Protein AF-A0A9Q9UCF5-F1 (afdb_monomer)

Solvent-accessible surface area (backbone atoms only — not comparable to full-atom values): 25271 Å² total; per-residue (Å²): 132,89,80,90,88,83,86,85,82,88,82,92,79,88,81,88,78,95,73,79,86,80,78,82,78,81,90,76,84,76,95,44,60,54,44,58,31,56,79,69,25,59,73,47,69,61,86,78,76,88,69,92,72,86,71,82,90,78,80,82,75,68,93,82,61,91,72,87,54,92,82,59,54,44,38,37,38,36,9,51,32,64,74,37,35,84,73,31,39,30,42,28,36,50,80,96,60,89,82,40,49,70,72,68,26,49,95,73,68,100,57,50,49,63,48,25,69,58,43,57,89,33,55,17,16,39,33,54,81,55,94,57,61,75,80,54,81,54,68,86,78,72,74,89,77,85,79,71,91,49,66,77,48,66,65,65,94,46,35,82,51,55,42,96,91,42,60,66,48,40,77,40,46,88,57,41,43,46,46,49,75,62,67,51,56,24,17,48,66,78,61,71,76,71,46,65,80,48,42,59,73,67,62,42,56,72,93,69,78,60,89,57,79,64,62,81,66,57,77,54,55,70,68,59,49,51,53,53,56,54,68,27,24,43,49,57,42,53,54,48,36,64,72,40,58,43,42,20,43,58,56,47,64,39,62,41,45,47,52,30,52,75,67,31,46,55,44,61,50,41,26,52,65,23,61,45,20,78,80,38,26,42,48,52,52,31,51,37,27,52,41,55,43,11,74,83,81,58,49,69,14,28,21,30,36,57,90,75,55,39,29,26,26,66,70,42,51,76,65,37,73,78,48,35,48,38,39,42,70,58,50,20,64,66,59,74,40,56,54,71,57,48,40,64,65,55,67,61,56,38,33,55,64,90,72,54,41,44,98,77,71,70,93,69,92,75,66,68,38,35,38,51,38,51,62,43,50,50,45,35,43,78,70,69,62,53,54,75,69,47,54,50,52,59,72,72,48,87,69,63,67,48,51,28,30,61,44,24,25,52,25,31,26,36,43,87,87,83,66,48,74,44,59,59,68,83

Mean predicted aligned error: 16.18 Å

Radius of gyration: 26.75 Å; Cα contacts (8 Å, |Δi|>4): 650; chains: 1; bounding box: 83×78×50 Å

Sequence (426 aa):
MKCTSTAFALLAAAAAGVQAANIQLVGKVMNSAAKEGFENSRTLVYAGGKTKRDAPKVYEPDPNRDYTLEDGYIFVLQCSTAGFRPECISFGSEPGKCVSYFDFDPKKGDHPTSISDAFNHNVTSISTNTGGACQFYHYTGCDEKGDDRGLTSSYNYNLNVSLPEDPRTVQYFKNVTSWRHDFDLVLIRSRPHHNQVVRESIESPFPASPTAKLGTLGVLPNELLGNILGYLDIHSYFRFRLVNRRARVLASELHEYKSVVKNGMEGFRGMLRAGLATHYTFRDMYRALKTETCSFCKSFGGFLYLPTAARCCFGCIENAPELRVISMPALSKLTNISAKRVGLRVGYALRTVPGLYSMEERPGRRPALLLAEREATWRLSELGLLTPDVAHALQARSEQQNQRYMMSTAYPWYDPTTGQVENGVS

Organism: Fusarium fujikuroi (NCBI:txid5127)

InterPro domains:
  IPR001810 F-box domain [PF00646] (220-256)
  IPR001810 F-box domain [PS50181] (214-260)
  IPR001810 F-box domain [SM00256] (220-259)
  IPR036047 F-box-like domain superfamily [SSF81383] (209-255)

Foldseek 3Di:
DDDDDDDDDDDDDDDDDDDDDDDDDDDDDDDALVVVLVVPAAEFEQPDDDDPDPDDDDDDPDPPPDDDPVVQWKWKWWALDARSDPRIHIYIYHPSDDDAQLSRFDPDDPCRCVRLVRCQVRTAEMEIPDQFQFTWHRDPDPDPDPPDDTDRGGRDPQLCQADPVGRCSVVCNVRYFYADPVLQQQFDFDDPVVCVVCLPVQQDQD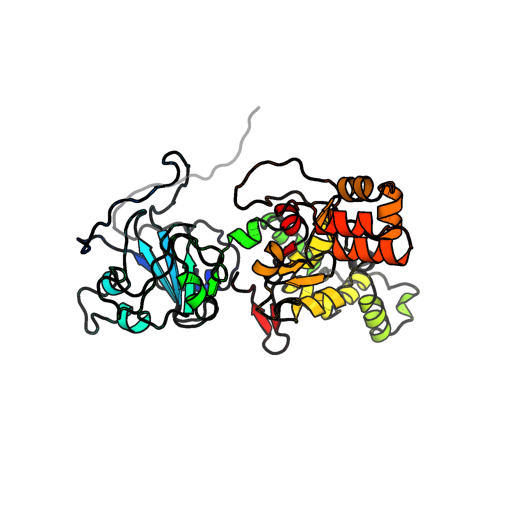PDDWPDDPPPCNVDDLVVVLVVLQPAFQVVLVVQCPPTSVSVHSSNVRPLSNCCSVFPVGLCVQCVQQVNSRPHHSVLLSVLQADQAFPQPGHGFQKAQNQRRGGHHSVCLQDPLQLAKDFLVRLCVLLVNDSVVLCVQLVHWTAFHDGNQDPVSDDDDDRGTMDRLVSSLVSCVVVVSDDPVSVVCSVPDDGPSSVSSSRMHGGWHAHPVVRDTHSGRD

pLDDT: mean 71.1, std 22.78, range [20.56, 97.81]

Structure (mmCIF, N/CA/C/O backbone):
data_AF-A0A9Q9UCF5-F1
#
_entry.id   AF-A0A9Q9UCF5-F1
#
loop_
_atom_site.group_PDB
_atom_site.id
_atom_site.type_symbol
_atom_site.label_atom_id
_atom_site.label_alt_id
_atom_site.label_comp_id
_atom_site.label_asym_id
_atom_site.label_entity_id
_atom_site.label_seq_id
_atom_site.pdbx_PDB_ins_code
_atom_site.Cartn_x
_atom_site.Cartn_y
_atom_site.Cartn_z
_atom_site.occupancy
_atom_site.B_iso_or_equiv
_atom_site.auth_seq_id
_atom_site.auth_comp_id
_atom_site.auth_asym_id
_atom_site.auth_atom_id
_atom_site.pdbx_PDB_model_num
ATOM 1 N N . MET A 1 1 ? 52.633 20.404 10.116 1.00 29.88 1 MET A N 1
ATOM 2 C CA . MET A 1 1 ? 52.577 20.320 8.640 1.00 29.88 1 MET A CA 1
ATOM 3 C C . MET A 1 1 ? 51.133 19.982 8.273 1.00 29.88 1 MET A C 1
ATOM 5 O O . MET A 1 1 ? 50.743 18.863 8.542 1.00 29.88 1 MET A O 1
ATOM 9 N N . LYS A 1 2 ? 50.196 20.845 7.856 1.00 26.34 2 LYS A N 1
ATOM 10 C CA . LYS A 1 2 ? 50.199 22.150 7.163 1.00 26.34 2 LYS A CA 1
ATOM 11 C C . LYS A 1 2 ? 51.133 22.214 5.952 1.00 26.34 2 LYS A C 1
ATOM 13 O O . LYS A 1 2 ? 52.332 22.334 6.164 1.00 26.34 2 LYS A O 1
ATOM 18 N N . CYS A 1 3 ? 50.536 22.122 4.760 1.00 20.56 3 CYS A N 1
ATOM 19 C CA . CYS A 1 3 ? 50.802 22.856 3.507 1.00 20.56 3 CYS A CA 1
ATOM 20 C C . CYS A 1 3 ? 49.684 22.442 2.516 1.00 20.56 3 CYS A C 1
ATOM 22 O O . CYS A 1 3 ? 49.523 21.249 2.284 1.00 20.56 3 CYS A O 1
ATOM 24 N N . THR A 1 4 ? 48.682 23.282 2.204 1.00 23.33 4 THR A N 1
ATOM 25 C CA . THR A 1 4 ? 48.655 24.353 1.165 1.00 23.33 4 THR A CA 1
ATOM 26 C C . THR A 1 4 ? 48.881 23.783 -0.241 1.00 23.33 4 THR A C 1
ATOM 28 O O . THR A 1 4 ? 49.836 23.057 -0.466 1.00 23.33 4 THR A O 1
ATOM 31 N N . SER A 1 5 ? 47.992 23.977 -1.214 1.00 22.84 5 SER A N 1
ATOM 32 C CA . SER A 1 5 ? 47.700 25.217 -1.956 1.00 22.84 5 SER A CA 1
ATOM 33 C C . SER A 1 5 ? 46.548 24.886 -2.940 1.00 22.84 5 SER A C 1
ATOM 35 O O . SER A 1 5 ? 46.355 23.713 -3.235 1.00 22.84 5 SER A O 1
ATOM 37 N N . THR A 1 6 ? 45.720 25.775 -3.482 1.00 24.41 6 THR A N 1
ATOM 38 C CA . THR A 1 6 ? 45.962 27.152 -3.923 1.00 24.41 6 THR A CA 1
ATOM 39 C C . THR A 1 6 ? 44.621 27.882 -4.030 1.00 24.41 6 THR A C 1
ATOM 41 O O . THR A 1 6 ? 43.629 27.336 -4.510 1.00 24.41 6 THR A O 1
ATOM 44 N N . ALA A 1 7 ? 44.625 29.140 -3.605 1.00 23.11 7 ALA A N 1
ATOM 45 C CA . ALA A 1 7 ? 43.567 30.109 -3.821 1.00 23.11 7 ALA A CA 1
ATOM 46 C C . ALA A 1 7 ? 43.569 30.639 -5.265 1.00 23.11 7 ALA A C 1
ATOM 48 O O . ALA A 1 7 ? 44.625 30.722 -5.890 1.00 23.11 7 ALA A O 1
ATOM 49 N N . PHE A 1 8 ? 42.416 31.125 -5.721 1.00 22.55 8 PHE A N 1
ATOM 50 C CA . PHE A 1 8 ? 42.368 32.320 -6.559 1.00 22.55 8 PHE A CA 1
ATOM 51 C C . PHE A 1 8 ? 41.423 33.331 -5.909 1.00 22.55 8 PHE A C 1
ATOM 53 O O . PHE A 1 8 ? 40.266 33.036 -5.619 1.00 22.55 8 PHE A O 1
ATOM 60 N N . ALA A 1 9 ? 41.994 34.492 -5.608 1.00 23.30 9 ALA A N 1
ATOM 61 C CA . ALA A 1 9 ? 41.346 35.675 -5.070 1.00 23.30 9 ALA A CA 1
ATOM 62 C C . ALA A 1 9 ? 40.981 36.649 -6.205 1.00 23.30 9 ALA A C 1
ATOM 64 O O . ALA A 1 9 ? 41.400 36.436 -7.341 1.00 23.30 9 ALA A O 1
ATOM 65 N N . LEU A 1 10 ? 40.338 37.759 -5.804 1.00 22.47 10 LEU A N 1
ATOM 66 C CA . LEU A 1 10 ? 40.025 39.005 -6.534 1.00 22.47 10 LEU A CA 1
ATOM 67 C C . LEU A 1 10 ? 38.638 38.983 -7.209 1.00 22.47 10 LEU A C 1
ATOM 69 O O . LEU A 1 10 ? 38.311 38.043 -7.913 1.00 22.47 10 LEU A O 1
ATOM 73 N N . LEU A 1 11 ? 37.743 39.961 -7.047 1.00 22.72 11 LEU A N 1
ATOM 74 C CA . LEU A 1 11 ? 37.836 41.343 -6.568 1.00 22.72 11 LEU A CA 1
ATOM 75 C C . LEU A 1 11 ? 36.446 41.771 -6.065 1.00 22.72 11 LEU A C 1
ATOM 77 O O . LEU A 1 11 ? 35.450 41.553 -6.749 1.00 22.72 11 LEU A O 1
ATOM 81 N N . ALA A 1 12 ? 36.392 42.433 -4.910 1.00 26.44 12 ALA A N 1
ATOM 82 C CA . ALA A 1 12 ? 35.265 43.276 -4.534 1.00 26.44 12 ALA A CA 1
ATOM 83 C C . ALA A 1 12 ? 35.593 44.722 -4.933 1.00 26.44 12 ALA A C 1
ATOM 85 O O . ALA A 1 12 ? 36.613 45.258 -4.503 1.00 26.44 12 ALA A O 1
ATOM 86 N N . ALA A 1 13 ? 34.729 45.347 -5.730 1.00 24.05 13 ALA A N 1
ATOM 87 C CA . ALA A 1 13 ? 34.613 46.796 -5.853 1.00 24.05 13 ALA A CA 1
ATOM 88 C C . ALA A 1 13 ? 33.159 47.142 -6.214 1.00 24.05 13 ALA A C 1
ATOM 90 O O . ALA A 1 13 ? 32.516 46.448 -6.997 1.00 24.05 13 ALA A O 1
ATOM 91 N N . ALA A 1 14 ? 32.645 48.166 -5.541 1.00 27.08 14 ALA A N 1
ATOM 92 C CA . ALA A 1 14 ? 31.240 48.516 -5.375 1.00 27.08 14 ALA A CA 1
ATOM 93 C C . ALA A 1 14 ? 30.569 49.119 -6.625 1.00 27.08 14 ALA A C 1
ATOM 95 O O . ALA A 1 14 ? 31.224 49.822 -7.386 1.00 27.08 14 ALA A O 1
ATOM 96 N N . ALA A 1 15 ? 29.244 48.974 -6.757 1.00 24.59 15 ALA A N 1
ATOM 97 C CA . ALA A 1 15 ? 28.280 50.030 -6.401 1.00 24.59 15 ALA A CA 1
ATOM 98 C C . ALA A 1 15 ? 26.845 49.722 -6.884 1.00 24.59 15 ALA A C 1
ATOM 100 O O . ALA A 1 15 ? 26.641 49.287 -8.008 1.00 24.59 15 ALA A O 1
ATOM 101 N N . ALA A 1 16 ? 25.899 50.049 -5.994 1.00 27.73 16 ALA A N 1
ATOM 102 C CA . ALA A 1 16 ? 24.559 50.608 -6.207 1.00 27.73 16 ALA A CA 1
ATOM 103 C C . ALA A 1 16 ? 23.562 49.945 -7.179 1.00 27.73 16 ALA A C 1
ATOM 105 O O . ALA A 1 16 ? 23.791 49.829 -8.375 1.00 27.73 16 ALA A O 1
ATOM 106 N N . GLY A 1 17 ? 22.349 49.726 -6.663 1.00 25.36 17 GLY A N 1
ATOM 107 C CA . GLY A 1 17 ? 21.139 49.694 -7.483 1.00 25.36 17 GLY A CA 1
ATOM 108 C C . GLY A 1 17 ? 20.197 48.566 -7.101 1.00 25.36 17 GLY A C 1
ATOM 109 O O . GLY A 1 17 ? 20.501 47.399 -7.292 1.00 25.36 17 GLY A O 1
ATOM 110 N N . VAL A 1 18 ? 19.055 48.950 -6.541 1.00 35.84 18 VAL A N 1
ATOM 111 C CA . VAL A 1 18 ? 17.873 48.132 -6.248 1.00 35.84 18 VAL A CA 1
ATOM 112 C C . VAL A 1 18 ? 17.640 47.026 -7.290 1.00 35.84 18 VAL A C 1
ATOM 114 O O . VAL A 1 18 ? 17.317 47.331 -8.431 1.00 35.84 18 VAL A O 1
ATOM 117 N N . GLN A 1 19 ? 17.686 45.752 -6.886 1.00 27.66 19 GLN A N 1
ATOM 118 C CA . GLN A 1 19 ? 16.993 44.679 -7.604 1.00 27.66 19 GLN A CA 1
ATOM 119 C C . GLN A 1 19 ? 16.735 43.470 -6.687 1.00 27.66 19 GLN A C 1
ATOM 121 O O . GLN A 1 19 ? 17.648 42.974 -6.036 1.00 27.66 19 GLN A O 1
ATOM 126 N N . ALA A 1 20 ? 15.462 43.061 -6.649 1.00 28.58 20 ALA A N 1
ATOM 127 C CA . ALA A 1 20 ? 14.875 41.805 -6.171 1.00 28.58 20 ALA A CA 1
ATOM 128 C C . ALA A 1 20 ? 15.723 40.918 -5.235 1.00 28.58 20 ALA A C 1
ATOM 130 O O . ALA A 1 20 ? 16.658 40.238 -5.657 1.00 28.58 20 ALA A O 1
ATOM 131 N N . ALA A 1 21 ? 15.300 40.826 -3.972 1.00 26.27 21 ALA A N 1
ATOM 132 C CA . ALA A 1 21 ? 15.739 39.755 -3.091 1.00 26.27 21 ALA A CA 1
ATOM 133 C C . ALA A 1 21 ? 15.284 38.404 -3.671 1.00 26.27 21 ALA A C 1
ATOM 135 O O . ALA A 1 21 ? 14.093 38.100 -3.719 1.00 26.27 21 ALA A O 1
ATOM 136 N N . ASN A 1 22 ? 16.259 37.617 -4.127 1.00 26.86 22 ASN A N 1
ATOM 137 C CA . ASN A 1 22 ? 16.123 36.192 -4.400 1.00 26.86 22 ASN A CA 1
ATOM 138 C C . ASN A 1 22 ? 15.644 35.486 -3.127 1.00 26.86 22 ASN A C 1
ATOM 140 O O . ASN A 1 22 ? 16.400 35.365 -2.163 1.00 26.86 22 ASN A O 1
ATOM 144 N N . ILE A 1 23 ? 14.408 34.996 -3.141 1.00 27.69 23 ILE A N 1
ATOM 145 C CA . ILE A 1 23 ? 13.907 34.075 -2.123 1.00 27.69 23 ILE A CA 1
ATOM 146 C C . ILE A 1 23 ? 14.470 32.688 -2.455 1.00 27.69 23 ILE A C 1
ATOM 148 O O . ILE A 1 23 ? 14.192 32.122 -3.513 1.00 27.69 23 ILE A O 1
ATOM 152 N N . GLN A 1 24 ? 15.301 32.153 -1.559 1.00 24.14 24 GLN A N 1
ATOM 153 C CA . GLN A 1 24 ? 15.734 30.758 -1.585 1.00 24.14 24 GLN A CA 1
ATOM 154 C C . GLN A 1 24 ? 14.551 29.860 -1.205 1.00 24.14 24 GLN A C 1
ATOM 156 O O . GLN A 1 24 ? 14.166 29.795 -0.043 1.00 24.14 24 GLN A O 1
ATOM 161 N N . LEU A 1 25 ? 14.000 29.138 -2.182 1.00 26.77 25 LEU A N 1
ATOM 1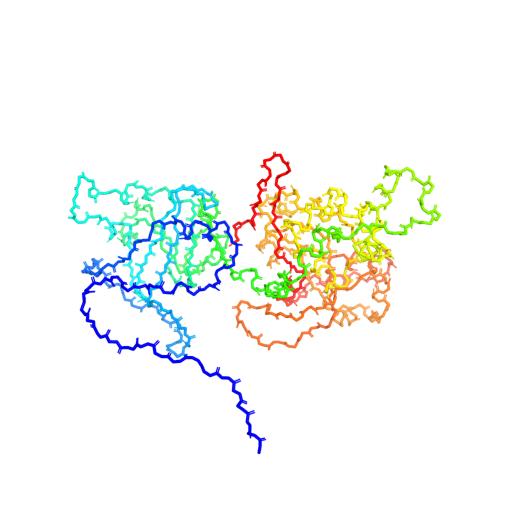62 C CA . LEU A 1 25 ? 13.066 28.037 -1.942 1.00 26.77 25 LEU A CA 1
ATOM 163 C C . LEU A 1 25 ? 13.816 26.880 -1.263 1.00 26.77 25 LEU A C 1
ATOM 165 O O . LEU A 1 25 ? 14.690 26.252 -1.870 1.00 26.77 25 LEU A O 1
ATOM 169 N N . VAL A 1 26 ? 13.481 26.584 -0.007 1.00 27.84 26 VAL A N 1
ATOM 170 C CA . VAL A 1 26 ? 14.000 25.411 0.707 1.00 27.84 26 VAL A CA 1
ATOM 171 C C . VAL A 1 26 ? 13.369 24.150 0.105 1.00 27.84 26 VAL A C 1
ATOM 173 O O . VAL A 1 26 ? 12.170 23.893 0.188 1.00 27.84 26 VAL A O 1
ATOM 176 N N . GLY A 1 27 ? 14.196 23.350 -0.567 1.00 27.80 27 GLY A N 1
ATOM 177 C CA . GLY A 1 27 ? 13.762 22.172 -1.307 1.00 27.80 27 GLY A CA 1
ATOM 178 C C . GLY A 1 27 ? 13.511 20.945 -0.430 1.00 27.80 27 GLY A C 1
ATOM 179 O O . GLY A 1 27 ? 14.440 20.179 -0.191 1.00 27.80 27 GLY A O 1
ATOM 180 N N . LYS A 1 28 ? 12.249 20.693 -0.053 1.00 30.83 28 LYS A N 1
ATOM 181 C CA . LYS A 1 28 ? 11.566 19.385 -0.218 1.00 30.83 28 LYS A CA 1
ATOM 182 C C . LYS A 1 28 ? 10.156 19.393 0.389 1.00 30.83 28 LYS A C 1
ATOM 184 O O . LYS A 1 28 ? 9.958 18.986 1.528 1.00 30.83 28 LYS A O 1
ATOM 189 N N . VAL A 1 29 ? 9.154 19.674 -0.440 1.00 32.28 29 VAL A N 1
ATOM 190 C CA . VAL A 1 29 ? 7.819 19.080 -0.272 1.00 32.28 29 VAL A CA 1
ATOM 191 C C . VAL A 1 29 ? 7.799 17.768 -1.068 1.00 32.28 29 VAL A C 1
ATOM 193 O O . VAL A 1 29 ? 8.330 17.684 -2.180 1.00 32.28 29 VAL A O 1
ATOM 196 N N . MET A 1 30 ? 7.292 16.693 -0.470 1.00 32.81 30 MET A N 1
ATOM 197 C CA . MET A 1 30 ? 7.226 15.352 -1.064 1.00 32.81 30 MET A CA 1
ATOM 198 C C . MET A 1 30 ? 6.081 15.267 -2.084 1.00 32.81 30 MET A C 1
ATOM 200 O O . MET A 1 30 ? 4.991 15.748 -1.809 1.00 32.81 30 MET A O 1
ATOM 204 N N . ASN A 1 31 ? 6.342 14.666 -3.253 1.00 36.94 31 ASN A N 1
ATOM 205 C CA . ASN A 1 31 ? 5.397 14.507 -4.370 1.00 36.94 31 ASN A CA 1
ATOM 206 C C . ASN A 1 31 ? 3.986 14.082 -3.931 1.00 36.94 31 ASN A C 1
ATOM 208 O O . ASN A 1 31 ? 3.765 12.918 -3.602 1.00 36.94 31 ASN A O 1
ATOM 212 N N . SER A 1 32 ? 3.033 15.004 -4.037 1.00 46.75 32 SER A N 1
ATOM 213 C CA . SER A 1 32 ? 1.596 14.744 -4.003 1.00 46.75 32 SER A CA 1
ATOM 214 C C . SER A 1 32 ? 0.917 15.478 -5.159 1.00 46.75 32 SER A C 1
ATOM 216 O O . SER A 1 32 ? 1.488 16.423 -5.700 1.00 46.75 32 SER A O 1
ATOM 218 N N . ALA A 1 33 ? -0.294 15.063 -5.543 1.00 46.28 33 ALA A N 1
ATOM 219 C CA . ALA A 1 33 ? -1.103 15.828 -6.502 1.00 46.28 33 ALA A CA 1
ATOM 220 C C . ALA A 1 33 ? -1.360 17.261 -5.985 1.00 46.28 33 ALA A C 1
ATOM 222 O O . ALA A 1 33 ? -1.317 18.221 -6.746 1.00 46.28 33 ALA A O 1
ATOM 223 N N . ALA A 1 34 ? -1.491 17.417 -4.660 1.00 46.75 34 ALA A N 1
ATOM 224 C CA . ALA A 1 34 ? -1.565 18.715 -3.997 1.00 46.75 34 ALA A CA 1
ATOM 225 C C . ALA A 1 34 ? -0.255 19.513 -4.069 1.00 46.75 34 ALA A C 1
ATOM 227 O O . ALA A 1 34 ? -0.319 20.730 -4.066 1.00 46.75 34 ALA A O 1
ATOM 228 N N . LYS A 1 35 ? 0.923 18.878 -4.147 1.00 52.53 35 LYS A N 1
ATOM 229 C CA . LYS A 1 35 ? 2.213 19.576 -4.238 1.00 52.53 35 LYS A CA 1
ATOM 230 C C . LYS A 1 35 ? 2.353 20.320 -5.560 1.00 52.53 35 LYS A C 1
ATOM 232 O O . LYS A 1 35 ? 2.719 21.484 -5.537 1.00 52.53 35 LYS A O 1
ATOM 237 N N . GLU A 1 36 ? 2.063 19.669 -6.685 1.00 57.38 36 GLU A N 1
ATOM 238 C CA . GLU A 1 36 ? 2.072 20.341 -7.991 1.00 57.38 36 GLU A CA 1
ATOM 239 C C . GLU A 1 36 ? 1.030 21.465 -8.014 1.00 57.38 36 GLU A C 1
ATOM 241 O O . GLU A 1 36 ? 1.325 22.573 -8.454 1.00 57.38 36 GLU A O 1
ATOM 246 N N . GLY A 1 37 ? -0.153 21.204 -7.445 1.00 59.41 37 GLY A N 1
ATOM 247 C CA . GLY A 1 37 ? -1.158 22.231 -7.194 1.00 59.41 37 GLY A CA 1
ATOM 248 C C . GLY A 1 37 ? -0.611 23.387 -6.357 1.00 59.41 37 GLY A C 1
ATOM 249 O O . GLY A 1 37 ? -0.808 24.527 -6.728 1.00 59.41 37 GLY A O 1
ATOM 250 N N . PHE A 1 38 ? 0.124 23.123 -5.279 1.00 57.72 38 PHE A N 1
ATOM 251 C CA . PHE A 1 38 ? 0.687 24.134 -4.384 1.00 57.72 38 PHE A CA 1
ATOM 252 C C . PHE A 1 38 ? 1.794 24.951 -5.060 1.00 57.72 38 PHE A C 1
ATOM 254 O O . PHE A 1 38 ? 1.751 26.176 -5.027 1.00 57.72 38 PHE A O 1
ATOM 261 N N . GLU A 1 39 ? 2.753 24.282 -5.705 1.00 59.22 39 GLU A N 1
ATOM 262 C CA . GLU A 1 39 ? 3.901 24.897 -6.385 1.00 59.22 39 GLU A CA 1
ATOM 263 C C . GLU A 1 39 ? 3.477 25.755 -7.583 1.00 59.22 39 GLU A C 1
ATOM 265 O O . GLU A 1 39 ? 4.103 26.779 -7.848 1.00 59.22 39 GLU A O 1
ATOM 270 N N . ASN A 1 40 ? 2.405 25.364 -8.279 1.00 64.06 40 ASN A N 1
ATOM 271 C CA . ASN A 1 40 ? 1.885 26.092 -9.437 1.00 64.06 40 ASN A CA 1
ATOM 272 C C . ASN A 1 40 ? 0.679 26.985 -9.109 1.00 64.06 40 ASN A C 1
ATOM 274 O O . ASN A 1 40 ? 0.250 27.765 -9.963 1.00 64.06 40 ASN A O 1
ATOM 278 N N . SER A 1 41 ? 0.098 26.868 -7.911 1.00 68.31 41 SER A N 1
ATOM 279 C CA . SER A 1 41 ? -1.041 27.697 -7.518 1.00 68.31 41 SER A CA 1
ATOM 280 C C . SER A 1 41 ? -0.624 29.144 -7.351 1.00 68.31 41 SER A C 1
ATOM 282 O O . SER A 1 41 ? 0.477 29.479 -6.912 1.00 68.31 41 SER A O 1
ATOM 284 N N . ARG A 1 42 ? -1.571 30.029 -7.639 1.00 77.12 42 ARG A N 1
ATOM 285 C CA . ARG A 1 42 ? -1.469 31.413 -7.207 1.00 77.12 42 ARG A CA 1
ATOM 286 C C . ARG A 1 42 ? -1.586 31.452 -5.681 1.00 77.12 42 ARG A C 1
ATOM 288 O O . ARG A 1 42 ? -2.586 30.989 -5.137 1.00 77.12 42 ARG A O 1
ATOM 295 N N . THR A 1 43 ? -0.602 32.045 -5.011 1.00 72.88 43 THR A N 1
ATOM 296 C CA . THR A 1 43 ? -0.630 32.257 -3.557 1.00 72.88 43 THR A CA 1
ATOM 297 C C . THR A 1 43 ? -1.164 33.643 -3.225 1.00 72.88 43 THR A C 1
ATOM 299 O O . THR A 1 43 ? -0.707 34.646 -3.777 1.00 72.88 43 THR A O 1
ATOM 302 N N . LEU A 1 44 ? -2.119 33.705 -2.303 1.00 71.69 44 LEU A N 1
ATOM 303 C CA . LEU A 1 44 ? -2.682 34.930 -1.755 1.00 71.69 44 LEU A CA 1
ATOM 304 C C . LEU A 1 44 ? -2.412 34.959 -0.253 1.00 71.69 44 LEU A C 1
ATOM 306 O O . LEU A 1 44 ? -2.845 34.071 0.474 1.00 71.69 44 LEU A O 1
ATOM 310 N N . VAL A 1 45 ? -1.701 35.983 0.216 1.00 70.38 45 VAL A N 1
ATOM 311 C CA . VAL A 1 45 ? -1.434 36.194 1.645 1.00 70.38 45 VAL A CA 1
ATOM 312 C C . VAL A 1 45 ? -2.309 37.332 2.142 1.00 70.38 45 VAL A C 1
ATOM 314 O O . VAL A 1 45 ? -2.377 38.394 1.517 1.00 70.38 45 VAL A O 1
ATOM 317 N N . TYR A 1 46 ? -2.977 37.119 3.271 1.00 66.81 46 TYR A N 1
ATOM 318 C CA . TYR A 1 46 ? -3.788 38.148 3.895 1.00 66.81 46 TYR A CA 1
ATOM 319 C C . TYR A 1 46 ? -2.898 39.297 4.393 1.00 66.81 46 TYR A C 1
ATOM 321 O O . TYR A 1 46 ? -2.099 39.129 5.310 1.00 66.81 46 TYR A O 1
ATOM 329 N N . ALA A 1 47 ? -3.051 40.483 3.799 1.00 60.59 47 ALA A N 1
ATOM 330 C CA . ALA A 1 47 ? -2.186 41.645 4.043 1.00 60.59 47 ALA A CA 1
ATOM 331 C C . ALA A 1 47 ? -2.560 42.484 5.288 1.00 60.59 47 ALA A C 1
ATOM 333 O O . ALA A 1 47 ? -2.097 43.616 5.431 1.00 60.59 47 ALA A O 1
ATOM 334 N N . GLY A 1 48 ? -3.413 41.965 6.177 1.00 56.81 48 GLY A N 1
ATOM 335 C CA . GLY A 1 48 ? -3.870 42.673 7.374 1.00 56.81 48 GLY A CA 1
ATOM 336 C C . GLY A 1 48 ? -5.036 43.648 7.131 1.00 56.81 48 GLY A C 1
ATOM 337 O O . GLY A 1 48 ? -5.142 44.331 6.107 1.00 56.81 48 GLY A O 1
ATOM 338 N N . GLY A 1 49 ? -5.946 43.708 8.106 1.00 57.84 49 GLY A N 1
ATOM 339 C CA . GLY A 1 49 ? -7.159 44.529 8.106 1.00 57.84 49 GLY A CA 1
ATOM 340 C C . GLY A 1 49 ? -8.066 44.181 9.292 1.00 57.84 49 GLY A C 1
ATOM 341 O O . GLY A 1 49 ? -7.892 43.144 9.928 1.00 57.84 49 GLY A O 1
ATOM 342 N N . LYS A 1 50 ? -9.026 45.054 9.633 1.00 44.12 50 LYS A N 1
ATOM 343 C CA . LYS A 1 50 ? -10.054 44.727 10.637 1.00 44.12 50 LYS A CA 1
ATOM 344 C C . LYS A 1 50 ? -11.050 43.747 10.016 1.00 44.12 50 LYS A C 1
ATOM 346 O O . LYS A 1 50 ? -11.885 44.168 9.218 1.00 44.12 50 LYS A O 1
ATOM 351 N N . THR A 1 51 ? -10.980 42.471 10.378 1.00 46.78 51 THR A N 1
ATOM 352 C CA . THR A 1 51 ? -12.063 41.517 10.114 1.00 46.78 51 THR A CA 1
ATOM 353 C C . THR A 1 51 ? -13.231 41.819 11.061 1.00 46.78 51 THR A C 1
ATOM 355 O O . THR A 1 51 ? -13.043 42.269 12.196 1.00 46.78 51 THR A O 1
ATOM 358 N N . LYS A 1 52 ? -14.478 41.642 10.608 1.00 44.03 52 LYS A N 1
ATOM 359 C CA . LYS A 1 52 ? -15.629 41.700 11.521 1.00 44.03 52 LYS A CA 1
ATOM 360 C C . LYS A 1 52 ? -15.629 40.409 12.347 1.00 44.03 52 LYS A C 1
ATOM 362 O O . LYS A 1 52 ? -15.962 39.361 11.811 1.00 44.03 52 LYS A O 1
ATOM 367 N N . ARG A 1 53 ? -15.338 40.554 13.648 1.00 43.09 53 ARG A N 1
ATOM 368 C CA . ARG A 1 53 ? -15.321 39.547 14.733 1.00 43.09 53 ARG A CA 1
ATOM 369 C C . ARG A 1 53 ? -13.966 38.850 14.931 1.00 43.09 53 ARG A C 1
ATOM 371 O O . ARG A 1 53 ? -13.701 37.792 14.374 1.00 43.09 53 ARG A O 1
ATOM 378 N N . ASP A 1 54 ? -13.158 39.410 15.832 1.00 39.78 54 ASP A N 1
ATOM 379 C CA . ASP A 1 54 ? -12.233 38.614 16.643 1.00 39.78 54 ASP A CA 1
ATOM 380 C C . ASP A 1 54 ? -13.090 37.695 17.538 1.00 39.78 54 ASP A C 1
ATOM 382 O O . ASP A 1 54 ? -13.702 38.146 18.509 1.00 39.78 54 ASP A O 1
ATOM 386 N N 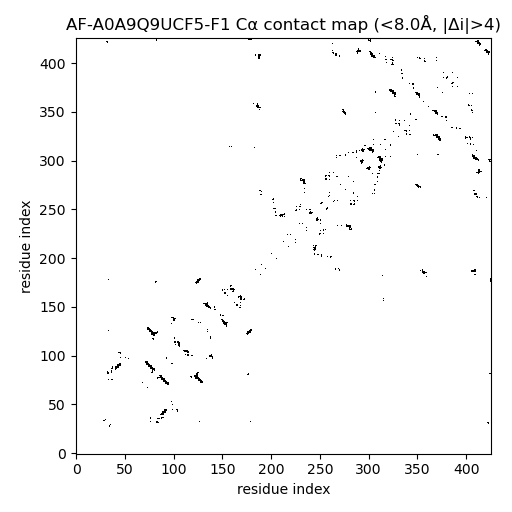. ALA A 1 55 ? -13.230 36.422 17.161 1.00 38.66 55 ALA A N 1
ATOM 387 C CA . ALA A 1 55 ? -13.895 35.426 17.998 1.00 38.66 55 ALA A CA 1
ATOM 388 C C . ALA A 1 55 ? -13.050 35.139 19.262 1.00 38.66 55 ALA A C 1
ATOM 390 O O . ALA A 1 55 ? -11.818 35.202 19.198 1.00 38.66 55 ALA A O 1
ATOM 391 N N . PRO A 1 56 ? -13.664 34.809 20.415 1.00 35.69 56 PRO A N 1
ATOM 392 C CA . PRO A 1 56 ? -12.917 34.474 21.623 1.00 35.69 56 PRO A CA 1
ATOM 393 C C . PRO A 1 56 ? -12.081 33.207 21.406 1.00 35.69 56 PRO A C 1
ATOM 395 O O . PRO A 1 56 ? -12.597 32.197 20.927 1.00 35.69 56 PRO A O 1
ATOM 398 N N . LYS A 1 57 ? -10.798 33.252 21.789 1.00 38.06 57 LYS A N 1
ATOM 399 C CA . LYS A 1 57 ? -9.896 32.091 21.793 1.00 38.06 57 LYS A CA 1
ATOM 400 C C . LYS A 1 57 ? -10.515 30.949 22.605 1.00 38.06 57 LYS A C 1
ATOM 402 O O . LYS A 1 57 ? -10.669 31.079 23.818 1.00 38.06 57 LYS A O 1
ATOM 407 N N . VAL A 1 58 ? -10.797 29.816 21.966 1.00 31.33 58 VAL A N 1
ATOM 408 C CA . VAL A 1 58 ? -11.073 28.555 22.664 1.00 31.33 58 VAL A CA 1
ATOM 409 C C . VAL A 1 58 ? -9.943 27.575 22.345 1.00 31.33 58 VAL A C 1
ATOM 411 O O . VAL A 1 58 ? -9.784 27.142 21.211 1.00 31.33 58 VAL A O 1
ATOM 414 N N . TYR A 1 59 ? -9.157 27.313 23.394 1.00 35.22 59 TYR A N 1
ATOM 415 C CA . TYR A 1 59 ? -8.061 26.351 23.572 1.00 35.22 59 TYR A CA 1
ATOM 416 C C . TYR A 1 59 ? -6.977 26.289 22.476 1.00 35.22 59 TYR A C 1
ATOM 418 O O . TYR A 1 59 ? -7.025 25.486 21.546 1.00 35.22 59 TYR A O 1
ATOM 426 N N . GLU A 1 60 ? -5.935 27.107 22.653 1.00 34.47 60 GLU A N 1
ATOM 427 C CA . GLU A 1 60 ? -4.641 26.926 21.985 1.00 34.47 60 GLU A CA 1
ATOM 428 C C . GLU A 1 60 ? -3.951 25.655 22.528 1.00 34.47 60 GLU A C 1
ATOM 430 O O . GLU A 1 60 ? -3.873 25.481 23.748 1.00 34.47 60 GLU A O 1
ATOM 435 N N . PRO A 1 61 ? -3.439 24.752 21.670 1.00 33.59 61 PRO A N 1
ATOM 436 C CA . PRO A 1 61 ? -2.502 23.725 22.112 1.00 33.59 61 PRO A CA 1
ATOM 437 C C . PRO A 1 61 ? -1.196 24.376 22.606 1.00 33.59 61 PRO A C 1
ATOM 439 O O . PRO A 1 61 ? -0.824 25.445 22.131 1.00 33.59 61 PRO A O 1
ATOM 442 N N . ASP A 1 62 ? -0.537 23.711 23.564 1.00 34.62 62 ASP A N 1
ATOM 443 C CA . 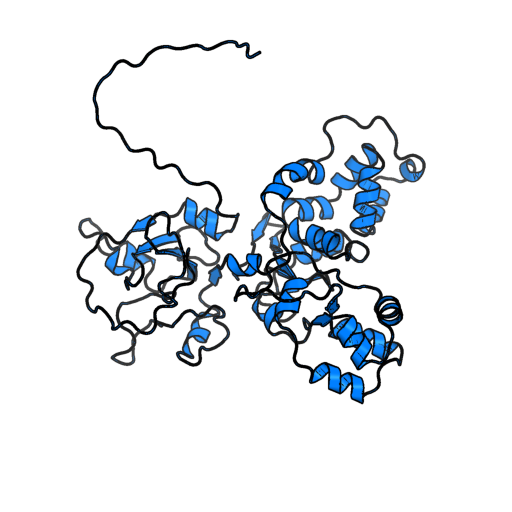ASP A 1 62 ? 0.650 24.136 24.332 1.00 34.62 62 ASP A CA 1
ATOM 444 C C . ASP A 1 62 ? 1.514 25.246 23.672 1.00 34.62 62 ASP A C 1
ATOM 446 O O . ASP A 1 62 ? 2.154 24.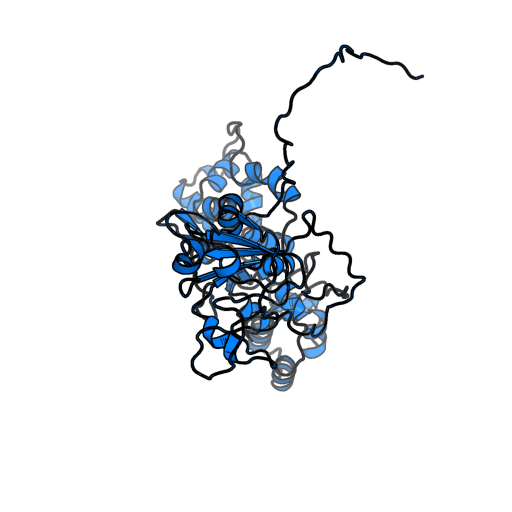986 22.646 1.00 34.62 62 ASP A O 1
ATOM 450 N N . PRO A 1 63 ? 1.587 26.460 24.264 1.00 36.84 63 PRO A N 1
ATOM 451 C CA . PRO A 1 63 ? 2.345 27.593 23.724 1.00 36.84 63 PRO A CA 1
ATOM 452 C C . PRO A 1 63 ? 3.864 27.370 23.680 1.00 36.84 63 PRO A C 1
ATOM 454 O O . PRO A 1 63 ? 4.568 28.160 23.058 1.00 36.84 63 PRO A O 1
ATOM 457 N N . ASN A 1 64 ? 4.375 26.306 24.307 1.00 39.03 64 ASN A N 1
ATOM 458 C CA . ASN A 1 64 ? 5.787 25.928 24.252 1.00 39.03 64 ASN A CA 1
ATOM 459 C C . ASN A 1 64 ? 6.076 24.823 23.227 1.00 39.03 64 ASN A C 1
ATOM 461 O O . ASN A 1 64 ? 7.171 24.256 23.221 1.00 39.03 64 ASN A O 1
ATOM 465 N N . ARG A 1 65 ? 5.115 24.476 22.363 1.00 38.22 65 ARG A N 1
ATOM 466 C CA . ARG A 1 65 ? 5.382 23.560 21.257 1.00 38.22 65 ARG A CA 1
ATOM 467 C C . ARG A 1 65 ? 6.219 24.289 20.209 1.00 38.22 65 ARG A C 1
ATOM 469 O O . ARG A 1 65 ? 5.721 25.190 19.545 1.00 38.22 65 ARG A O 1
ATOM 476 N N . ASP A 1 66 ? 7.467 23.873 20.031 1.00 35.62 66 ASP A N 1
ATOM 477 C CA . ASP A 1 66 ? 8.299 24.371 18.936 1.00 35.62 66 ASP A CA 1
ATOM 478 C C . ASP A 1 66 ? 7.683 23.961 17.590 1.00 35.62 66 ASP A C 1
ATOM 480 O O . ASP A 1 66 ? 7.709 22.793 17.196 1.00 35.62 66 ASP A O 1
ATOM 484 N N . TYR A 1 67 ? 7.124 24.933 16.872 1.00 36.91 67 TYR A N 1
ATOM 485 C CA . TYR A 1 67 ? 6.852 24.832 15.446 1.00 36.91 67 TYR A CA 1
ATOM 486 C C . TYR A 1 67 ? 7.430 26.080 14.775 1.00 36.91 67 TYR A C 1
ATOM 488 O O . TYR A 1 67 ? 6.947 27.197 14.934 1.00 36.91 67 TYR A O 1
ATOM 496 N N . THR A 1 68 ? 8.517 25.909 14.031 1.00 41.97 68 THR A N 1
ATOM 497 C CA . THR A 1 68 ? 9.068 26.976 13.196 1.00 41.97 68 THR A CA 1
ATOM 498 C C . THR A 1 68 ? 8.246 27.043 11.912 1.00 41.97 68 THR A C 1
ATOM 500 O O . THR A 1 68 ? 8.471 26.253 10.995 1.00 41.97 68 THR A O 1
ATOM 503 N N . LEU A 1 69 ? 7.269 27.953 11.840 1.00 46.31 69 LEU A N 1
ATOM 504 C CA . LEU A 1 69 ? 6.742 28.391 10.545 1.00 46.31 69 LEU A CA 1
ATOM 505 C C . LEU A 1 69 ? 7.821 29.270 9.915 1.00 46.31 69 LEU A C 1
ATOM 507 O O . LEU A 1 69 ? 8.021 30.387 10.381 1.00 46.31 69 LEU A O 1
ATOM 511 N N . GLU A 1 70 ? 8.523 28.767 8.898 1.00 43.62 70 GLU A N 1
ATOM 512 C CA . GLU A 1 70 ? 9.605 29.506 8.220 1.00 43.62 70 GLU A CA 1
ATOM 513 C C . GLU A 1 70 ? 9.148 30.905 7.762 1.00 43.62 70 GLU A C 1
ATOM 515 O O . GLU A 1 70 ? 9.895 31.868 7.913 1.00 43.62 70 GLU A O 1
ATOM 520 N N . ASP A 1 71 ? 7.886 31.022 7.328 1.00 52.31 71 ASP A N 1
ATOM 521 C CA . ASP A 1 71 ? 7.296 32.263 6.811 1.00 52.31 71 ASP A CA 1
ATOM 522 C C . ASP A 1 71 ? 6.290 32.932 7.770 1.00 52.31 71 ASP A C 1
ATOM 524 O O . ASP A 1 71 ? 5.741 33.981 7.450 1.00 52.31 71 ASP A O 1
ATOM 528 N N . GLY A 1 72 ? 5.995 32.335 8.931 1.00 59.09 72 GLY A N 1
ATOM 529 C CA . GLY A 1 72 ? 5.014 32.870 9.892 1.00 59.09 72 GLY A CA 1
ATOM 530 C C . GLY A 1 72 ? 3.529 32.738 9.500 1.00 59.09 72 GLY A C 1
ATOM 531 O O . GLY A 1 72 ? 2.670 33.185 10.258 1.00 59.09 72 GLY A O 1
ATOM 532 N N . TYR A 1 73 ? 3.207 32.098 8.368 1.00 59.62 73 TYR A N 1
ATOM 533 C CA . TYR A 1 73 ? 1.837 31.929 7.859 1.00 59.62 73 TYR A CA 1
ATOM 534 C C . TYR A 1 73 ? 1.381 30.459 7.817 1.00 59.62 73 TYR A C 1
ATOM 536 O O . TYR A 1 73 ? 2.155 29.531 7.569 1.00 59.62 73 TYR A O 1
ATOM 544 N N . ILE A 1 74 ? 0.079 30.258 8.007 1.00 58.22 74 ILE A N 1
ATOM 545 C CA . ILE A 1 74 ? -0.648 29.025 7.707 1.00 58.22 74 ILE A CA 1
ATOM 546 C C . ILE A 1 74 ? -1.242 29.167 6.308 1.00 58.22 74 ILE A C 1
ATOM 548 O O . ILE A 1 74 ? -1.970 30.119 6.046 1.00 58.22 74 ILE A O 1
ATOM 552 N N . PHE A 1 75 ? -0.938 28.215 5.430 1.00 65.94 75 PHE A N 1
ATOM 553 C CA . PHE A 1 75 ? -1.423 28.146 4.058 1.00 65.94 75 PHE A CA 1
ATOM 554 C C . PHE A 1 75 ? -2.431 27.017 3.884 1.00 65.94 75 PHE A C 1
ATOM 556 O O . PHE A 1 75 ? -2.181 25.874 4.275 1.00 65.94 75 PHE A O 1
ATOM 563 N N . VAL A 1 76 ? -3.532 27.330 3.211 1.00 68.50 76 VAL A N 1
ATOM 564 C CA . VAL A 1 76 ? -4.585 26.401 2.823 1.00 68.50 76 VAL A CA 1
ATOM 565 C C . VAL A 1 76 ? -4.720 26.427 1.301 1.00 68.50 76 VAL A C 1
ATOM 567 O O . VAL A 1 76 ? -5.130 27.420 0.714 1.00 68.50 76 VAL A O 1
ATOM 570 N N . LEU A 1 77 ? -4.362 25.326 0.651 1.00 70.38 77 LEU A N 1
ATOM 571 C CA . LEU A 1 77 ? -4.598 25.086 -0.766 1.00 70.38 77 LEU A CA 1
ATOM 572 C C . LEU A 1 77 ? -6.034 24.625 -0.971 1.00 70.38 77 LEU A C 1
ATOM 574 O O . LEU A 1 77 ? -6.446 23.619 -0.394 1.00 70.38 77 LEU A O 1
ATOM 578 N N . GLN A 1 78 ? -6.773 25.316 -1.825 1.00 74.12 78 GLN A N 1
ATOM 579 C CA . GLN A 1 78 ? -8.142 24.958 -2.181 1.00 74.12 78 GLN A CA 1
ATOM 580 C C . GLN A 1 78 ? -8.288 24.898 -3.690 1.00 74.12 78 GLN A C 1
ATOM 582 O O . GLN A 1 78 ? -7.630 25.651 -4.403 1.00 74.12 78 GLN A O 1
ATOM 587 N N . CYS A 1 79 ? -9.147 24.005 -4.175 1.00 69.25 79 CYS A N 1
ATOM 588 C CA . CYS A 1 79 ? -9.393 23.830 -5.604 1.00 69.25 79 CYS A CA 1
ATOM 589 C C . CYS A 1 79 ? -10.894 23.715 -5.884 1.00 69.25 79 CYS A C 1
ATOM 591 O O . CYS A 1 79 ? -11.634 23.115 -5.093 1.00 69.25 79 CYS A O 1
ATOM 593 N N . SER A 1 80 ? -11.320 24.265 -7.024 1.00 67.94 80 SER A N 1
ATOM 594 C CA . SER A 1 80 ? -12.687 24.138 -7.550 1.00 67.94 80 SER A CA 1
ATOM 595 C C . SER A 1 80 ? -12.973 22.727 -8.083 1.00 67.94 80 SER A C 1
ATOM 597 O O . SER A 1 80 ? -14.112 22.259 -8.079 1.00 67.94 80 SER A O 1
ATOM 599 N N . THR A 1 81 ? -11.922 22.001 -8.475 1.00 61.69 81 THR A N 1
ATOM 600 C CA . THR A 1 81 ? -12.000 20.648 -9.037 1.00 61.69 81 THR A CA 1
ATOM 601 C C . THR A 1 81 ? -11.377 19.601 -8.110 1.00 61.69 81 THR A C 1
ATOM 603 O O . THR A 1 81 ? -10.286 19.796 -7.568 1.00 61.69 81 THR A O 1
ATOM 606 N N . ALA A 1 82 ? -12.053 18.454 -7.973 1.00 55.69 82 ALA A N 1
ATOM 607 C CA . ALA A 1 82 ? -11.644 17.370 -7.087 1.00 55.69 82 ALA A CA 1
ATOM 608 C C . ALA A 1 82 ? -10.262 16.792 -7.450 1.00 55.69 82 ALA A C 1
ATOM 610 O O . ALA A 1 82 ? -9.916 16.649 -8.627 1.00 55.69 82 ALA A O 1
ATOM 611 N N . GLY A 1 83 ? -9.494 16.399 -6.430 1.00 53.06 83 GLY A N 1
ATOM 612 C CA . GLY A 1 83 ? -8.192 15.752 -6.599 1.00 53.06 83 GLY A CA 1
ATOM 613 C C . GLY A 1 83 ? -7.033 16.712 -6.888 1.00 53.06 83 GLY A C 1
ATOM 614 O O . GLY A 1 83 ? -6.060 16.294 -7.510 1.00 53.06 83 GLY A O 1
ATOM 615 N N . PHE A 1 84 ? -7.122 17.974 -6.444 1.00 60.47 84 PHE A N 1
ATOM 616 C CA . PHE A 1 84 ? -6.080 19.006 -6.621 1.00 60.47 84 PHE A CA 1
ATOM 617 C C . PHE A 1 84 ? -5.718 19.288 -8.087 1.00 60.47 84 PHE A C 1
ATOM 619 O O . PHE A 1 84 ? -4.549 19.399 -8.454 1.00 60.47 84 PHE A O 1
ATOM 626 N N . ARG A 1 85 ? -6.744 19.370 -8.937 1.00 61.06 85 ARG A N 1
ATOM 627 C CA . ARG A 1 85 ? -6.635 19.647 -10.379 1.00 61.06 85 ARG A CA 1
ATOM 628 C C . ARG A 1 85 ? -6.591 21.168 -10.650 1.00 61.06 85 ARG A C 1
ATOM 630 O O . ARG A 1 85 ? -6.850 21.928 -9.722 1.00 61.06 85 ARG A O 1
ATOM 637 N N . PRO A 1 86 ? -6.239 21.628 -11.873 1.00 60.69 86 PRO A N 1
ATOM 638 C CA . PRO A 1 86 ? -6.059 23.052 -12.192 1.00 60.69 86 PRO A CA 1
ATOM 639 C C . PRO A 1 86 ? -7.218 23.947 -11.722 1.00 60.69 86 PRO A C 1
ATOM 641 O O . PRO A 1 86 ? -8.346 23.472 -11.640 1.00 60.69 86 PRO A O 1
ATOM 644 N N . GLU A 1 87 ? -6.915 25.227 -11.453 1.00 70.62 87 GLU A N 1
ATOM 645 C CA . GLU A 1 87 ? -7.735 26.208 -10.697 1.00 70.62 87 GLU A CA 1
ATOM 646 C C . GLU A 1 87 ? -7.612 26.127 -9.162 1.00 70.62 87 GLU A C 1
ATOM 648 O O . GLU A 1 87 ? -8.505 26.542 -8.424 1.00 70.62 87 GLU A O 1
ATOM 653 N N . CYS A 1 88 ? -6.485 25.630 -8.650 1.00 72.94 88 CYS A N 1
ATOM 654 C CA . CYS A 1 88 ? -6.172 25.737 -7.226 1.00 72.94 88 CYS A CA 1
ATOM 655 C C . CYS A 1 88 ? -5.605 27.121 -6.853 1.00 72.94 88 CYS A C 1
ATOM 657 O O . CYS A 1 88 ? -4.793 27.690 -7.589 1.00 72.94 88 CYS A O 1
ATOM 659 N N . ILE A 1 89 ? -5.956 27.619 -5.665 1.00 76.25 89 ILE A N 1
ATOM 660 C CA . ILE A 1 89 ? -5.366 28.812 -5.037 1.00 76.25 89 ILE A CA 1
ATOM 661 C C . ILE A 1 89 ? -4.892 28.454 -3.626 1.00 76.25 89 ILE A C 1
ATOM 663 O O . ILE A 1 89 ? -5.564 27.720 -2.900 1.00 76.25 89 ILE A O 1
ATOM 667 N N . SER A 1 90 ? -3.720 28.967 -3.249 1.00 78.12 90 SER A N 1
ATOM 668 C CA . SER A 1 90 ? -3.167 28.841 -1.899 1.00 78.12 90 SER A CA 1
ATOM 669 C C . SER A 1 90 ? -3.461 30.107 -1.097 1.00 78.12 90 SER A C 1
ATOM 671 O O . SER A 1 90 ? -3.016 31.195 -1.461 1.00 78.12 90 SER A O 1
ATOM 673 N N . PHE A 1 91 ? -4.224 29.978 -0.015 1.00 73.25 91 PHE A N 1
ATOM 674 C CA . PHE A 1 91 ? -4.658 31.072 0.852 1.00 73.25 91 PHE A CA 1
ATOM 675 C C . PHE A 1 91 ? -3.861 31.070 2.157 1.00 73.25 91 PHE A C 1
ATOM 677 O O . PHE A 1 91 ? -3.844 30.066 2.862 1.00 73.25 91 PHE A O 1
ATOM 684 N N . GLY A 1 92 ? -3.198 32.178 2.486 1.00 69.81 92 GLY A N 1
ATOM 685 C CA . GLY A 1 92 ? -2.313 32.304 3.646 1.00 69.81 92 GLY A CA 1
ATOM 686 C C . GLY A 1 92 ? -2.798 33.307 4.695 1.00 69.81 92 GLY A C 1
ATOM 687 O O . GLY A 1 92 ? -3.145 34.438 4.344 1.00 69.81 92 GLY A O 1
ATOM 688 N N . SER A 1 93 ? -2.754 32.943 5.982 1.00 62.12 93 SER A N 1
ATOM 689 C CA . SER A 1 93 ? -2.980 33.863 7.112 1.00 62.12 93 SER A CA 1
ATOM 690 C C . SER A 1 93 ? -2.093 33.560 8.318 1.00 62.12 93 SER A C 1
ATOM 692 O O . SER A 1 93 ? -1.577 32.456 8.471 1.00 62.12 93 SER A O 1
ATOM 694 N N . GLU A 1 94 ? -1.901 34.549 9.190 1.00 60.31 94 GLU A N 1
ATOM 695 C CA . GLU A 1 94 ? -1.179 34.359 10.454 1.00 60.31 94 GLU A CA 1
ATOM 696 C C . GLU A 1 94 ? -1.924 33.356 11.366 1.00 60.31 94 GLU A C 1
ATOM 698 O O . GLU A 1 94 ? -3.159 33.267 11.307 1.00 60.31 94 GLU A O 1
ATOM 703 N N . PRO A 1 95 ? -1.216 32.611 12.236 1.00 54.25 95 PRO A N 1
ATOM 704 C CA . PRO A 1 95 ? -1.840 31.740 13.228 1.00 54.25 95 PRO A CA 1
ATOM 705 C C . PRO A 1 95 ? -2.886 32.462 14.089 1.00 54.25 95 PRO A C 1
ATOM 707 O O . PRO A 1 95 ? -2.690 33.594 14.525 1.00 54.25 95 PRO A O 1
ATOM 710 N N . GLY A 1 96 ? -4.014 31.796 14.350 1.00 51.47 96 GLY A N 1
ATOM 711 C CA . GLY A 1 96 ? -5.104 32.341 15.170 1.00 51.47 96 GLY A CA 1
ATOM 712 C C . GLY A 1 96 ? -5.997 33.374 14.469 1.00 51.47 96 GLY A C 1
ATOM 713 O O . GLY A 1 96 ? -6.956 33.849 15.078 1.00 51.47 96 GLY A O 1
ATOM 714 N N . LYS A 1 97 ? -5.736 33.712 13.197 1.00 55.38 97 LYS A N 1
ATOM 715 C CA . LYS A 1 97 ? -6.609 34.579 12.394 1.00 55.38 97 LYS A CA 1
ATOM 716 C C . LYS A 1 97 ? -7.633 33.769 11.603 1.00 55.38 97 LYS A C 1
ATOM 718 O O . LYS A 1 97 ? -7.283 32.863 10.857 1.00 55.38 97 LYS A O 1
ATOM 723 N N . CYS A 1 98 ? -8.905 34.138 11.750 1.00 56.62 98 CYS A N 1
ATOM 724 C CA . CYS A 1 98 ? -9.984 33.650 10.895 1.00 56.62 98 CYS A CA 1
ATOM 725 C C . CYS A 1 98 ? -10.095 34.556 9.664 1.00 56.62 98 CYS A C 1
ATOM 727 O O . CYS A 1 98 ? -10.310 35.761 9.810 1.00 56.62 98 CYS A O 1
ATOM 729 N N . VAL A 1 99 ? -9.954 33.973 8.475 1.00 58.19 99 VAL A N 1
ATOM 730 C CA . VAL A 1 99 ? -10.073 34.647 7.173 1.00 58.19 99 VAL A CA 1
ATOM 731 C C . VAL A 1 99 ? -11.020 33.858 6.261 1.00 58.19 99 VAL A C 1
ATOM 733 O O . VAL A 1 99 ? -11.192 32.654 6.435 1.00 58.19 99 VAL A O 1
ATOM 736 N N . SER A 1 100 ? -11.646 34.529 5.299 1.00 62.59 100 SER A N 1
ATOM 737 C CA . SER A 1 100 ? -12.567 33.977 4.291 1.00 62.59 100 SER A CA 1
ATOM 738 C C . SER A 1 100 ? -12.160 34.390 2.875 1.00 62.59 100 SER A C 1
ATOM 740 O O . SER A 1 100 ? -11.348 35.295 2.718 1.00 62.59 100 SER A O 1
ATOM 742 N N . TYR A 1 101 ? -12.746 33.789 1.828 1.00 66.38 101 TYR A N 1
ATOM 743 C CA . TYR A 1 101 ? -12.442 34.150 0.428 1.00 66.38 101 TYR A CA 1
ATOM 744 C C . TYR A 1 101 ? -12.593 35.649 0.147 1.00 66.38 101 TYR A C 1
ATOM 746 O O . TYR A 1 101 ? -11.777 36.231 -0.564 1.00 66.38 101 TYR A O 1
ATOM 754 N N . PHE A 1 102 ? -13.592 36.277 0.769 1.00 71.62 102 PHE A N 1
ATOM 755 C CA . PHE A 1 102 ? -13.876 37.709 0.662 1.00 71.62 102 PHE A CA 1
ATOM 756 C C . PHE A 1 102 ? -12.741 38.585 1.195 1.00 71.62 102 PHE A C 1
ATOM 758 O O . PHE A 1 102 ? -12.570 39.719 0.759 1.00 71.62 102 PHE A O 1
ATOM 765 N N . ASP A 1 103 ? -11.935 38.070 2.122 1.00 69.75 103 ASP A N 1
ATOM 766 C CA . ASP A 1 103 ? -10.784 38.789 2.666 1.00 69.75 103 ASP A CA 1
ATOM 767 C C . ASP A 1 103 ? -9.601 38.843 1.679 1.00 69.75 103 ASP A C 1
ATOM 769 O O . ASP A 1 103 ? -8.688 39.656 1.855 1.00 69.75 103 ASP A O 1
ATOM 773 N N . PHE A 1 104 ? -9.626 38.006 0.634 1.00 74.56 104 PHE A N 1
ATOM 774 C CA . PHE A 1 104 ? -8.608 37.919 -0.418 1.00 74.56 104 PHE A CA 1
ATOM 775 C C . PHE A 1 104 ? -9.035 38.563 -1.741 1.00 74.56 104 PHE A C 1
ATOM 777 O O . PHE A 1 104 ? -8.239 38.619 -2.684 1.00 74.56 104 PHE A O 1
ATOM 784 N N . ASP A 1 105 ? -10.266 39.063 -1.816 1.00 75.62 105 ASP A N 1
ATOM 785 C CA . ASP A 1 105 ? -10.759 39.779 -2.980 1.00 75.62 105 ASP A CA 1
ATOM 786 C C . ASP A 1 105 ? -9.959 41.077 -3.222 1.00 75.62 105 ASP A C 1
ATOM 788 O O . ASP A 1 105 ? -9.571 41.790 -2.282 1.00 75.62 105 ASP A O 1
ATOM 792 N N . PRO A 1 106 ? -9.665 41.414 -4.490 1.00 75.19 106 PRO A N 1
ATOM 793 C CA . PRO A 1 106 ? -8.870 42.587 -4.809 1.00 75.19 106 PRO A CA 1
ATOM 794 C C . PRO A 1 106 ? -9.619 43.871 -4.435 1.00 75.19 106 PRO A C 1
ATOM 796 O O . PRO A 1 106 ? -10.698 44.165 -4.938 1.00 75.19 106 PRO A O 1
ATOM 799 N N . LYS A 1 107 ? -8.988 44.715 -3.608 1.00 67.94 107 LYS A N 1
ATOM 800 C CA . LYS A 1 107 ? -9.570 45.995 -3.156 1.00 67.94 107 LYS A CA 1
ATOM 801 C C . LYS A 1 107 ? -9.762 47.034 -4.280 1.00 67.94 107 LYS A C 1
ATOM 803 O O . LYS A 1 107 ? -10.422 48.044 -4.048 1.00 67.94 107 LYS A O 1
ATOM 808 N N . LYS A 1 108 ? -9.151 46.838 -5.461 1.00 60.78 108 LYS A N 1
ATOM 809 C CA . LYS A 1 108 ? -9.253 47.696 -6.662 1.00 60.78 108 LYS A CA 1
ATOM 810 C C . LYS A 1 108 ? -9.075 46.856 -7.941 1.00 60.78 108 LYS A C 1
ATOM 812 O O . LYS A 1 108 ? -8.137 46.065 -7.997 1.00 60.78 108 LYS A O 1
ATOM 817 N N . GLY A 1 109 ? -9.920 47.066 -8.955 1.00 62.12 109 GLY A N 1
ATOM 818 C CA . GLY A 1 109 ? -9.868 46.400 -10.271 1.00 62.12 109 GLY A CA 1
ATOM 819 C C . GLY A 1 109 ? -11.262 46.192 -10.886 1.00 62.12 109 GLY A C 1
ATOM 820 O O . GLY A 1 109 ? -12.259 46.466 -10.221 1.00 62.12 109 GLY A O 1
ATOM 821 N N . ASP A 1 110 ? -11.328 45.693 -12.127 1.00 59.44 110 ASP A N 1
ATOM 822 C CA . ASP A 1 110 ? -12.587 45.516 -12.883 1.00 59.44 110 ASP A CA 1
ATOM 823 C C . ASP A 1 110 ? -13.500 44.399 -12.323 1.00 59.44 110 ASP A C 1
ATOM 825 O O . ASP A 1 110 ? -14.706 44.408 -12.563 1.00 59.44 110 ASP A O 1
ATOM 829 N N . HIS A 1 111 ? -12.950 43.471 -11.523 1.00 70.56 111 HIS A N 1
ATOM 830 C CA . HIS A 1 111 ? -13.682 42.353 -10.904 1.00 70.56 111 HIS A CA 1
ATOM 831 C C . HIS A 1 111 ? -13.342 42.195 -9.408 1.00 70.56 111 HIS A C 1
ATOM 833 O O . HIS A 1 111 ? -12.505 41.358 -9.040 1.00 70.56 111 HIS A O 1
ATOM 839 N N . PRO A 1 112 ? -13.978 42.994 -8.529 1.00 69.06 112 PRO A N 1
ATOM 840 C CA . PRO A 1 112 ? -13.681 43.022 -7.096 1.00 69.06 112 PRO A CA 1
ATOM 841 C C . PRO A 1 112 ? -14.089 41.744 -6.346 1.00 69.06 112 PRO A C 1
ATOM 843 O O . PRO A 1 112 ? -13.718 41.617 -5.193 1.00 69.06 112 PRO A O 1
ATOM 846 N N . THR A 1 113 ? -14.813 40.814 -6.975 1.00 76.06 113 THR A N 1
ATOM 847 C CA . THR A 1 113 ? -15.265 39.525 -6.402 1.00 76.06 113 THR A CA 1
ATOM 848 C C . THR A 1 113 ? -14.621 38.311 -7.077 1.00 76.06 113 THR A C 1
ATOM 850 O O . THR A 1 113 ? -15.083 37.184 -6.945 1.00 76.06 113 THR A O 1
ATOM 853 N N . SER A 1 114 ? -13.547 38.519 -7.845 1.00 76.12 114 SER A N 1
ATOM 854 C CA . SER A 1 114 ? -12.938 37.467 -8.676 1.00 76.12 114 SER A CA 1
ATOM 855 C C . SER A 1 114 ? -12.440 36.239 -7.905 1.00 76.12 114 SER A C 1
ATOM 857 O O . SER A 1 114 ? -12.335 35.166 -8.498 1.00 76.12 114 SER A O 1
ATOM 859 N N . ILE A 1 115 ? -12.118 36.369 -6.615 1.00 77.00 115 ILE A N 1
ATOM 860 C CA . ILE A 1 115 ? -11.677 35.246 -5.783 1.00 77.00 115 ILE A CA 1
ATOM 861 C C . ILE A 1 115 ? -12.870 34.607 -5.084 1.00 77.00 115 ILE A C 1
ATOM 863 O O . ILE A 1 115 ? -13.006 33.383 -5.115 1.00 77.00 115 ILE A O 1
ATOM 867 N N . SER A 1 116 ? -13.750 35.415 -4.490 1.00 74.00 116 SER A N 1
ATOM 868 C CA . SER A 1 116 ? -14.961 34.888 -3.869 1.00 74.00 116 SER A CA 1
ATOM 869 C C . SER A 1 116 ? -15.826 34.146 -4.886 1.00 74.00 116 SER A C 1
ATOM 871 O O . SER A 1 116 ? -16.082 32.970 -4.675 1.00 74.00 116 SER A O 1
ATOM 873 N N . ASP A 1 117 ? -16.170 34.719 -6.037 1.00 75.81 117 ASP A N 1
ATOM 874 C CA . ASP A 1 117 ? -17.030 34.067 -7.041 1.00 75.81 117 ASP A CA 1
ATOM 875 C C . ASP A 1 117 ? -16.514 32.687 -7.496 1.00 75.81 117 ASP A C 1
ATOM 877 O O . ASP A 1 117 ? -17.301 31.774 -7.755 1.00 75.81 117 ASP A O 1
ATOM 881 N N . ALA A 1 118 ? -15.191 32.509 -7.560 1.00 73.62 118 ALA A N 1
ATOM 882 C CA . ALA A 1 118 ? -14.576 31.261 -8.000 1.00 73.62 118 ALA A CA 1
ATOM 883 C C . ALA A 1 118 ? -14.653 30.145 -6.943 1.00 73.62 118 ALA A C 1
ATOM 885 O O . ALA A 1 118 ? -14.905 28.990 -7.286 1.00 73.62 118 ALA A O 1
ATOM 886 N N . PHE A 1 119 ? -14.453 30.469 -5.664 1.00 71.25 119 PHE A N 1
ATOM 887 C CA . PHE A 1 119 ? -14.308 29.470 -4.593 1.00 71.25 119 PHE A CA 1
ATOM 888 C C . PHE A 1 119 ? -15.563 29.323 -3.730 1.00 71.25 119 PHE A C 1
ATOM 890 O O . PHE A 1 119 ? -15.811 28.279 -3.122 1.00 71.25 119 PHE A O 1
ATOM 897 N N . ASN A 1 120 ? -16.410 30.341 -3.719 1.00 69.50 120 ASN A N 1
ATOM 898 C CA . ASN A 1 120 ? -17.636 30.390 -2.954 1.00 69.50 120 ASN A CA 1
ATOM 899 C C . ASN A 1 120 ? -18.651 29.355 -3.488 1.00 69.50 120 ASN A C 1
ATOM 901 O O . ASN A 1 120 ? -19.393 29.608 -4.424 1.00 69.50 120 ASN A O 1
ATOM 905 N N . HIS A 1 121 ? -18.735 28.216 -2.794 1.00 60.34 121 HIS A N 1
ATOM 906 C CA . HIS A 1 121 ? -19.615 27.041 -2.965 1.00 60.34 121 HIS A CA 1
ATOM 907 C C . HIS A 1 121 ? -19.050 26.006 -3.929 1.00 60.34 121 HIS A C 1
ATOM 909 O O . HIS A 1 121 ? -19.648 24.951 -4.119 1.00 60.34 121 HIS A O 1
ATOM 915 N N . ASN A 1 122 ? -17.877 26.288 -4.482 1.00 64.62 122 ASN A N 1
ATOM 916 C CA . ASN A 1 122 ? -17.281 25.481 -5.530 1.00 64.62 122 ASN A CA 1
ATOM 917 C C . ASN A 1 122 ? -16.052 24.710 -5.041 1.00 64.62 122 ASN A C 1
ATOM 919 O O . ASN A 1 122 ? -15.441 24.004 -5.830 1.00 64.62 122 ASN A O 1
ATOM 923 N N . VAL A 1 123 ? -15.671 24.812 -3.760 1.00 66.06 123 VAL A N 1
ATOM 924 C CA . VAL A 1 123 ? -14.515 24.071 -3.234 1.00 66.06 123 VAL A CA 1
ATOM 925 C C . VAL A 1 123 ? -14.815 22.585 -3.139 1.00 66.06 123 VAL A C 1
ATOM 927 O O . VAL A 1 123 ? -15.705 22.153 -2.411 1.00 66.06 123 VAL A O 1
ATOM 930 N N . THR A 1 124 ? -13.993 21.802 -3.826 1.00 57.38 124 THR A N 1
ATOM 931 C CA . THR A 1 124 ? -14.083 20.338 -3.862 1.00 57.38 124 THR A CA 1
ATOM 932 C C . THR A 1 124 ? -12.807 19.667 -3.354 1.00 57.38 124 THR A C 1
ATOM 934 O O . THR A 1 124 ? -12.789 18.460 -3.116 1.00 57.38 124 THR A O 1
ATOM 937 N N . SER A 1 125 ? -11.722 20.419 -3.139 1.00 58.56 125 SER A N 1
ATOM 938 C CA . SER A 1 125 ? -10.490 19.919 -2.516 1.00 58.56 125 SER A CA 1
ATOM 939 C C . SER A 1 125 ? -9.872 20.935 -1.568 1.00 58.56 125 SER A C 1
ATOM 941 O O . SER A 1 125 ? -9.863 22.126 -1.874 1.00 58.56 125 SER A O 1
ATOM 943 N N . ILE A 1 126 ? -9.323 20.457 -0.447 1.00 65.88 126 ILE A N 1
ATOM 944 C CA . ILE A 1 126 ? -8.606 21.292 0.522 1.00 65.88 126 ILE A CA 1
ATOM 945 C C . ILE A 1 126 ? -7.353 20.602 1.075 1.00 65.88 126 ILE A C 1
ATOM 947 O O . ILE A 1 126 ? -7.356 19.417 1.387 1.00 65.88 126 ILE A O 1
ATOM 951 N N . SER A 1 127 ? -6.255 21.331 1.211 1.00 61.53 127 SER A N 1
ATOM 952 C CA . SER A 1 127 ? -5.024 20.867 1.852 1.00 61.53 127 SER A CA 1
ATOM 953 C C . SER A 1 127 ? -4.447 22.004 2.673 1.00 61.53 127 SER A C 1
ATOM 955 O O . SER A 1 127 ? -4.509 23.150 2.259 1.00 61.53 127 SER A O 1
ATOM 957 N N . THR A 1 128 ? -3.847 21.706 3.816 1.00 63.78 128 THR A N 1
ATOM 958 C CA . THR A 1 128 ? -3.230 22.714 4.684 1.00 63.78 128 THR A CA 1
ATOM 959 C C . THR A 1 128 ? -1.771 22.362 4.939 1.00 63.78 128 THR A C 1
ATOM 961 O O . THR A 1 128 ? -1.422 21.185 5.044 1.00 63.78 128 THR A O 1
ATOM 964 N N . ASN A 1 129 ? -0.909 23.373 5.039 1.00 54.47 129 ASN A N 1
ATOM 965 C CA . ASN A 1 129 ? 0.484 23.190 5.444 1.00 54.47 129 ASN A CA 1
ATOM 966 C C . ASN A 1 129 ? 0.628 22.901 6.954 1.00 54.47 129 ASN A C 1
ATOM 968 O O . ASN A 1 129 ? 1.698 22.485 7.392 1.00 54.47 129 ASN A O 1
ATOM 972 N N . THR A 1 130 ? -0.434 23.100 7.748 1.00 50.28 130 THR A N 1
ATOM 973 C CA . THR A 1 130 ? -0.458 22.862 9.202 1.00 50.28 130 THR A CA 1
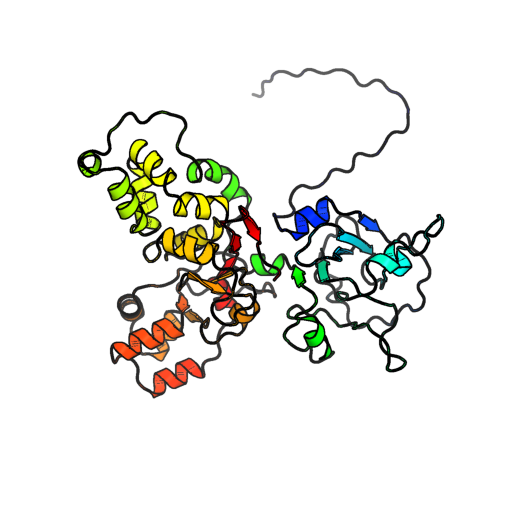ATOM 974 C C . THR A 1 130 ? -1.758 22.187 9.661 1.00 50.28 130 THR A C 1
ATOM 976 O O . THR A 1 130 ? -2.831 22.422 9.115 1.00 50.28 130 THR A O 1
ATOM 979 N N . GLY A 1 131 ? -1.704 21.358 10.707 1.00 42.81 131 GLY A N 1
ATOM 980 C CA . GLY A 1 131 ? -2.871 20.639 11.249 1.00 42.81 131 GLY A CA 1
ATOM 981 C C . GLY A 1 131 ? -3.832 21.476 12.117 1.00 42.81 131 GLY A C 1
ATOM 982 O O . GLY A 1 131 ? -4.375 20.942 13.075 1.00 42.81 131 GLY A O 1
ATOM 983 N N . GLY A 1 132 ? -4.002 22.777 11.852 1.00 41.28 132 GLY A N 1
ATOM 984 C CA . GLY A 1 132 ? -4.780 23.710 12.688 1.00 41.28 132 GLY A CA 1
ATOM 985 C C . GLY A 1 132 ? -6.308 23.684 12.489 1.00 41.28 132 GLY A C 1
ATOM 986 O O . GLY A 1 132 ? -6.818 23.126 11.520 1.00 41.28 132 GLY A O 1
ATOM 987 N N . ALA A 1 133 ? -7.038 24.312 13.423 1.00 41.03 133 ALA A N 1
ATOM 988 C CA . ALA A 1 133 ? -8.488 24.199 13.671 1.00 41.03 133 ALA A CA 1
ATOM 989 C C . ALA A 1 133 ? -9.435 24.938 12.693 1.00 41.03 133 ALA A C 1
ATOM 991 O O . ALA A 1 133 ? -10.537 25.317 13.071 1.00 41.03 133 ALA A O 1
ATOM 992 N N . CYS A 1 134 ? -9.029 25.141 11.443 1.00 42.94 134 CYS A N 1
ATOM 993 C CA . CYS A 1 134 ? -9.729 26.014 10.502 1.00 42.94 134 CYS A CA 1
ATOM 994 C C . CYS A 1 134 ? -9.672 25.422 9.089 1.00 42.94 134 CYS A C 1
ATOM 996 O O . CYS A 1 134 ? -8.799 25.773 8.299 1.00 42.94 134 CYS A O 1
ATOM 998 N N . GLN A 1 135 ? -10.538 24.446 8.802 1.00 47.81 135 GLN A N 1
ATOM 999 C CA . GLN A 1 135 ? -10.385 23.580 7.623 1.00 47.81 135 GLN A CA 1
ATOM 1000 C C . GLN A 1 135 ? -11.502 23.687 6.581 1.00 47.81 135 GLN A C 1
ATOM 1002 O O . GLN A 1 135 ? -11.362 23.087 5.526 1.00 47.81 135 GLN A O 1
ATOM 1007 N N . PHE A 1 136 ? -12.586 24.435 6.810 1.00 47.09 136 PHE A N 1
ATOM 1008 C CA . PHE A 1 136 ? -13.686 24.540 5.841 1.00 47.09 136 PHE A CA 1
ATOM 1009 C C . PHE A 1 136 ? -14.227 25.964 5.826 1.00 47.09 136 PHE A C 1
ATOM 1011 O O . PHE A 1 136 ? -14.652 26.471 6.860 1.00 47.09 136 PHE A O 1
ATOM 1018 N N . TYR A 1 137 ? -14.194 26.617 4.663 1.00 43.41 137 TYR A N 1
ATOM 1019 C CA . TYR A 1 137 ? -14.637 28.002 4.540 1.00 43.41 137 TYR A CA 1
ATOM 1020 C C . TYR A 1 137 ? -15.610 28.201 3.394 1.00 43.41 137 TYR A C 1
ATOM 1022 O O . TYR A 1 137 ? -15.412 27.704 2.283 1.00 43.41 137 TYR A O 1
ATOM 1030 N N . HIS A 1 138 ? -16.636 28.992 3.700 1.00 34.06 138 HIS A N 1
ATOM 1031 C CA . HIS A 1 138 ? -17.496 29.646 2.731 1.00 34.06 138 HIS A CA 1
ATOM 1032 C C . HIS A 1 138 ? -17.810 31.095 3.144 1.00 34.06 138 HIS A C 1
ATOM 1034 O O . HIS A 1 138 ? -17.474 31.998 2.392 1.00 34.06 138 HIS A O 1
ATOM 1040 N N . TYR A 1 139 ? -18.238 31.360 4.388 1.00 34.94 139 TYR A N 1
ATOM 1041 C CA . TYR A 1 139 ? -18.387 32.727 4.927 1.00 34.94 139 TYR A CA 1
ATOM 1042 C C . TYR A 1 139 ? -17.904 32.870 6.380 1.00 34.94 139 TYR A C 1
ATOM 1044 O O . TYR A 1 139 ? -17.789 31.892 7.118 1.00 34.94 139 TYR A O 1
ATOM 1052 N N . THR A 1 140 ? -17.631 34.112 6.792 1.00 37.22 140 THR A N 1
ATOM 1053 C CA . THR A 1 140 ? -17.300 34.511 8.168 1.00 37.22 140 THR A CA 1
ATOM 1054 C C . THR A 1 140 ? -18.558 34.597 9.046 1.00 37.22 140 THR A C 1
ATOM 1056 O O . THR A 1 140 ? -19.428 35.430 8.811 1.00 37.22 140 THR A O 1
ATOM 1059 N N . GLY A 1 141 ? -18.614 33.778 10.105 1.00 40.41 141 GLY A N 1
ATOM 1060 C CA . GLY A 1 141 ? -19.699 33.744 11.098 1.00 40.41 141 GLY A CA 1
ATOM 1061 C C . GLY A 1 141 ? -20.641 32.552 10.905 1.00 40.41 141 GLY A C 1
ATOM 1062 O O . GLY A 1 141 ? -21.438 32.536 9.976 1.00 40.41 141 GLY A O 1
ATOM 1063 N N . CYS A 1 142 ? -20.546 31.547 11.780 1.00 37.31 142 CYS A N 1
ATOM 1064 C CA . CYS A 1 142 ? -21.371 30.341 11.705 1.00 37.31 142 CYS A CA 1
ATOM 1065 C C . CYS A 1 142 ? -22.734 30.494 12.390 1.00 37.31 142 CYS A C 1
ATOM 1067 O O . CYS A 1 142 ? -22.784 30.795 13.579 1.00 37.31 142 CYS A O 1
ATOM 1069 N N . ASP A 1 143 ? -23.787 30.180 11.625 1.00 40.44 143 ASP A N 1
ATOM 1070 C CA . ASP A 1 143 ? -25.145 29.795 12.044 1.00 40.44 143 ASP A CA 1
ATOM 1071 C C . ASP A 1 143 ? -25.793 30.668 13.132 1.00 40.44 143 ASP A C 1
ATOM 1073 O O . ASP A 1 143 ? -26.183 30.197 14.199 1.00 40.44 143 ASP A O 1
ATOM 1077 N N . GLU A 1 144 ? -25.931 31.968 12.855 1.00 39.75 144 GLU A N 1
ATOM 1078 C CA . GLU A 1 144 ? -26.735 32.862 13.702 1.00 39.75 144 GLU A CA 1
ATOM 1079 C C . GLU A 1 144 ? -28.222 32.887 13.303 1.00 39.75 144 GLU A C 1
ATOM 1081 O O . GLU A 1 144 ? -29.027 33.449 14.050 1.00 39.75 144 GLU A O 1
ATOM 1086 N N . LYS A 1 145 ? -28.609 32.337 12.135 1.00 33.91 145 LYS A N 1
ATOM 1087 C CA . LYS A 1 145 ? -29.957 32.555 11.568 1.00 33.91 145 LYS A CA 1
ATOM 1088 C C . LYS A 1 145 ? -30.641 31.370 10.872 1.00 33.91 145 LYS A C 1
ATOM 1090 O O . LYS A 1 145 ? -31.789 31.534 10.463 1.00 33.91 145 LYS A O 1
ATOM 1095 N N . GLY A 1 146 ? -30.041 30.179 10.824 1.00 33.44 146 GLY A N 1
ATOM 1096 C CA . GLY A 1 146 ? -30.760 28.958 10.438 1.00 33.44 146 GLY A CA 1
ATOM 1097 C C . GLY A 1 146 ? -31.021 28.739 8.939 1.00 33.44 146 GLY A C 1
ATOM 1098 O O . GLY A 1 146 ? -31.811 27.856 8.605 1.00 33.44 146 GLY A O 1
ATOM 1099 N N . ASP A 1 147 ? -30.363 29.467 8.031 1.00 38.09 147 ASP A N 1
ATOM 1100 C CA . ASP A 1 147 ? -30.348 29.169 6.585 1.00 38.09 147 ASP A CA 1
ATOM 1101 C C . ASP A 1 147 ? -28.958 29.289 5.911 1.00 38.09 147 ASP A C 1
ATOM 1103 O O . ASP A 1 147 ? -28.844 29.211 4.684 1.00 38.09 147 ASP A O 1
ATOM 1107 N N . ASP A 1 148 ? -27.879 29.381 6.695 1.00 36.88 148 ASP A N 1
ATOM 1108 C CA . ASP A 1 148 ? -26.523 29.627 6.187 1.00 36.88 148 ASP A CA 1
ATOM 1109 C C . ASP A 1 148 ? -25.778 28.347 5.736 1.00 36.88 148 ASP A C 1
ATOM 1111 O O . ASP A 1 148 ? -25.686 27.345 6.448 1.00 36.88 148 ASP A O 1
ATOM 1115 N N . ARG A 1 149 ? -25.182 28.393 4.531 1.00 38.56 149 ARG A N 1
ATOM 1116 C CA . ARG A 1 149 ? -24.512 27.271 3.833 1.00 38.56 149 ARG A CA 1
ATOM 1117 C C . ARG A 1 149 ? -22.998 27.171 4.086 1.00 38.56 149 ARG A C 1
ATOM 1119 O O . ARG A 1 149 ? -22.207 27.106 3.146 1.00 38.56 149 ARG A O 1
ATOM 1126 N N . GLY A 1 150 ? -22.575 27.082 5.346 1.00 40.22 150 GLY A N 1
ATOM 1127 C CA . GLY A 1 150 ? -21.166 26.839 5.678 1.00 40.22 150 GLY A CA 1
ATOM 1128 C C . GLY A 1 150 ? -20.949 26.249 7.071 1.00 40.22 150 GLY A C 1
ATOM 1129 O O . GLY A 1 150 ? -21.502 26.742 8.051 1.00 40.22 150 GLY A O 1
ATOM 1130 N N . LEU A 1 151 ? -20.118 25.206 7.154 1.00 42.69 151 LEU A N 1
ATOM 1131 C CA . LEU A 1 151 ? -19.765 24.519 8.394 1.00 42.69 151 LEU A CA 1
ATOM 1132 C C . LEU A 1 151 ? -18.362 24.915 8.869 1.00 42.69 151 LEU A C 1
ATOM 1134 O O . LEU A 1 151 ? -17.384 24.580 8.208 1.00 42.69 151 LEU A O 1
ATOM 1138 N N . THR A 1 152 ? -18.258 25.545 10.040 1.00 41.72 152 THR A N 1
ATOM 1139 C CA . THR A 1 152 ? -16.987 25.686 10.769 1.00 41.72 152 THR A CA 1
ATOM 1140 C C . THR A 1 152 ? -16.932 24.618 11.844 1.00 41.72 152 THR A C 1
ATOM 1142 O O . THR A 1 152 ? -17.814 24.564 12.695 1.00 41.72 152 THR A O 1
ATOM 1145 N N . SER A 1 153 ? -15.885 23.800 11.817 1.00 44.34 153 SER A N 1
ATOM 1146 C CA . SER A 1 153 ? -15.644 22.766 12.815 1.00 44.34 153 SER A CA 1
ATOM 1147 C C . SER A 1 153 ? -14.184 22.794 13.254 1.00 44.34 153 SER A C 1
ATOM 1149 O O . SER A 1 153 ? -13.308 23.202 12.484 1.00 44.34 153 SER A O 1
ATOM 1151 N N . SER A 1 154 ? -13.930 22.366 14.492 1.00 43.00 154 SER A N 1
ATOM 1152 C CA . SER A 1 154 ? -12.581 22.075 14.970 1.00 43.00 154 SER A CA 1
ATOM 1153 C C . SER A 1 154 ? -11.910 21.045 14.057 1.00 43.00 154 SER A C 1
ATOM 1155 O O . SER A 1 154 ? -12.556 20.382 13.246 1.00 43.00 154 SER A O 1
ATOM 1157 N N . TYR A 1 155 ? -10.583 20.945 14.155 1.00 43.59 155 TYR A N 1
ATOM 1158 C CA . TYR A 1 155 ? -9.779 20.004 13.376 1.00 43.59 155 TYR A CA 1
ATOM 1159 C C . TYR A 1 155 ? -10.451 18.619 13.306 1.00 43.59 155 TYR A C 1
ATOM 1161 O O . TYR A 1 155 ? -10.503 17.900 14.306 1.00 43.59 155 TYR A O 1
ATOM 1169 N N . ASN A 1 156 ? -10.958 18.253 12.124 1.00 47.06 156 ASN A N 1
ATOM 1170 C CA . ASN A 1 156 ? -11.562 16.950 11.883 1.00 47.06 156 ASN A CA 1
ATOM 1171 C C . ASN A 1 156 ? -10.733 16.194 10.846 1.00 47.06 156 ASN A C 1
ATOM 1173 O O . ASN A 1 156 ? -10.892 16.357 9.639 1.00 47.06 156 ASN A O 1
ATOM 1177 N N . TYR A 1 157 ? -9.837 15.346 11.340 1.00 43.66 157 TYR A N 1
ATOM 1178 C CA . TYR A 1 157 ? -8.966 14.512 10.517 1.00 43.66 157 TYR A CA 1
ATOM 1179 C C . TYR A 1 157 ? -9.700 13.378 9.796 1.00 43.66 157 TYR A C 1
ATOM 1181 O O . TYR A 1 157 ? -9.129 12.773 8.896 1.00 43.66 157 TYR A O 1
ATOM 1189 N N . ASN A 1 158 ? -10.935 13.065 10.187 1.00 47.53 158 ASN A N 1
ATOM 1190 C CA . ASN A 1 158 ? -11.728 12.021 9.568 1.00 47.53 158 ASN A CA 1
ATOM 1191 C C . ASN A 1 158 ? -13.144 12.543 9.357 1.00 47.53 158 ASN A C 1
ATOM 1193 O O . ASN A 1 158 ? -14.020 12.357 10.195 1.00 47.53 158 ASN A O 1
ATOM 1197 N N . LEU A 1 159 ? -13.381 13.153 8.193 1.00 51.38 159 LEU A N 1
ATOM 1198 C CA . LEU A 1 159 ? -14.697 13.686 7.855 1.00 51.38 159 LEU A CA 1
ATOM 1199 C C . LEU A 1 159 ? -15.788 12.618 7.826 1.00 51.38 159 LEU A C 1
ATOM 1201 O O . LEU A 1 159 ? -16.943 12.985 7.859 1.00 51.38 159 LEU A O 1
ATOM 1205 N N . ASN A 1 160 ? -15.487 11.317 7.809 1.00 48.16 160 ASN A N 1
ATOM 1206 C CA . ASN A 1 160 ? -16.513 10.277 7.943 1.00 48.16 160 ASN A CA 1
ATOM 1207 C C . ASN A 1 160 ? -16.973 10.061 9.399 1.00 48.16 160 ASN A C 1
ATOM 1209 O O . ASN A 1 160 ? -17.942 9.343 9.643 1.00 48.16 160 ASN A O 1
ATOM 1213 N N . VAL A 1 161 ? -16.268 10.639 10.371 1.00 51.00 161 VAL A N 1
ATOM 1214 C CA . VAL A 1 161 ? -16.554 10.532 11.800 1.00 51.00 161 VAL A CA 1
ATOM 1215 C C . VAL A 1 161 ? -16.978 11.904 12.307 1.00 51.00 161 VAL A C 1
ATOM 1217 O O . VAL A 1 161 ? -16.258 12.894 12.185 1.00 51.00 161 VAL A O 1
ATOM 1220 N N . SER A 1 162 ? -18.177 11.960 12.879 1.00 57.22 162 SER A N 1
ATOM 1221 C CA . SER A 1 162 ? -18.690 13.156 13.539 1.00 57.22 162 SER A CA 1
ATOM 1222 C C . SER A 1 162 ? -17.799 13.521 14.721 1.00 57.22 162 SER A C 1
ATOM 1224 O O . SER A 1 162 ? -17.535 12.661 15.567 1.00 57.22 162 SER A O 1
ATOM 1226 N N . LEU A 1 163 ? -17.401 14.787 14.829 1.00 53.56 163 LEU A N 1
ATOM 1227 C CA . LEU A 1 163 ? -16.808 15.279 16.067 1.00 53.56 163 LEU A CA 1
ATOM 1228 C C . LEU A 1 163 ? -17.899 15.404 17.142 1.00 53.56 163 LEU A C 1
ATOM 1230 O O . LEU A 1 163 ? -19.011 15.825 16.810 1.00 53.56 163 LEU A O 1
ATOM 1234 N N . PRO A 1 164 ? -17.611 15.064 18.414 1.00 51.69 164 PRO A N 1
ATOM 1235 C CA . PRO A 1 164 ? -18.550 15.276 19.517 1.00 51.69 164 PRO A CA 1
ATOM 1236 C C . PRO A 1 164 ? -19.029 16.728 19.612 1.00 51.69 164 PRO A C 1
ATOM 1238 O O . PRO A 1 164 ? -20.177 16.980 19.967 1.00 51.69 164 PRO A O 1
ATOM 1241 N N . GLU A 1 165 ? -18.153 17.672 19.269 1.00 48.38 165 GLU A N 1
ATOM 1242 C CA . GLU A 1 165 ? -18.414 19.108 19.307 1.00 48.38 165 GLU A CA 1
ATOM 1243 C C . GLU A 1 165 ? -19.119 19.618 18.041 1.00 48.38 165 GLU A C 1
ATOM 1245 O O . GLU A 1 165 ? -19.787 20.648 18.095 1.00 48.38 165 GLU A O 1
ATOM 1250 N N . ASP A 1 166 ? -18.998 18.910 16.908 1.00 51.44 166 ASP A N 1
ATOM 1251 C CA . ASP A 1 166 ? -19.707 19.257 15.673 1.00 51.44 166 ASP A CA 1
ATOM 1252 C C . ASP A 1 166 ? -19.998 18.032 14.775 1.00 51.44 166 ASP A C 1
ATOM 1254 O O . ASP A 1 166 ? -19.156 17.595 13.969 1.00 51.44 166 ASP A O 1
ATOM 1258 N N . PRO A 1 167 ? -21.226 17.488 14.848 1.00 61.81 167 PRO A N 1
ATOM 1259 C CA . PRO A 1 167 ? -21.591 16.286 14.116 1.00 61.81 167 PRO A CA 1
ATOM 1260 C C . PRO A 1 167 ? -21.841 16.519 12.622 1.00 61.81 167 PRO A C 1
ATOM 1262 O O . PRO A 1 167 ? -22.031 15.555 11.883 1.00 61.81 167 PRO A O 1
ATOM 1265 N N . ARG A 1 168 ? -21.849 17.770 12.145 1.00 53.91 168 ARG A N 1
ATOM 1266 C CA . ARG A 1 168 ? -22.205 18.110 10.756 1.00 53.91 168 ARG A CA 1
ATOM 1267 C C . ARG A 1 168 ? -21.065 17.845 9.765 1.00 53.91 168 ARG A C 1
ATOM 1269 O O . ARG A 1 168 ? -21.309 17.780 8.563 1.00 53.91 168 ARG A O 1
ATOM 1276 N N . THR A 1 169 ? -19.840 17.638 10.251 1.00 57.22 169 THR A N 1
ATOM 1277 C CA . THR A 1 169 ? -18.625 17.398 9.439 1.00 57.22 169 THR A CA 1
ATOM 1278 C C . THR A 1 169 ? -18.760 16.229 8.458 1.00 57.22 169 THR A C 1
ATOM 1280 O O . THR A 1 169 ? -18.256 16.305 7.337 1.00 57.22 169 THR A O 1
ATOM 1283 N N . VAL A 1 170 ? -19.557 15.214 8.808 1.00 56.69 170 VAL A N 1
ATOM 1284 C CA . VAL A 1 170 ? -19.860 14.055 7.947 1.00 56.69 170 VAL A CA 1
ATOM 1285 C C . VAL A 1 170 ? -20.631 14.369 6.676 1.00 56.69 170 VAL A C 1
ATOM 1287 O O . VAL A 1 170 ? -20.558 13.613 5.708 1.00 56.69 170 VAL A O 1
ATOM 1290 N N . GLN A 1 171 ? -21.310 15.513 6.626 1.00 55.78 171 GLN A N 1
ATOM 1291 C CA . GLN A 1 171 ? -22.031 15.953 5.432 1.00 55.78 171 GLN A CA 1
ATOM 1292 C C . GLN A 1 171 ? -21.072 16.355 4.295 1.00 55.78 171 GLN A C 1
ATOM 1294 O O . GLN A 1 171 ? -21.468 16.351 3.131 1.00 55.78 171 GLN A O 1
ATOM 1299 N N . TYR A 1 172 ? -19.801 16.633 4.611 1.00 53.09 172 TYR A N 1
ATOM 1300 C CA . TYR A 1 172 ? -18.777 17.057 3.651 1.00 53.09 172 TYR A CA 1
ATOM 1301 C C . TYR A 1 172 ? -17.885 15.908 3.154 1.00 53.09 172 TYR A C 1
ATOM 1303 O O . TYR A 1 172 ? -17.212 16.068 2.138 1.00 53.09 172 TYR A O 1
ATOM 1311 N N . PHE A 1 173 ? -17.930 14.729 3.789 1.00 51.19 173 PHE A N 1
ATOM 1312 C CA . PHE A 1 173 ? -17.069 13.569 3.493 1.00 51.19 173 PHE A CA 1
ATOM 1313 C C . PHE A 1 173 ? -17.069 13.117 2.022 1.00 51.19 173 PHE A C 1
ATOM 1315 O O . PHE A 1 173 ? -16.056 12.637 1.521 1.00 51.19 173 PHE A O 1
ATOM 1322 N N . LYS A 1 174 ? -18.201 13.253 1.319 1.00 46.03 174 LYS A N 1
ATOM 1323 C CA . LYS A 1 174 ? -18.331 12.864 -0.100 1.00 46.03 174 LYS A CA 1
ATOM 1324 C C . LYS A 1 174 ? -18.156 14.021 -1.086 1.00 46.03 174 LYS A C 1
ATOM 1326 O O . LYS A 1 174 ? -18.095 13.771 -2.285 1.00 46.03 174 LYS A O 1
ATOM 1331 N N . ASN A 1 175 ? -18.096 15.255 -0.587 1.00 44.84 175 ASN A N 1
ATOM 1332 C CA . ASN A 1 175 ? -18.147 16.471 -1.402 1.00 44.84 175 ASN A CA 1
ATOM 1333 C C . ASN A 1 175 ? -16.824 17.247 -1.386 1.00 44.84 175 ASN A C 1
ATOM 1335 O O . ASN A 1 175 ? -16.586 18.061 -2.273 1.00 44.84 175 ASN A O 1
ATOM 1339 N N . VAL A 1 176 ? -15.966 16.994 -0.395 1.00 47.91 176 VAL A N 1
ATOM 1340 C CA . VAL A 1 176 ? -14.660 17.636 -0.251 1.00 47.91 176 VAL A CA 1
ATOM 1341 C C . VAL A 1 176 ? -13.603 16.562 -0.055 1.00 47.91 176 VAL A C 1
ATOM 1343 O O . VAL A 1 176 ? -13.698 15.735 0.849 1.00 47.91 176 VAL A O 1
ATOM 1346 N N . THR A 1 177 ? -12.568 16.585 -0.888 1.00 46.88 177 THR A N 1
ATOM 1347 C CA . THR A 1 177 ? -11.405 15.714 -0.728 1.00 46.88 177 THR A CA 1
ATOM 1348 C C . THR A 1 177 ? -10.307 16.480 0.020 1.00 46.88 177 THR A C 1
ATOM 1350 O O . THR A 1 177 ? -9.766 17.451 -0.512 1.00 46.88 177 THR A O 1
ATOM 1353 N N . SER A 1 178 ? -9.966 16.081 1.249 1.00 47.62 178 SER A N 1
ATOM 1354 C CA . SER A 1 178 ? -8.890 16.705 2.036 1.00 47.62 178 SER A CA 1
ATOM 1355 C C . SER A 1 178 ? -7.566 15.949 1.901 1.00 47.62 178 SER A C 1
ATOM 1357 O O . SER A 1 178 ? -7.557 14.754 2.161 1.00 47.62 178 SER A O 1
ATOM 1359 N N . TRP A 1 179 ? -6.452 16.589 1.524 1.00 42.66 179 TRP A N 1
ATOM 1360 C CA . TRP A 1 179 ? -5.141 15.910 1.493 1.00 42.66 179 TRP A CA 1
ATOM 1361 C C . TRP A 1 179 ? -4.322 16.202 2.743 1.00 42.66 179 TRP A C 1
ATOM 1363 O O . TRP A 1 179 ? -4.159 17.353 3.154 1.00 42.66 179 TRP A O 1
ATOM 1373 N N . ARG A 1 180 ? -3.787 15.133 3.331 1.00 47.78 180 ARG A N 1
ATOM 1374 C CA . ARG A 1 180 ? -2.994 15.154 4.556 1.00 47.78 180 ARG A CA 1
ATOM 1375 C C . ARG A 1 180 ? -1.703 14.368 4.363 1.00 47.78 180 ARG A C 1
ATOM 1377 O O . ARG A 1 180 ? -1.716 13.147 4.223 1.00 47.78 180 ARG A O 1
ATOM 1384 N N . HIS A 1 181 ? -0.569 15.075 4.367 1.00 47.25 181 HIS A N 1
ATOM 1385 C CA . HIS A 1 181 ? 0.754 14.447 4.266 1.00 47.25 181 HIS A CA 1
ATOM 1386 C C . HIS A 1 181 ? 1.053 13.522 5.456 1.00 47.25 181 HIS A C 1
ATOM 1388 O O . HIS A 1 181 ? 1.838 12.593 5.345 1.00 47.25 181 HIS A O 1
ATOM 1394 N N . ASP A 1 182 ? 0.432 13.734 6.611 1.00 55.31 182 ASP A N 1
ATOM 1395 C CA . ASP A 1 182 ? 0.750 13.010 7.839 1.00 55.31 182 ASP A CA 1
ATOM 1396 C C . ASP A 1 182 ? 0.229 11.576 7.902 1.00 55.31 182 ASP A C 1
ATOM 1398 O O . ASP A 1 182 ? 0.806 10.757 8.620 1.00 55.31 182 ASP A O 1
ATOM 1402 N N . PHE A 1 183 ? -0.757 11.211 7.083 1.00 63.38 183 PHE A N 1
ATOM 1403 C CA . PHE A 1 183 ? -1.187 9.818 7.012 1.00 63.38 183 PHE A CA 1
ATOM 1404 C C . PHE A 1 183 ? -0.122 8.911 6.400 1.00 63.38 183 PHE A C 1
ATOM 1406 O O . PHE A 1 183 ? 0.044 7.784 6.857 1.00 63.38 183 PHE A O 1
ATOM 1413 N N . ASP A 1 184 ? 0.671 9.387 5.435 1.00 67.50 184 ASP A N 1
ATOM 1414 C CA . ASP A 1 184 ? 1.813 8.614 4.936 1.00 67.50 184 ASP A CA 1
ATOM 1415 C C . ASP A 1 184 ? 2.982 8.573 5.945 1.00 67.50 184 ASP A C 1
ATOM 1417 O O . ASP A 1 184 ? 3.771 7.620 5.945 1.00 67.50 184 ASP A O 1
ATOM 1421 N N . LEU A 1 185 ? 3.091 9.579 6.828 1.00 69.69 185 LEU A N 1
ATOM 1422 C CA . LEU A 1 185 ? 4.160 9.706 7.824 1.00 69.69 185 LEU A CA 1
ATOM 1423 C C . LEU A 1 185 ? 4.040 8.656 8.924 1.00 69.69 185 LEU A C 1
ATOM 1425 O O . LEU A 1 185 ? 5.070 8.205 9.430 1.00 69.69 185 LEU A O 1
ATOM 1429 N N . VAL A 1 186 ? 2.812 8.245 9.251 1.00 74.50 186 VAL A N 1
ATOM 1430 C CA . VAL A 1 186 ? 2.555 7.231 10.278 1.00 74.50 186 VAL A CA 1
ATOM 1431 C C . VAL A 1 186 ? 2.598 5.795 9.765 1.00 74.50 186 VAL A C 1
ATOM 1433 O O . VAL A 1 186 ? 2.430 4.875 10.555 1.00 74.50 186 VAL A O 1
ATOM 1436 N N . LEU A 1 187 ? 2.829 5.564 8.471 1.00 85.44 187 LEU A N 1
ATOM 1437 C CA . LEU A 1 187 ? 2.866 4.228 7.867 1.00 85.44 187 LEU A CA 1
ATOM 1438 C C . LEU A 1 187 ? 4.294 3.732 7.606 1.00 85.44 187 LEU A C 1
ATOM 1440 O O . LEU A 1 187 ? 5.290 4.437 7.791 1.00 85.44 187 LEU A O 1
ATOM 1444 N N . ILE A 1 188 ? 4.431 2.481 7.145 1.00 87.81 188 ILE A N 1
ATOM 1445 C CA . ILE A 1 188 ? 5.724 1.994 6.656 1.00 87.81 188 ILE A CA 1
ATOM 1446 C C . ILE A 1 188 ? 6.128 2.843 5.453 1.00 87.81 188 ILE A C 1
ATOM 1448 O O . ILE A 1 188 ? 5.516 2.764 4.391 1.00 87.81 188 ILE A O 1
ATOM 1452 N N . ARG A 1 189 ? 7.215 3.596 5.612 1.00 82.75 189 ARG A N 1
ATOM 1453 C CA . ARG A 1 189 ? 7.803 4.414 4.551 1.00 82.75 189 ARG A CA 1
ATOM 1454 C C . ARG A 1 189 ? 9.316 4.298 4.499 1.00 82.75 189 ARG A C 1
ATOM 1456 O O . ARG A 1 189 ? 10.010 4.067 5.501 1.00 82.75 189 ARG A O 1
ATOM 1463 N N . SER A 1 190 ? 9.862 4.464 3.307 1.00 74.69 190 SER A N 1
ATOM 1464 C CA . SER A 1 190 ? 11.293 4.651 3.096 1.00 74.69 190 SER A CA 1
ATOM 1465 C C . SER A 1 190 ? 11.674 6.118 3.265 1.00 74.69 190 SER A C 1
ATOM 1467 O O . SER A 1 190 ? 10.889 7.031 3.012 1.00 74.69 190 SER A O 1
ATOM 1469 N N . ARG A 1 191 ? 12.908 6.361 3.718 1.00 67.00 191 ARG A N 1
ATOM 1470 C CA . ARG A 1 191 ? 13.444 7.721 3.758 1.00 67.00 191 ARG A CA 1
ATOM 1471 C C . ARG A 1 191 ? 13.679 8.201 2.319 1.00 67.00 191 ARG A C 1
ATOM 1473 O O . ARG A 1 191 ? 14.386 7.507 1.587 1.00 67.00 191 ARG A O 1
ATOM 1480 N N . PRO A 1 192 ? 13.171 9.379 1.915 1.00 58.00 192 PRO A N 1
ATOM 1481 C CA . PRO A 1 192 ? 13.211 9.820 0.517 1.00 58.00 192 PRO A CA 1
ATOM 1482 C C . PRO A 1 192 ? 14.623 9.881 -0.086 1.00 58.00 192 PRO A C 1
ATOM 1484 O O . PRO A 1 192 ? 14.820 9.536 -1.246 1.00 58.00 192 PRO A O 1
ATOM 1487 N N . HIS A 1 193 ? 15.628 10.271 0.706 1.00 55.81 193 HIS A N 1
ATOM 1488 C CA . HIS A 1 193 ? 17.029 10.357 0.269 1.00 55.81 193 HIS A CA 1
ATOM 1489 C C . HIS A 1 193 ? 17.674 8.986 0.007 1.00 55.81 193 HIS A C 1
ATOM 1491 O O . HIS A 1 193 ? 18.521 8.873 -0.871 1.00 55.81 193 HIS A O 1
ATOM 1497 N N . HIS A 1 194 ? 17.241 7.920 0.690 1.00 58.62 194 HIS A N 1
ATOM 1498 C CA . HIS A 1 194 ? 17.724 6.564 0.401 1.00 58.62 194 HIS A CA 1
ATOM 1499 C C . HIS A 1 194 ? 17.151 6.001 -0.907 1.00 58.62 194 HIS A C 1
ATOM 1501 O O . HIS A 1 194 ? 17.704 5.055 -1.462 1.00 58.62 194 HIS A O 1
ATOM 1507 N N . ASN A 1 195 ? 16.033 6.545 -1.396 1.00 60.25 195 ASN A N 1
ATOM 1508 C CA . ASN A 1 195 ? 15.369 6.038 -2.594 1.00 60.25 195 ASN A CA 1
ATOM 1509 C C . ASN A 1 195 ? 16.041 6.537 -3.870 1.00 60.25 195 ASN A C 1
ATOM 1511 O O . ASN A 1 195 ? 16.192 5.768 -4.813 1.00 60.25 195 ASN A O 1
ATOM 1515 N N . GLN A 1 196 ? 16.466 7.800 -3.884 1.00 65.12 196 GLN A N 1
ATOM 1516 C CA . GLN A 1 196 ? 16.964 8.465 -5.087 1.00 65.12 196 GLN A CA 1
ATOM 1517 C C . GLN A 1 196 ? 18.236 7.805 -5.638 1.00 65.12 196 GLN A C 1
ATOM 1519 O O . GLN A 1 196 ? 18.343 7.605 -6.840 1.00 65.12 196 GLN A O 1
ATOM 1524 N N . VAL A 1 197 ? 19.135 7.358 -4.756 1.00 69.19 197 VAL A N 1
ATOM 1525 C CA . VAL A 1 197 ? 20.423 6.746 -5.133 1.00 69.19 197 VAL A CA 1
ATOM 1526 C C . VAL A 1 197 ? 20.257 5.393 -5.835 1.00 69.19 197 VAL A C 1
ATOM 1528 O O . VAL A 1 197 ? 21.041 5.041 -6.709 1.00 69.19 197 VAL A O 1
ATOM 1531 N N . VAL A 1 198 ? 19.242 4.609 -5.459 1.00 75.56 198 VAL A N 1
ATOM 1532 C CA . VAL A 1 198 ? 19.046 3.246 -5.991 1.00 75.56 198 VAL A CA 1
ATOM 1533 C C . VAL A 1 198 ? 17.960 3.164 -7.057 1.00 75.56 198 VAL A C 1
ATOM 1535 O O . VAL A 1 198 ? 17.856 2.139 -7.728 1.00 75.56 198 VAL A O 1
ATOM 1538 N N . ARG A 1 199 ? 17.155 4.221 -7.220 1.00 82.12 199 ARG A N 1
ATOM 1539 C CA . ARG A 1 199 ? 15.987 4.255 -8.106 1.00 82.12 199 ARG A CA 1
ATOM 1540 C C . ARG A 1 199 ? 16.339 3.860 -9.534 1.00 82.12 199 ARG A C 1
ATOM 1542 O O . ARG A 1 199 ? 15.762 2.905 -10.045 1.00 82.12 199 ARG A O 1
ATOM 1549 N N . GLU A 1 200 ? 17.341 4.507 -10.117 1.00 83.44 200 GLU A N 1
ATOM 1550 C CA . GLU A 1 200 ? 17.780 4.236 -11.491 1.00 83.44 200 GLU A CA 1
ATOM 1551 C C . GLU A 1 200 ? 18.216 2.776 -11.666 1.00 83.44 200 GLU A C 1
ATOM 1553 O O . GLU A 1 200 ? 17.756 2.085 -12.568 1.00 83.44 200 GLU A O 1
ATOM 1558 N N . SER A 1 201 ? 19.009 2.247 -10.730 1.00 84.94 201 SER A N 1
ATOM 1559 C CA . SER A 1 201 ? 19.480 0.854 -10.766 1.00 84.94 201 SER A CA 1
ATOM 1560 C C . SER A 1 201 ? 18.360 -0.190 -10.636 1.00 84.94 201 SER A C 1
ATOM 1562 O O . SER A 1 201 ? 18.546 -1.366 -10.989 1.00 84.94 201 SER A O 1
ATOM 1564 N N . ILE A 1 202 ? 17.208 0.190 -10.081 1.00 88.75 202 ILE A N 1
ATOM 1565 C CA . ILE A 1 202 ? 16.027 -0.671 -9.972 1.00 88.75 202 ILE A CA 1
ATOM 1566 C C . ILE A 1 202 ? 15.169 -0.525 -11.234 1.00 88.75 202 ILE A C 1
ATOM 1568 O O . ILE A 1 202 ? 14.800 -1.541 -11.822 1.00 88.75 202 ILE A O 1
ATOM 1572 N N . GLU A 1 203 ? 14.897 0.700 -11.678 1.00 89.31 203 GLU A N 1
ATOM 1573 C CA . GLU A 1 203 ? 14.043 0.990 -12.836 1.00 89.31 203 GLU A CA 1
ATOM 1574 C C . GLU A 1 203 ? 14.637 0.471 -14.149 1.00 89.31 203 GLU A C 1
ATOM 1576 O O . GLU A 1 203 ? 13.924 -0.164 -14.929 1.00 89.31 203 GLU A O 1
ATOM 1581 N N . SER A 1 204 ? 15.939 0.660 -14.376 1.00 86.56 204 SER A N 1
ATOM 1582 C CA . SER A 1 204 ? 16.579 0.337 -15.652 1.00 86.56 204 SER A CA 1
ATOM 1583 C C . SER A 1 204 ? 17.616 -0.795 -15.552 1.00 86.56 204 SER A C 1
ATOM 1585 O O . SER A 1 204 ? 18.179 -1.081 -14.482 1.00 86.56 204 SER A O 1
ATOM 1587 N N . PRO A 1 205 ? 17.863 -1.519 -16.664 1.00 88.56 205 PRO A N 1
ATOM 1588 C CA . PRO A 1 205 ? 19.063 -2.331 -16.818 1.00 88.56 205 PRO A CA 1
ATOM 1589 C C . PRO A 1 205 ? 20.326 -1.468 -16.740 1.00 88.56 205 PRO A C 1
ATOM 1591 O O . PRO A 1 205 ? 20.297 -0.268 -16.996 1.00 88.56 205 PRO A O 1
ATOM 1594 N N . PHE A 1 206 ? 21.464 -2.092 -16.439 1.00 87.31 206 PHE A N 1
ATOM 1595 C CA . PHE A 1 206 ? 22.735 -1.375 -16.504 1.00 87.31 206 PHE A CA 1
ATOM 1596 C C . PHE A 1 206 ? 23.097 -1.030 -17.960 1.00 87.31 206 PHE A C 1
ATOM 1598 O O . PHE A 1 206 ? 22.839 -1.859 -18.833 1.00 87.31 206 PHE A O 1
ATOM 1605 N N . PRO A 1 207 ? 23.748 0.123 -18.224 1.00 84.88 207 PRO A N 1
ATOM 1606 C CA . PRO A 1 207 ? 24.088 0.553 -19.588 1.00 84.88 207 PRO A CA 1
ATOM 1607 C C . PRO A 1 207 ? 25.013 -0.419 -20.326 1.00 84.88 207 PRO A C 1
ATOM 1609 O O . PRO A 1 207 ? 24.997 -0.522 -21.549 1.00 84.88 207 PRO A O 1
ATOM 1612 N N . ALA A 1 208 ? 25.853 -1.133 -19.578 1.00 88.56 208 ALA A N 1
ATOM 1613 C CA . ALA A 1 208 ? 26.815 -2.052 -20.152 1.00 88.56 208 ALA A CA 1
ATOM 1614 C C . ALA A 1 208 ? 26.126 -3.319 -20.685 1.00 88.56 208 ALA A C 1
ATOM 1616 O O . ALA A 1 208 ? 25.357 -3.973 -19.976 1.00 88.56 208 ALA A O 1
ATOM 1617 N N . SER A 1 209 ? 26.479 -3.708 -21.911 1.00 88.00 209 SER A N 1
ATOM 1618 C CA . SER A 1 209 ? 25.875 -4.858 -22.586 1.00 88.00 209 SER A CA 1
ATOM 1619 C C . SER A 1 209 ? 26.078 -6.177 -21.816 1.00 88.00 209 SER A C 1
ATOM 1621 O O . SER A 1 209 ? 27.088 -6.346 -21.110 1.00 88.00 209 SER A O 1
ATOM 1623 N N . PRO A 1 210 ? 25.134 -7.135 -21.923 1.00 90.25 210 PRO A N 1
ATOM 1624 C CA . PRO A 1 210 ? 25.310 -8.471 -21.371 1.00 90.25 210 PRO A CA 1
ATOM 1625 C C . PRO A 1 210 ? 26.457 -9.220 -22.054 1.00 90.25 210 PRO A C 1
ATOM 1627 O O . PRO A 1 210 ? 26.467 -9.371 -23.269 1.00 90.25 210 PRO A O 1
ATOM 1630 N N . THR A 1 211 ? 27.400 -9.726 -21.262 1.00 91.50 211 THR A N 1
ATOM 1631 C CA . THR A 1 211 ? 28.523 -10.547 -21.749 1.00 91.50 211 THR A CA 1
ATOM 1632 C C . THR A 1 211 ? 28.279 -12.047 -21.571 1.00 91.50 211 THR A C 1
ATOM 1634 O O . THR A 1 211 ? 28.885 -12.861 -22.258 1.00 91.50 211 THR A O 1
ATOM 1637 N N . ALA A 1 212 ? 27.372 -12.422 -20.665 1.00 91.00 212 ALA A N 1
ATOM 1638 C CA . ALA A 1 212 ? 27.013 -13.804 -20.366 1.00 91.00 212 ALA A CA 1
ATOM 1639 C C . ALA A 1 212 ? 25.593 -14.138 -20.851 1.00 91.00 212 ALA A C 1
ATOM 1641 O O . ALA A 1 212 ? 24.688 -13.298 -20.803 1.00 91.00 212 ALA A O 1
ATOM 1642 N N . LYS A 1 213 ? 25.393 -15.393 -21.273 1.00 90.75 213 LYS A N 1
ATOM 1643 C CA . LYS A 1 213 ? 24.075 -15.967 -21.596 1.00 90.75 213 LYS A CA 1
ATOM 1644 C C . LYS A 1 213 ? 23.314 -16.351 -20.311 1.00 90.75 213 LYS A C 1
ATOM 1646 O O . LYS A 1 213 ? 23.866 -16.331 -19.215 1.00 90.75 213 LYS A O 1
ATOM 1651 N N . LEU A 1 214 ? 22.047 -16.747 -20.444 1.00 91.94 214 LEU A N 1
ATOM 1652 C CA . LEU A 1 214 ? 21.207 -17.255 -19.338 1.00 91.94 214 LEU A CA 1
ATOM 1653 C C . LEU A 1 214 ? 21.528 -18.695 -18.899 1.00 91.94 214 LEU A C 1
ATOM 1655 O O . LEU A 1 214 ? 20.843 -19.237 -18.036 1.00 91.94 214 LEU A O 1
ATOM 1659 N N . GLY A 1 215 ? 22.544 -19.326 -19.493 1.00 91.19 215 GLY A N 1
ATOM 1660 C CA . GLY A 1 215 ? 22.826 -20.746 -19.283 1.00 91.19 215 GLY A CA 1
ATOM 1661 C C . GLY A 1 215 ? 21.677 -21.615 -19.795 1.00 91.19 215 GLY A C 1
ATOM 1662 O O . GLY A 1 215 ? 21.097 -21.316 -20.839 1.00 91.19 215 GLY A O 1
ATOM 1663 N N . THR A 1 216 ? 21.325 -22.658 -19.043 1.00 92.38 216 THR A N 1
ATOM 1664 C CA . THR A 1 216 ? 20.265 -23.623 -19.386 1.00 92.38 216 THR A CA 1
ATOM 1665 C C . THR A 1 216 ? 18.898 -22.969 -19.611 1.00 92.38 216 THR A C 1
ATOM 1667 O O . THR A 1 216 ? 18.146 -23.405 -20.475 1.00 92.38 216 THR A O 1
ATOM 1670 N N . LEU A 1 217 ? 18.592 -21.872 -18.905 1.00 91.25 217 LEU A N 1
ATOM 1671 C CA . LEU A 1 217 ? 17.342 -21.123 -19.104 1.00 91.25 217 LEU A CA 1
ATOM 1672 C C . LEU A 1 217 ? 17.265 -20.438 -20.474 1.00 91.25 217 LEU A C 1
ATOM 1674 O O . LEU A 1 217 ? 16.178 -20.083 -20.915 1.00 91.25 217 LEU A O 1
ATOM 1678 N N . GLY A 1 218 ? 18.396 -20.270 -21.165 1.00 90.12 218 GLY A N 1
ATOM 1679 C CA . GLY A 1 218 ? 18.443 -19.682 -22.502 1.00 90.12 218 GLY A CA 1
ATOM 1680 C C . GLY A 1 218 ? 17.826 -20.549 -23.602 1.00 90.12 218 GLY A C 1
ATOM 1681 O O . GLY A 1 218 ? 17.712 -20.070 -24.723 1.00 90.12 218 GLY A O 1
ATOM 1682 N N . VAL A 1 219 ? 17.443 -21.796 -23.301 1.00 95.12 219 VAL A N 1
ATOM 1683 C CA . VAL A 1 219 ? 16.700 -22.673 -24.225 1.00 95.12 219 VAL A CA 1
ATOM 1684 C C . VAL A 1 219 ? 15.233 -22.243 -24.349 1.00 95.12 219 VAL A C 1
ATOM 1686 O O . VAL A 1 219 ? 14.585 -22.532 -25.351 1.00 95.12 219 VAL A O 1
ATOM 1689 N N . LEU A 1 220 ? 14.700 -21.550 -23.342 1.00 94.12 220 LEU A N 1
ATOM 1690 C CA . LEU A 1 220 ? 13.303 -21.137 -23.320 1.00 94.12 220 LEU A CA 1
ATOM 1691 C C . LEU A 1 220 ? 13.086 -19.873 -24.173 1.00 94.12 220 LEU A C 1
ATOM 1693 O O . LEU A 1 220 ? 13.884 -18.936 -24.079 1.00 94.12 220 LEU A O 1
ATOM 1697 N N . PRO A 1 221 ? 11.985 -19.799 -24.945 1.00 94.00 221 PRO A N 1
ATOM 1698 C CA . PRO A 1 221 ? 11.539 -18.560 -25.575 1.00 94.00 221 PRO A CA 1
ATOM 1699 C C . PRO A 1 221 ? 11.308 -17.440 -24.551 1.00 94.00 221 PRO A C 1
ATOM 1701 O O . PRO A 1 221 ? 10.977 -17.697 -23.386 1.00 94.00 221 PRO A O 1
ATOM 1704 N N . ASN A 1 222 ? 11.445 -16.186 -24.989 1.00 90.31 222 ASN A N 1
ATOM 1705 C CA . ASN A 1 222 ? 11.296 -15.022 -24.109 1.00 90.31 222 ASN A CA 1
ATOM 1706 C C . ASN A 1 222 ? 9.890 -14.943 -23.492 1.00 90.31 222 ASN A C 1
ATOM 1708 O O . ASN A 1 222 ? 9.751 -14.483 -22.363 1.00 90.31 222 ASN A O 1
ATOM 1712 N N . GLU A 1 223 ? 8.864 -15.435 -24.184 1.00 91.94 223 GLU A N 1
ATOM 1713 C CA . GLU A 1 223 ? 7.483 -15.491 -23.703 1.00 91.94 223 GLU A CA 1
ATOM 1714 C C . GLU A 1 223 ? 7.358 -16.418 -22.489 1.00 91.94 223 GLU A C 1
ATOM 1716 O O . GLU A 1 223 ? 6.758 -16.054 -21.475 1.00 91.94 223 GLU A O 1
ATOM 1721 N N . LEU A 1 224 ? 7.978 -17.604 -22.552 1.00 94.56 224 LEU A N 1
ATOM 1722 C CA . LEU A 1 224 ? 7.985 -18.546 -21.431 1.00 94.56 224 LEU A CA 1
ATOM 1723 C C . LEU A 1 224 ? 8.799 -17.998 -20.259 1.00 94.56 224 LEU A C 1
ATOM 1725 O O . LEU A 1 224 ? 8.375 -18.123 -19.111 1.00 94.56 224 LEU A O 1
ATOM 1729 N N . LEU A 1 225 ? 9.928 -17.343 -20.539 1.00 93.69 225 LEU A N 1
ATOM 1730 C CA . LEU A 1 225 ? 10.716 -16.663 -19.511 1.00 93.69 225 LEU A CA 1
ATOM 1731 C C . LEU A 1 225 ? 9.907 -15.549 -18.840 1.00 93.69 225 LEU A C 1
ATOM 1733 O O . LEU A 1 225 ? 9.885 -15.480 -17.616 1.00 93.69 225 LEU A O 1
ATOM 1737 N N . GLY A 1 226 ? 9.188 -14.730 -19.609 1.00 92.44 226 GLY A N 1
ATOM 1738 C CA . GLY A 1 226 ? 8.291 -13.701 -19.082 1.00 92.44 226 GLY A CA 1
ATOM 1739 C C . GLY A 1 226 ? 7.202 -14.281 -18.177 1.00 92.44 226 GLY A C 1
ATOM 1740 O O . GLY A 1 226 ? 6.985 -13.775 -17.076 1.00 92.44 226 GLY A O 1
ATOM 1741 N N . ASN A 1 227 ? 6.582 -15.392 -18.584 1.00 93.31 227 ASN A N 1
ATOM 1742 C CA . ASN A 1 227 ? 5.596 -16.094 -17.761 1.00 93.31 227 ASN A CA 1
ATOM 1743 C C . ASN A 1 227 ? 6.200 -16.593 -16.446 1.00 93.31 227 ASN A C 1
ATOM 1745 O O . ASN A 1 227 ? 5.634 -16.326 -15.388 1.00 93.31 227 ASN A O 1
ATOM 1749 N N . ILE A 1 228 ? 7.360 -17.256 -16.495 1.00 94.81 228 ILE A N 1
ATOM 1750 C CA . ILE A 1 228 ? 8.078 -17.729 -15.301 1.00 94.81 228 ILE A CA 1
ATOM 1751 C C . ILE A 1 228 ? 8.377 -16.559 -14.360 1.00 94.81 228 ILE A C 1
ATOM 1753 O O . ILE A 1 228 ? 8.090 -16.644 -13.168 1.00 94.81 228 ILE A O 1
ATOM 1757 N N . LEU A 1 229 ? 8.897 -15.450 -14.893 1.00 95.44 229 LEU A N 1
ATOM 1758 C CA . LEU A 1 229 ? 9.190 -14.244 -14.118 1.00 95.44 229 LEU A CA 1
ATOM 1759 C C . LEU A 1 229 ? 7.939 -13.664 -13.452 1.00 95.44 229 LEU A C 1
ATOM 1761 O O . LEU A 1 229 ? 8.018 -13.214 -12.312 1.00 95.44 229 LEU A O 1
ATOM 1765 N N . GLY A 1 230 ? 6.785 -13.729 -14.117 1.00 95.19 230 GLY A N 1
ATOM 1766 C CA . GLY A 1 230 ? 5.499 -13.317 -13.556 1.00 95.19 230 GLY A CA 1
ATOM 1767 C C . GLY A 1 230 ? 5.011 -14.165 -12.373 1.00 95.19 230 GLY A C 1
ATOM 1768 O O . GLY A 1 230 ? 4.172 -13.688 -11.611 1.00 95.19 230 GLY A O 1
ATOM 1769 N N . TYR A 1 231 ? 5.530 -15.386 -12.199 1.00 96.50 231 TYR A N 1
ATOM 1770 C CA . TYR A 1 231 ? 5.215 -16.271 -11.068 1.00 96.50 231 TYR A CA 1
ATOM 1771 C C . TYR A 1 231 ? 6.235 -16.209 -9.926 1.00 96.50 231 TYR A C 1
ATOM 1773 O O . TYR A 1 231 ? 5.979 -16.767 -8.860 1.00 96.50 231 TYR A O 1
ATOM 1781 N N . LEU A 1 232 ? 7.381 -15.548 -10.116 1.00 97.81 232 LEU A N 1
ATOM 1782 C CA . LEU A 1 232 ? 8.354 -15.392 -9.038 1.00 97.81 232 LEU A CA 1
ATOM 1783 C C . LEU A 1 232 ? 7.838 -14.404 -7.990 1.00 97.81 232 LEU A C 1
ATOM 1785 O O . LEU A 1 232 ? 7.393 -13.297 -8.310 1.00 97.81 232 LEU A O 1
ATOM 1789 N N . ASP A 1 233 ? 7.971 -14.785 -6.721 1.00 97.75 233 ASP A N 1
ATOM 1790 C CA . ASP A 1 233 ? 7.811 -13.849 -5.615 1.00 97.75 233 ASP A CA 1
ATOM 1791 C C . ASP A 1 233 ? 8.846 -12.713 -5.719 1.00 97.75 233 ASP A C 1
ATOM 1793 O O . ASP A 1 233 ? 9.910 -12.872 -6.324 1.00 97.75 233 ASP A O 1
ATOM 1797 N N . ILE A 1 234 ? 8.543 -11.552 -5.139 1.00 97.69 234 ILE A N 1
ATOM 1798 C CA . ILE A 1 234 ? 9.368 -10.337 -5.227 1.00 97.69 234 ILE A CA 1
ATOM 1799 C C . ILE A 1 234 ? 10.825 -10.627 -4.842 1.00 97.69 234 ILE A C 1
ATOM 1801 O O . ILE A 1 234 ? 11.752 -10.120 -5.479 1.00 97.69 234 ILE A O 1
ATOM 1805 N N . HIS A 1 235 ? 11.056 -11.443 -3.814 1.00 96.44 235 HIS A N 1
ATOM 1806 C CA . HIS A 1 235 ? 12.403 -11.759 -3.358 1.00 96.44 235 HIS A CA 1
ATOM 1807 C C . HIS A 1 235 ? 13.158 -12.654 -4.361 1.00 96.44 235 HIS A C 1
ATOM 1809 O O . HIS A 1 235 ? 14.292 -12.335 -4.737 1.00 96.44 235 HIS A O 1
ATOM 1815 N N . SER A 1 236 ? 12.535 -13.724 -4.854 1.00 97.69 236 SER A N 1
ATOM 1816 C CA . SER A 1 236 ? 13.086 -14.591 -5.906 1.00 97.69 236 SER A CA 1
ATOM 1817 C C . SER A 1 236 ? 13.308 -13.836 -7.221 1.00 97.69 236 SER A C 1
ATOM 1819 O O . SER A 1 236 ? 14.328 -14.033 -7.884 1.00 97.69 236 SER A O 1
ATOM 1821 N N . TYR A 1 237 ? 12.419 -12.900 -7.558 1.00 97.69 237 TYR A N 1
ATOM 1822 C CA . TYR A 1 237 ? 12.532 -12.022 -8.720 1.00 97.69 237 TYR A CA 1
ATOM 1823 C C . TYR A 1 237 ? 13.796 -11.161 -8.665 1.00 97.69 237 TYR A C 1
ATOM 1825 O O . TYR A 1 237 ? 14.575 -11.110 -9.620 1.00 97.69 237 TYR A O 1
ATOM 1833 N N . PHE A 1 238 ? 14.049 -10.509 -7.525 1.00 95.44 238 PHE A N 1
ATOM 1834 C CA . PHE A 1 238 ? 15.269 -9.724 -7.346 1.00 95.44 238 PHE A CA 1
ATOM 1835 C C . PHE A 1 238 ? 16.524 -10.596 -7.360 1.00 95.44 238 PHE A C 1
ATOM 1837 O O . PHE A 1 238 ? 17.523 -10.188 -7.951 1.00 95.44 238 PHE A O 1
ATOM 1844 N N . ARG A 1 239 ? 16.483 -11.805 -6.785 1.00 96.25 239 ARG A N 1
ATOM 1845 C CA . ARG A 1 239 ? 17.605 -12.752 -6.880 1.00 96.25 239 ARG A CA 1
ATOM 1846 C C . ARG A 1 239 ? 17.908 -13.124 -8.326 1.00 96.25 239 ARG A C 1
ATOM 1848 O O . ARG A 1 239 ? 19.065 -13.042 -8.724 1.00 96.25 239 ARG A O 1
ATOM 1855 N N . PHE A 1 240 ? 16.890 -13.442 -9.125 1.00 95.56 240 PHE A N 1
ATOM 1856 C CA . PHE A 1 240 ? 17.060 -13.692 -10.557 1.00 95.56 240 PHE A CA 1
ATOM 1857 C C . PHE A 1 240 ? 17.672 -12.479 -11.273 1.00 95.56 240 PHE A C 1
ATOM 1859 O O . PHE A 1 240 ? 18.666 -12.608 -11.988 1.00 95.56 240 PHE A O 1
ATOM 1866 N N . ARG A 1 241 ? 17.149 -11.275 -11.011 1.00 94.25 241 ARG A N 1
ATOM 1867 C CA . ARG A 1 241 ? 17.650 -10.011 -11.581 1.00 94.25 241 ARG A CA 1
ATOM 1868 C C . ARG A 1 241 ? 19.123 -9.725 -11.236 1.00 94.25 241 ARG A C 1
ATOM 1870 O O . ARG A 1 241 ? 19.776 -8.936 -11.924 1.00 94.25 241 ARG A O 1
ATOM 1877 N N . LEU A 1 242 ? 19.649 -10.334 -10.174 1.00 93.00 242 LEU A N 1
ATOM 1878 C CA . LEU A 1 242 ? 21.040 -10.204 -9.732 1.00 93.00 242 LEU A CA 1
ATOM 1879 C C . LEU A 1 242 ? 21.981 -11.274 -10.305 1.00 93.00 242 LEU A C 1
ATOM 1881 O O . LEU A 1 242 ? 23.188 -11.113 -10.167 1.00 93.00 242 LEU A O 1
ATOM 1885 N N . VAL A 1 243 ? 21.474 -12.318 -10.973 1.00 94.06 243 VAL A N 1
ATOM 1886 C CA . VAL A 1 243 ? 22.303 -13.425 -11.491 1.00 94.06 243 VAL A CA 1
ATOM 1887 C C . VAL A 1 243 ? 23.336 -12.936 -12.505 1.00 94.06 243 VAL A C 1
ATOM 1889 O O . VAL A 1 243 ? 24.520 -13.233 -12.385 1.00 94.06 243 VAL A O 1
ATOM 1892 N N . ASN A 1 244 ? 22.896 -12.200 -13.527 1.00 93.12 244 ASN A N 1
ATOM 1893 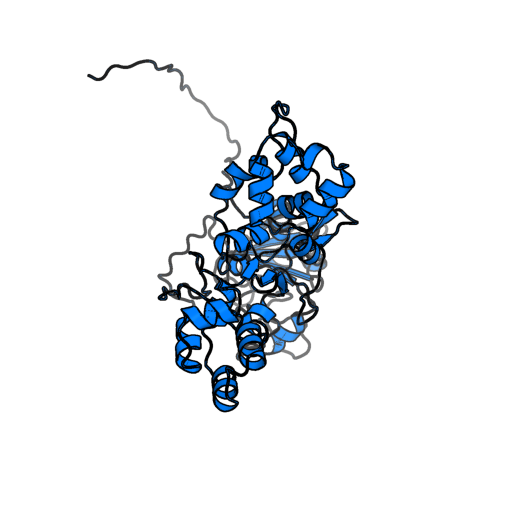C CA . ASN A 1 244 ? 23.772 -11.575 -14.515 1.00 93.12 244 ASN A CA 1
ATOM 1894 C C . ASN A 1 244 ? 23.036 -10.450 -15.265 1.00 93.12 244 ASN A C 1
ATOM 1896 O O . ASN A 1 244 ? 21.838 -10.219 -15.082 1.00 93.12 244 ASN A O 1
ATOM 1900 N N . ARG A 1 245 ? 23.752 -9.744 -16.148 1.00 93.31 245 ARG A N 1
ATOM 1901 C CA . ARG A 1 245 ? 23.185 -8.636 -16.936 1.00 93.31 245 ARG A CA 1
ATOM 1902 C C . ARG A 1 245 ? 22.053 -9.074 -17.872 1.00 93.31 245 ARG A C 1
ATOM 1904 O O . ARG A 1 245 ? 21.113 -8.310 -18.051 1.00 93.31 245 ARG A O 1
ATOM 1911 N N . ARG A 1 246 ? 22.094 -10.287 -18.439 1.00 93.12 246 ARG A N 1
ATOM 1912 C CA . ARG A 1 246 ? 21.028 -10.790 -19.324 1.00 93.12 246 ARG A CA 1
ATOM 1913 C C . ARG A 1 246 ? 19.740 -11.068 -18.545 1.00 93.12 246 ARG A C 1
ATOM 1915 O O . ARG A 1 246 ? 18.675 -10.657 -18.991 1.00 93.12 246 ARG A O 1
ATOM 1922 N N . ALA A 1 247 ? 19.840 -11.697 -17.375 1.00 94.38 247 ALA A N 1
ATOM 1923 C CA . ALA A 1 247 ? 18.716 -11.893 -16.463 1.00 94.38 247 ALA A CA 1
ATOM 1924 C C . ALA A 1 247 ? 18.119 -10.550 -16.024 1.00 94.38 247 ALA A C 1
ATOM 1926 O O . ALA A 1 247 ? 16.902 -10.383 -15.997 1.00 94.38 247 ALA A O 1
ATOM 1927 N N . ARG A 1 248 ? 18.976 -9.553 -15.769 1.00 94.50 248 ARG A N 1
ATOM 1928 C CA . ARG A 1 248 ? 18.535 -8.192 -15.467 1.00 94.50 248 ARG A CA 1
ATOM 1929 C C . ARG A 1 248 ? 17.741 -7.548 -16.594 1.00 94.50 248 ARG A C 1
ATOM 1931 O O . ARG A 1 248 ? 16.725 -6.936 -16.296 1.00 94.50 248 ARG A O 1
ATOM 1938 N N . VAL A 1 249 ? 18.196 -7.674 -17.840 1.00 93.12 249 VAL A N 1
ATOM 1939 C CA . VAL A 1 249 ? 17.476 -7.149 -19.011 1.00 93.12 249 VAL A CA 1
ATOM 1940 C C . VAL A 1 249 ? 16.076 -7.757 -19.083 1.00 93.12 249 VAL A C 1
ATOM 1942 O O . VAL A 1 249 ? 15.109 -7.006 -19.039 1.00 93.12 249 VAL A O 1
ATOM 1945 N N . LEU A 1 250 ? 15.956 -9.089 -19.046 1.00 93.25 250 LEU A N 1
ATOM 1946 C CA . LEU A 1 250 ? 14.651 -9.763 -19.089 1.00 93.25 250 LEU A CA 1
ATOM 1947 C C . LEU A 1 250 ? 13.734 -9.369 -17.923 1.00 93.25 250 LEU A C 1
ATOM 1949 O O . LEU A 1 250 ? 12.566 -9.046 -18.116 1.00 93.25 250 LEU A O 1
ATOM 1953 N N . ALA A 1 251 ? 14.264 -9.349 -16.699 1.00 94.50 251 ALA A N 1
ATOM 1954 C CA . ALA A 1 251 ? 13.500 -8.935 -15.525 1.00 94.50 251 ALA A CA 1
ATOM 1955 C C . ALA A 1 251 ? 13.086 -7.455 -15.592 1.00 94.50 251 ALA A C 1
ATOM 1957 O O . ALA A 1 251 ? 12.058 -7.060 -15.055 1.00 94.50 251 ALA A O 1
ATOM 1958 N N . SER A 1 252 ? 13.873 -6.606 -16.243 1.00 93.25 252 SER A N 1
ATOM 1959 C CA . SER A 1 252 ? 13.507 -5.210 -16.462 1.00 93.25 252 SER A CA 1
ATOM 1960 C C . SER A 1 252 ? 12.534 -5.025 -17.627 1.00 93.25 252 SER A C 1
ATOM 1962 O O . SER A 1 252 ? 12.005 -3.929 -17.755 1.00 93.25 252 SER A O 1
ATOM 1964 N N . GLU A 1 253 ? 12.275 -6.043 -18.455 1.00 91.19 253 GLU A N 1
ATOM 1965 C CA . GLU A 1 253 ? 11.331 -5.982 -19.579 1.00 91.19 253 GLU A CA 1
ATOM 1966 C C . GLU A 1 253 ? 9.879 -6.262 -19.169 1.00 91.19 253 GLU A C 1
ATOM 1968 O O . GLU A 1 253 ? 8.974 -5.719 -19.809 1.00 91.19 253 GLU A O 1
ATOM 1973 N N . LEU A 1 254 ? 9.663 -7.013 -18.081 1.00 94.06 254 LEU A N 1
ATOM 1974 C CA . LEU A 1 254 ? 8.334 -7.355 -17.570 1.00 94.06 254 LEU A CA 1
ATOM 1975 C C . LEU A 1 254 ? 7.508 -6.100 -17.245 1.00 94.06 254 LEU A C 1
ATOM 1977 O O . LEU A 1 254 ? 7.925 -5.230 -16.474 1.00 94.06 254 LEU A O 1
ATOM 1981 N N . HIS A 1 255 ? 6.306 -6.029 -17.814 1.00 93.94 255 HIS A N 1
ATOM 1982 C CA . HIS A 1 255 ? 5.422 -4.867 -17.709 1.00 93.94 255 HIS A CA 1
ATOM 1983 C C . HIS A 1 255 ? 4.962 -4.590 -16.273 1.00 93.94 255 HIS A C 1
ATOM 1985 O O . HIS A 1 255 ? 5.003 -3.444 -15.813 1.00 93.94 255 HIS A O 1
ATOM 1991 N N . GLU A 1 256 ? 4.573 -5.635 -15.541 1.00 95.56 256 GLU A N 1
ATOM 1992 C CA . GLU A 1 256 ? 4.143 -5.529 -14.147 1.00 95.56 256 GLU A CA 1
ATOM 1993 C C . GLU A 1 256 ? 5.265 -4.967 -13.265 1.00 95.56 256 GLU A C 1
ATOM 1995 O O . GLU A 1 256 ? 5.028 -4.065 -12.461 1.00 95.56 256 GLU A O 1
ATOM 2000 N N . TYR A 1 257 ? 6.505 -5.426 -13.475 1.00 96.50 257 TYR A N 1
ATOM 2001 C CA . TYR A 1 257 ? 7.681 -4.899 -12.783 1.00 96.50 257 TYR A CA 1
ATOM 2002 C C . TYR A 1 257 ? 7.902 -3.416 -13.094 1.00 96.50 257 TYR A C 1
ATOM 2004 O O . TYR A 1 257 ? 7.988 -2.608 -12.169 1.00 96.50 257 TYR A O 1
ATOM 2012 N N . LYS A 1 258 ? 7.943 -3.034 -14.380 1.00 94.69 258 LYS A N 1
ATOM 2013 C CA . LYS A 1 258 ? 8.146 -1.635 -14.802 1.00 94.69 258 LYS A CA 1
ATOM 2014 C C . LYS A 1 258 ? 7.125 -0.698 -14.160 1.00 94.69 258 LYS A C 1
ATOM 2016 O O . LYS A 1 258 ? 7.499 0.328 -13.594 1.00 94.69 258 LYS A O 1
ATOM 2021 N N . SER A 1 259 ? 5.849 -1.075 -14.216 1.00 94.88 259 SER A N 1
ATOM 2022 C CA . SER A 1 259 ? 4.744 -0.273 -13.683 1.00 94.88 259 SER A CA 1
ATOM 2023 C C . SER A 1 259 ? 4.855 -0.098 -12.167 1.00 94.88 259 SER A C 1
ATOM 2025 O O . SER A 1 259 ? 4.749 1.016 -11.653 1.00 94.88 259 SER A O 1
ATOM 2027 N N . VAL A 1 260 ? 5.121 -1.191 -11.443 1.00 95.75 260 VAL A N 1
ATOM 2028 C CA . VAL A 1 260 ? 5.238 -1.173 -9.979 1.00 95.75 260 VAL A CA 1
ATOM 2029 C C . VAL A 1 260 ? 6.462 -0.389 -9.522 1.00 95.75 260 VAL A C 1
ATOM 2031 O O . VAL A 1 260 ? 6.353 0.393 -8.584 1.00 95.75 260 VAL A O 1
ATOM 2034 N N . VAL A 1 261 ? 7.618 -0.549 -10.166 1.00 92.88 261 VAL A N 1
ATOM 2035 C CA . VAL A 1 261 ? 8.822 0.186 -9.761 1.00 92.88 261 VAL A CA 1
ATOM 2036 C C . VAL A 1 261 ? 8.681 1.681 -10.044 1.00 92.88 261 VAL A C 1
ATOM 2038 O O . VAL A 1 261 ? 9.051 2.485 -9.189 1.00 92.88 261 VAL A O 1
ATOM 2041 N N . LYS A 1 262 ? 8.117 2.055 -11.198 1.00 90.69 262 LYS A N 1
ATOM 2042 C CA . LYS A 1 262 ? 7.951 3.460 -11.586 1.00 90.69 262 LYS A CA 1
ATOM 2043 C C . LYS A 1 262 ? 6.966 4.192 -10.673 1.00 90.69 262 LYS A C 1
ATOM 2045 O O . LYS A 1 262 ? 7.274 5.279 -10.181 1.00 90.69 262 LYS A O 1
ATOM 2050 N N . ASN A 1 263 ? 5.801 3.587 -10.441 1.00 89.75 263 ASN A N 1
ATOM 2051 C CA . ASN A 1 263 ? 4.666 4.276 -9.829 1.00 89.75 263 ASN A CA 1
ATOM 2052 C C . ASN A 1 263 ? 4.444 3.883 -8.361 1.00 89.75 263 ASN A C 1
ATOM 2054 O O . ASN A 1 263 ? 4.027 4.715 -7.572 1.00 89.75 263 ASN A O 1
ATOM 2058 N N . GLY A 1 264 ? 4.745 2.644 -7.961 1.00 90.25 264 GLY A N 1
ATOM 2059 C CA . GLY A 1 264 ? 4.393 2.080 -6.649 1.00 90.25 264 GLY A CA 1
ATOM 2060 C C . GLY A 1 264 ? 5.582 1.511 -5.876 1.00 90.25 264 GLY A C 1
ATOM 2061 O O . GLY A 1 264 ? 5.489 0.435 -5.285 1.00 90.25 264 GLY A O 1
ATOM 2062 N N . MET A 1 265 ? 6.731 2.186 -5.889 1.00 90.12 265 MET A N 1
ATOM 2063 C CA . MET A 1 265 ? 7.962 1.622 -5.326 1.00 90.12 265 MET A CA 1
ATOM 2064 C C . MET A 1 265 ? 7.866 1.304 -3.825 1.00 90.12 265 MET A C 1
ATOM 2066 O O . MET A 1 265 ? 8.416 0.302 -3.365 1.00 90.12 265 MET A O 1
ATOM 2070 N N . GLU A 1 266 ? 7.151 2.128 -3.053 1.00 88.56 266 GLU A N 1
ATOM 2071 C CA . GLU A 1 266 ? 7.017 1.932 -1.604 1.00 88.56 266 GLU A CA 1
ATOM 2072 C C . GLU A 1 266 ? 6.297 0.630 -1.243 1.00 88.56 266 GLU A C 1
ATOM 2074 O O . GLU A 1 266 ? 6.675 -0.001 -0.259 1.00 88.56 266 GLU A O 1
ATOM 2079 N N . GLY A 1 267 ? 5.371 0.142 -2.076 1.00 92.81 267 GLY A N 1
ATOM 2080 C CA . GLY A 1 267 ? 4.653 -1.108 -1.810 1.00 92.81 267 GLY A CA 1
ATOM 2081 C C . GLY A 1 267 ? 5.582 -2.315 -1.695 1.00 92.81 267 GLY A C 1
ATOM 2082 O O . GLY A 1 267 ? 5.621 -2.981 -0.660 1.00 92.81 267 GLY A O 1
ATOM 2083 N N . PHE A 1 268 ? 6.385 -2.593 -2.730 1.00 93.75 268 PHE A N 1
ATOM 2084 C CA . PHE A 1 268 ? 7.276 -3.761 -2.705 1.00 93.75 268 PHE A CA 1
ATOM 2085 C C . PHE A 1 268 ? 8.449 -3.570 -1.730 1.00 93.75 268 PHE A C 1
ATOM 2087 O O . PHE A 1 268 ? 8.954 -4.542 -1.167 1.00 93.75 268 PHE A O 1
ATOM 2094 N N . ARG A 1 269 ? 8.883 -2.324 -1.488 1.00 91.56 269 ARG A N 1
ATOM 2095 C CA . ARG A 1 269 ? 9.872 -2.016 -0.441 1.00 91.56 269 ARG A CA 1
ATOM 2096 C C . ARG A 1 269 ? 9.309 -2.304 0.942 1.00 91.56 269 ARG A C 1
ATOM 2098 O O . ARG A 1 269 ? 10.016 -2.883 1.766 1.00 91.56 269 ARG A O 1
ATOM 2105 N N . GLY A 1 270 ? 8.048 -1.942 1.172 1.00 92.75 270 GLY A N 1
ATOM 2106 C CA . GLY A 1 270 ? 7.269 -2.328 2.338 1.00 92.75 270 GLY A CA 1
ATOM 2107 C C . GLY A 1 270 ? 7.305 -3.839 2.513 1.00 92.75 270 GLY A C 1
ATOM 2108 O O . GLY A 1 270 ? 7.799 -4.301 3.535 1.00 92.75 270 GLY A O 1
ATOM 2109 N N . MET A 1 271 ? 6.937 -4.603 1.479 1.00 95.31 271 MET A N 1
ATOM 2110 C CA . MET A 1 271 ? 6.997 -6.073 1.495 1.00 95.31 271 MET A CA 1
ATOM 2111 C C . MET A 1 271 ? 8.394 -6.615 1.840 1.00 95.31 271 MET A C 1
ATOM 2113 O O . MET A 1 271 ? 8.517 -7.498 2.685 1.00 95.31 271 MET A O 1
ATOM 2117 N N . LEU A 1 272 ? 9.465 -6.087 1.238 1.00 93.38 272 LEU A N 1
ATOM 2118 C CA . LEU A 1 272 ? 10.842 -6.517 1.521 1.00 93.38 272 LEU A CA 1
ATOM 2119 C C . LEU A 1 272 ? 11.247 -6.240 2.975 1.00 93.38 272 LEU A C 1
ATOM 2121 O O . LEU A 1 272 ? 11.751 -7.130 3.658 1.00 93.38 272 LEU A O 1
ATOM 2125 N N . ARG A 1 273 ? 11.014 -5.018 3.467 1.00 91.19 273 ARG A N 1
ATOM 2126 C CA . ARG A 1 273 ? 11.398 -4.600 4.828 1.00 91.19 273 ARG A CA 1
ATOM 2127 C C . ARG A 1 273 ? 10.560 -5.290 5.902 1.00 91.19 273 ARG A C 1
ATOM 2129 O O . ARG A 1 273 ? 11.076 -5.591 6.975 1.00 91.19 273 ARG A O 1
ATOM 2136 N N . ALA A 1 274 ? 9.296 -5.549 5.588 1.00 93.19 274 ALA A N 1
ATOM 2137 C CA . ALA A 1 274 ? 8.339 -6.248 6.430 1.00 93.19 274 ALA A CA 1
ATOM 2138 C C . ALA A 1 274 ? 8.529 -7.776 6.421 1.00 93.19 274 ALA A C 1
ATOM 2140 O O . ALA A 1 274 ? 7.895 -8.473 7.209 1.00 93.19 274 ALA A O 1
ATOM 2141 N N . GLY A 1 275 ? 9.402 -8.313 5.560 1.00 93.81 275 GLY A N 1
ATOM 2142 C CA . GLY A 1 275 ? 9.644 -9.753 5.453 1.00 93.81 275 GLY A CA 1
ATOM 2143 C C . GLY A 1 275 ? 8.532 -10.531 4.740 1.00 93.81 275 GLY A C 1
ATOM 2144 O O . GLY A 1 275 ? 8.406 -11.727 4.959 1.00 93.81 275 GLY A O 1
ATOM 2145 N N . LEU A 1 276 ? 7.738 -9.868 3.896 1.00 95.69 276 LEU A N 1
ATOM 2146 C CA . LEU A 1 276 ? 6.613 -10.451 3.154 1.00 95.69 276 LEU A CA 1
ATOM 2147 C C . LEU A 1 276 ? 6.899 -10.686 1.662 1.00 95.69 276 LEU A C 1
ATOM 2149 O O . LEU A 1 276 ? 6.067 -11.237 0.949 1.00 95.69 276 LEU A O 1
ATOM 2153 N N . ALA A 1 277 ? 8.079 -10.300 1.171 1.00 95.69 277 ALA A N 1
ATOM 2154 C CA . ALA A 1 277 ? 8.427 -10.380 -0.250 1.00 95.69 277 ALA A CA 1
ATOM 2155 C C . ALA A 1 277 ? 8.450 -11.803 -0.843 1.00 95.69 277 ALA A C 1
ATOM 2157 O O . ALA A 1 277 ? 8.466 -11.933 -2.060 1.00 95.69 277 ALA A O 1
ATOM 2158 N N . THR A 1 278 ? 8.443 -12.849 -0.014 1.00 95.81 278 THR A N 1
ATOM 2159 C CA . THR A 1 278 ? 8.348 -14.256 -0.440 1.00 95.81 278 THR A CA 1
ATOM 2160 C C . THR A 1 278 ? 6.915 -14.732 -0.681 1.00 95.81 278 THR A C 1
ATOM 2162 O O . THR A 1 278 ? 6.721 -1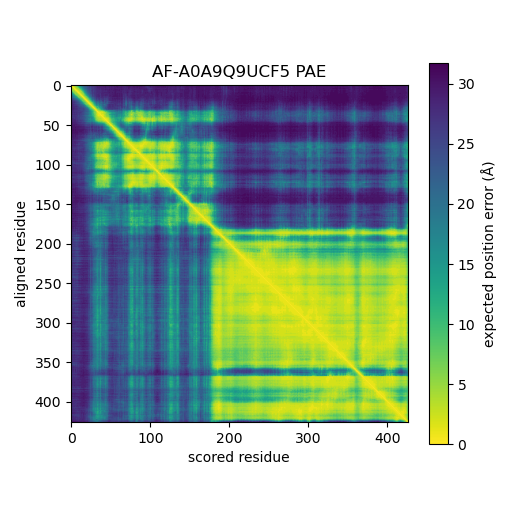5.854 -1.135 1.00 95.81 278 THR A O 1
ATOM 2165 N N . HIS A 1 279 ? 5.909 -13.916 -0.354 1.00 94.88 279 HIS A N 1
ATOM 2166 C CA . HIS A 1 279 ? 4.489 -14.284 -0.447 1.00 94.88 279 HIS A CA 1
ATOM 2167 C C . HIS A 1 279 ? 3.751 -13.591 -1.594 1.00 94.88 279 HIS A C 1
ATOM 2169 O O . HIS A 1 279 ? 2.623 -13.965 -1.900 1.00 94.88 279 HIS A O 1
ATOM 2175 N N . TYR A 1 280 ? 4.376 -12.595 -2.221 1.00 97.00 280 TYR A N 1
ATOM 2176 C CA . TYR A 1 280 ? 3.748 -11.747 -3.228 1.00 97.00 280 TYR A CA 1
ATOM 2177 C C . TYR A 1 280 ? 4.614 -11.643 -4.468 1.00 97.00 280 TYR A C 1
ATOM 2179 O O . TYR A 1 280 ? 5.835 -11.537 -4.365 1.00 97.00 280 TYR A O 1
ATOM 2187 N N . THR A 1 281 ? 3.973 -11.628 -5.632 1.00 97.81 281 THR A N 1
ATOM 2188 C CA . THR A 1 281 ? 4.621 -11.415 -6.931 1.00 97.81 281 THR A CA 1
ATOM 2189 C C . THR A 1 281 ? 4.513 -9.951 -7.363 1.00 97.81 281 THR A C 1
ATOM 2191 O O . THR A 1 281 ? 3.683 -9.189 -6.858 1.00 97.81 281 THR A O 1
ATOM 2194 N N . PHE A 1 282 ? 5.289 -9.537 -8.370 1.00 97.50 282 PHE A N 1
ATOM 2195 C CA . PHE A 1 282 ? 5.069 -8.230 -9.008 1.00 97.50 282 PHE A CA 1
ATOM 2196 C C . PHE A 1 282 ? 3.702 -8.127 -9.697 1.00 97.50 282 PHE A C 1
ATOM 2198 O O . PHE A 1 282 ? 3.172 -7.024 -9.816 1.00 97.50 282 PHE A O 1
ATOM 2205 N N . ARG A 1 283 ? 3.095 -9.252 -10.094 1.00 97.12 283 ARG A N 1
ATOM 2206 C CA . ARG A 1 283 ? 1.738 -9.283 -10.650 1.00 97.12 283 ARG A CA 1
ATOM 2207 C C . ARG A 1 283 ? 0.682 -8.948 -9.598 1.00 97.12 283 ARG A C 1
ATOM 2209 O O . ARG A 1 283 ? -0.254 -8.215 -9.909 1.00 97.12 283 ARG A O 1
ATOM 2216 N N . ASP A 1 284 ? 0.847 -9.416 -8.363 1.00 97.50 284 ASP A N 1
ATOM 2217 C CA . ASP A 1 284 ? -0.055 -9.066 -7.257 1.00 97.50 284 ASP A CA 1
ATOM 2218 C C . ASP A 1 284 ? 0.052 -7.582 -6.912 1.00 97.50 284 ASP A C 1
ATOM 2220 O O . ASP A 1 284 ? -0.963 -6.890 -6.826 1.00 97.50 284 ASP A O 1
ATOM 2224 N N . MET A 1 285 ? 1.282 -7.067 -6.834 1.00 97.75 285 MET A N 1
ATOM 2225 C CA . MET A 1 285 ? 1.526 -5.637 -6.637 1.00 97.75 285 MET A CA 1
ATOM 2226 C C . MET A 1 285 ? 0.919 -4.809 -7.775 1.00 97.75 285 MET A C 1
ATOM 2228 O O . MET A 1 285 ? 0.247 -3.818 -7.522 1.00 97.75 285 MET A O 1
ATOM 2232 N N . TYR A 1 286 ? 1.080 -5.233 -9.031 1.00 97.69 286 TYR A N 1
ATOM 2233 C CA . TYR A 1 286 ? 0.500 -4.542 -10.183 1.00 97.69 286 TYR A CA 1
ATOM 2234 C C . TYR A 1 286 ? -1.035 -4.583 -10.191 1.00 97.69 286 TYR A C 1
ATOM 2236 O O . TYR A 1 286 ? -1.676 -3.593 -10.548 1.00 97.69 286 TYR A O 1
ATOM 2244 N N . ARG A 1 287 ? -1.645 -5.695 -9.760 1.00 97.38 287 ARG A N 1
ATOM 2245 C CA . ARG A 1 287 ? -3.100 -5.792 -9.574 1.00 97.38 287 ARG A CA 1
ATOM 2246 C C . ARG A 1 287 ? -3.577 -4.775 -8.538 1.00 97.38 287 ARG A C 1
ATOM 2248 O O . ARG A 1 287 ? -4.525 -4.040 -8.809 1.00 97.38 287 ARG A O 1
ATOM 2255 N N . ALA A 1 288 ? -2.893 -4.689 -7.397 1.00 97.06 288 ALA A N 1
ATOM 2256 C CA . ALA A 1 288 ? -3.178 -3.672 -6.392 1.00 97.06 288 ALA A CA 1
ATOM 2257 C C . ALA A 1 288 ? -2.939 -2.259 -6.943 1.00 97.06 288 ALA A C 1
ATOM 2259 O O . ALA A 1 288 ? -3.737 -1.369 -6.701 1.00 97.06 288 ALA A O 1
ATOM 2260 N N . LEU A 1 289 ? -1.899 -2.037 -7.745 1.00 96.44 289 LEU A N 1
ATOM 2261 C CA . LEU A 1 289 ? -1.567 -0.716 -8.282 1.00 96.44 289 LEU A CA 1
ATOM 2262 C C . LEU A 1 289 ? -2.668 -0.184 -9.210 1.00 96.44 289 LEU A C 1
ATOM 2264 O O . LEU A 1 289 ? -2.988 0.996 -9.171 1.00 96.44 289 LEU A O 1
ATOM 2268 N N . LYS A 1 290 ? -3.278 -1.061 -10.011 1.00 96.19 290 LYS A N 1
ATOM 2269 C CA . LYS A 1 290 ? -4.351 -0.697 -10.948 1.00 96.19 290 LYS A CA 1
ATOM 2270 C C . LYS A 1 290 ? -5.747 -0.633 -10.351 1.00 96.19 290 LYS A C 1
ATOM 2272 O O . LYS A 1 290 ? -6.666 -0.140 -10.996 1.00 96.19 290 LYS A O 1
ATOM 2277 N N . THR A 1 291 ? -5.930 -1.189 -9.163 1.00 94.06 291 THR A N 1
ATOM 2278 C CA . THR A 1 291 ? -7.224 -1.128 -8.490 1.00 94.06 291 THR A CA 1
ATOM 2279 C C . THR A 1 291 ? -7.377 0.281 -7.922 1.00 94.06 291 THR A C 1
ATOM 2281 O O . THR A 1 291 ? -6.471 0.762 -7.262 1.00 94.06 291 THR A O 1
ATOM 2284 N N . GLU A 1 292 ? -8.471 0.978 -8.196 1.00 87.12 292 GLU A N 1
ATOM 2285 C CA . GLU A 1 292 ? -8.696 2.331 -7.654 1.00 87.12 292 GLU A CA 1
ATOM 2286 C C . GLU A 1 292 ? -9.294 2.258 -6.240 1.00 87.12 292 GLU A C 1
ATOM 2288 O O . GLU A 1 292 ? -8.908 2.960 -5.302 1.00 87.12 292 GLU A O 1
ATOM 2293 N N . THR A 1 293 ? -10.223 1.322 -6.067 1.00 84.06 293 THR A N 1
ATOM 2294 C CA . THR A 1 293 ? -11.077 1.229 -4.889 1.00 84.06 293 THR A CA 1
ATOM 2295 C C . THR A 1 293 ? -10.442 0.439 -3.744 1.00 84.06 293 THR A C 1
ATOM 2297 O O . THR A 1 293 ? -9.770 -0.575 -3.941 1.00 84.06 293 THR A O 1
ATOM 2300 N N . CYS A 1 294 ? -10.762 0.844 -2.523 1.00 86.88 294 CYS A N 1
ATOM 2301 C CA . CYS A 1 294 ? -10.570 0.109 -1.286 1.00 86.88 294 CYS A CA 1
ATOM 2302 C C . CYS A 1 294 ? -11.283 -1.245 -1.359 1.00 86.88 294 CYS A C 1
ATOM 2304 O O . CYS A 1 294 ? -12.459 -1.340 -1.721 1.00 86.88 294 CYS A O 1
ATOM 2306 N N . SER A 1 295 ? -10.588 -2.301 -0.944 1.00 95.19 295 SER A N 1
ATOM 2307 C CA . SER A 1 295 ? -11.107 -3.672 -0.980 1.00 95.19 295 SER A CA 1
ATOM 2308 C C . SER A 1 295 ? -12.315 -3.860 -0.053 1.00 95.19 295 SER A C 1
ATOM 2310 O O . SER A 1 295 ? -13.168 -4.699 -0.342 1.00 95.19 295 SER A O 1
ATOM 2312 N N . PHE A 1 296 ? -12.414 -3.034 0.996 1.00 89.19 296 PHE A N 1
ATOM 2313 C CA . PHE A 1 296 ? -13.361 -3.170 2.106 1.00 89.19 296 PHE A CA 1
ATOM 2314 C C . PHE A 1 296 ? -14.594 -2.265 1.968 1.00 89.19 296 PHE A C 1
ATOM 2316 O O . PHE A 1 296 ? -15.713 -2.756 2.042 1.00 89.19 296 PHE A O 1
ATOM 2323 N N . CYS A 1 297 ? -14.411 -0.963 1.716 1.00 79.94 297 CYS A N 1
ATOM 2324 C CA . CYS A 1 297 ? -15.516 0.010 1.660 1.00 79.94 297 CYS A CA 1
ATOM 2325 C C . CYS A 1 297 ? -15.809 0.576 0.263 1.00 79.94 297 CYS A C 1
ATOM 2327 O O . CYS A 1 297 ? -16.737 1.362 0.109 1.00 79.94 297 CYS A O 1
ATOM 2329 N N . LYS A 1 298 ? -15.018 0.204 -0.750 1.00 83.62 298 LYS A N 1
ATOM 2330 C CA . LYS A 1 298 ? -15.119 0.678 -2.143 1.00 83.62 298 LYS A CA 1
ATOM 2331 C C . LYS A 1 298 ? -14.838 2.169 -2.394 1.00 83.62 298 LYS A C 1
ATOM 2333 O O . LYS A 1 298 ? -14.728 2.537 -3.557 1.00 83.62 298 LYS A O 1
ATOM 2338 N N . SER A 1 299 ? -14.613 2.995 -1.369 1.00 77.00 299 SER A N 1
ATOM 2339 C CA . SER A 1 299 ? -14.018 4.340 -1.526 1.00 77.00 299 SER A CA 1
ATOM 2340 C C . SER A 1 299 ? -12.620 4.269 -2.151 1.00 77.00 299 SER A C 1
ATOM 2342 O O . SER A 1 299 ? -12.039 3.191 -2.203 1.00 77.00 299 SER A O 1
ATOM 2344 N N . PHE A 1 300 ? -12.028 5.390 -2.566 1.00 79.00 300 PHE A N 1
ATOM 2345 C CA . PHE A 1 300 ? -10.644 5.404 -3.059 1.00 79.00 300 PHE A CA 1
ATOM 2346 C C . PHE A 1 300 ? -9.663 4.790 -2.039 1.00 79.00 300 PHE A C 1
ATOM 2348 O O . PHE A 1 300 ? -9.712 5.103 -0.848 1.00 79.00 300 PHE A O 1
ATOM 2355 N N . GLY A 1 301 ? -8.770 3.898 -2.477 1.00 81.94 301 GLY A N 1
ATOM 2356 C CA . GLY A 1 301 ? -7.848 3.193 -1.583 1.00 81.94 301 GLY A CA 1
ATOM 2357 C C . GLY A 1 301 ? -6.398 3.641 -1.721 1.00 81.94 301 GLY A C 1
ATOM 2358 O O . GLY A 1 301 ? -5.648 2.935 -2.371 1.00 81.94 301 GLY A O 1
ATOM 2359 N N . GLY A 1 302 ? -5.967 4.755 -1.124 1.00 84.56 302 GLY A N 1
ATOM 2360 C CA . GLY A 1 302 ? -4.589 5.288 -1.259 1.00 84.56 302 GLY A CA 1
ATOM 2361 C C . GLY A 1 302 ? -3.467 4.502 -0.566 1.00 84.56 302 GLY A C 1
ATOM 2362 O O . GLY A 1 302 ? -2.308 4.918 -0.576 1.00 84.56 302 GLY A O 1
ATOM 2363 N N . PHE A 1 303 ? -3.790 3.366 0.049 1.00 91.56 303 PHE A N 1
ATOM 2364 C CA . PHE A 1 303 ? -2.860 2.591 0.858 1.00 91.56 303 PHE A CA 1
ATOM 2365 C C . PHE A 1 303 ? -2.908 1.109 0.508 1.00 91.56 303 PHE A C 1
ATOM 2367 O O . PHE A 1 303 ? -3.872 0.601 -0.070 1.00 91.56 303 PHE A O 1
ATOM 2374 N N . LEU A 1 304 ? -1.852 0.405 0.899 1.00 96.19 304 LEU A N 1
ATOM 2375 C CA . LEU A 1 304 ? -1.721 -1.035 0.763 1.00 96.19 304 LEU A CA 1
ATOM 2376 C C . LEU A 1 304 ? -1.566 -1.666 2.143 1.00 96.19 304 LEU A C 1
ATOM 2378 O O . LEU A 1 304 ? -0.593 -1.389 2.852 1.00 96.19 304 LEU A O 1
ATOM 2382 N N . TYR A 1 305 ? -2.489 -2.557 2.490 1.00 96.38 305 TYR A N 1
ATOM 2383 C CA . TYR A 1 305 ? -2.336 -3.450 3.627 1.00 96.38 305 TYR A CA 1
ATOM 2384 C C . TYR A 1 305 ? -1.405 -4.594 3.224 1.00 96.38 305 TYR A C 1
ATOM 2386 O O . TYR A 1 305 ? -1.760 -5.467 2.428 1.00 96.38 305 TYR A O 1
ATOM 2394 N N . LEU A 1 306 ? -0.175 -4.567 3.739 1.00 96.62 306 LEU A N 1
ATOM 2395 C CA . LEU A 1 306 ? 0.889 -5.479 3.318 1.00 96.62 306 LEU A CA 1
ATOM 2396 C C . LEU A 1 306 ? 0.561 -6.967 3.541 1.00 96.62 306 LEU A C 1
ATOM 2398 O O . LEU A 1 306 ? 0.914 -7.766 2.678 1.00 96.62 306 LEU A O 1
ATOM 2402 N N . PRO A 1 307 ? -0.113 -7.384 4.632 1.00 94.88 307 PRO A N 1
ATOM 2403 C CA . PRO A 1 307 ? -0.364 -8.802 4.888 1.00 94.88 307 PRO A CA 1
ATOM 2404 C C . PRO A 1 307 ? -1.183 -9.522 3.830 1.00 94.88 307 PRO A C 1
ATOM 2406 O O . PRO A 1 307 ? -1.021 -10.732 3.719 1.00 94.88 307 PRO A O 1
ATOM 2409 N N . THR A 1 308 ? -2.018 -8.809 3.066 1.00 93.38 308 THR A N 1
ATOM 2410 C CA . THR A 1 308 ? -2.877 -9.374 2.006 1.00 93.38 308 THR A CA 1
ATOM 2411 C C . THR A 1 308 ? -2.644 -8.746 0.630 1.00 93.38 308 THR A C 1
ATOM 2413 O O . THR A 1 308 ? -3.325 -9.104 -0.329 1.00 93.38 308 THR A O 1
ATOM 2416 N N . ALA A 1 309 ? -1.723 -7.779 0.527 1.00 95.44 309 ALA A N 1
ATOM 2417 C CA . ALA A 1 309 ? -1.581 -6.890 -0.630 1.00 95.44 309 ALA A CA 1
ATOM 2418 C C . ALA A 1 309 ? -2.917 -6.250 -1.078 1.00 95.44 309 ALA A C 1
ATOM 2420 O O . ALA A 1 309 ? -3.106 -5.931 -2.254 1.00 95.44 309 ALA A O 1
ATOM 2421 N N . ALA A 1 310 ? -3.853 -6.056 -0.144 1.00 95.06 310 ALA A N 1
ATOM 2422 C CA . ALA A 1 310 ? -5.145 -5.446 -0.421 1.00 95.06 310 ALA A CA 1
ATOM 2423 C C . ALA A 1 310 ? -5.039 -3.921 -0.381 1.00 95.06 310 ALA A C 1
ATOM 2425 O O . ALA A 1 310 ? -4.450 -3.350 0.541 1.00 95.06 310 ALA A O 1
ATOM 2426 N N . ARG A 1 311 ? -5.672 -3.247 -1.346 1.00 94.44 311 ARG A N 1
ATOM 2427 C CA . ARG A 1 311 ? -5.858 -1.796 -1.257 1.00 94.44 311 ARG A CA 1
ATOM 2428 C C . ARG A 1 311 ? -6.837 -1.442 -0.157 1.00 94.44 311 ARG A C 1
ATOM 2430 O O . ARG A 1 311 ? -7.892 -2.077 -0.045 1.00 94.44 311 ARG A O 1
ATOM 2437 N N . CYS A 1 312 ? -6.541 -0.380 0.573 1.00 91.12 312 CYS A N 1
ATOM 2438 C CA . CYS A 1 312 ? -7.398 0.165 1.613 1.00 91.12 312 CYS A CA 1
ATOM 2439 C C . CYS A 1 312 ? -7.360 1.697 1.631 1.00 91.12 312 CYS A C 1
ATOM 2441 O O . CYS A 1 312 ? -6.394 2.320 1.194 1.00 91.12 312 CYS A O 1
ATOM 2443 N N . CYS A 1 313 ? -8.438 2.310 2.118 1.00 83.69 313 CYS A N 1
ATOM 2444 C CA . CYS A 1 313 ? -8.431 3.715 2.520 1.00 83.69 313 CYS A CA 1
ATOM 2445 C C . CYS A 1 313 ? -7.946 3.842 3.973 1.00 83.69 313 CYS A C 1
ATOM 2447 O O . CYS A 1 313 ? -7.954 2.855 4.718 1.00 83.69 313 CYS A O 1
ATOM 2449 N N . PHE A 1 314 ? -7.571 5.052 4.393 1.00 80.44 314 PHE A N 1
ATOM 2450 C CA . PHE A 1 314 ? -7.095 5.289 5.759 1.00 80.44 314 PHE A CA 1
ATOM 2451 C C . PHE A 1 314 ? -8.160 4.953 6.812 1.00 80.44 314 PHE A C 1
ATOM 2453 O O . PHE A 1 314 ? -7.881 4.225 7.759 1.00 80.44 314 PHE A O 1
ATOM 2460 N N . GLY A 1 315 ? -9.416 5.351 6.581 1.00 78.75 315 GLY A N 1
ATOM 2461 C CA . GLY A 1 315 ? -10.518 5.032 7.494 1.00 78.75 315 GLY A CA 1
ATOM 2462 C C . GLY A 1 315 ? -10.725 3.526 7.707 1.00 78.75 315 GLY A C 1
ATOM 2463 O O . GLY A 1 315 ? -11.063 3.100 8.812 1.00 78.75 315 GLY A O 1
ATOM 2464 N N . CYS A 1 316 ? -10.465 2.693 6.691 1.00 84.12 316 CYS A N 1
ATOM 2465 C CA . CYS A 1 316 ? -10.455 1.239 6.861 1.00 84.12 316 CYS A CA 1
ATOM 2466 C C . CYS A 1 316 ? -9.230 0.764 7.643 1.00 84.12 316 CYS A C 1
ATOM 2468 O O . CYS A 1 316 ? -9.374 -0.135 8.466 1.00 84.12 316 CYS A O 1
ATOM 2470 N N . ILE A 1 317 ? -8.045 1.344 7.425 1.00 87.19 317 ILE A N 1
ATOM 2471 C CA . ILE A 1 317 ? -6.866 1.023 8.244 1.00 87.19 317 ILE A CA 1
ATOM 2472 C C . ILE A 1 317 ? -7.196 1.238 9.718 1.00 87.19 317 ILE A C 1
ATOM 2474 O O . ILE A 1 317 ? -6.932 0.342 10.511 1.00 87.19 317 ILE A O 1
ATOM 2478 N N . GLU A 1 318 ? -7.834 2.353 10.072 1.00 82.50 318 GLU A N 1
ATOM 2479 C CA . GLU A 1 318 ? -8.181 2.687 11.455 1.00 82.50 318 GLU A CA 1
ATOM 2480 C C . GLU A 1 318 ? -9.266 1.788 12.055 1.00 82.50 318 GLU A C 1
ATOM 2482 O O . GLU A 1 318 ? -9.151 1.403 13.219 1.00 82.50 318 GLU A O 1
ATOM 2487 N N . ASN A 1 319 ? -10.300 1.454 11.275 1.00 82.44 319 ASN A N 1
ATOM 2488 C CA . ASN A 1 319 ? -11.566 0.967 11.836 1.00 82.44 319 ASN A CA 1
ATOM 2489 C C . ASN A 1 319 ? -12.021 -0.398 11.309 1.00 82.44 319 ASN A C 1
ATOM 2491 O O . ASN A 1 319 ? -12.825 -1.063 11.960 1.00 82.44 319 ASN A O 1
ATOM 2495 N N . ALA A 1 320 ? -11.534 -0.851 10.149 1.00 88.12 320 ALA A N 1
ATOM 2496 C CA . ALA A 1 320 ? -12.034 -2.086 9.553 1.00 88.12 320 ALA A CA 1
ATOM 2497 C C . ALA A 1 320 ? -11.646 -3.298 10.421 1.00 88.12 320 ALA A C 1
ATOM 2499 O O . ALA A 1 320 ? -10.463 -3.443 10.766 1.00 88.12 320 ALA A O 1
ATOM 2500 N N . PRO A 1 321 ? -12.593 -4.185 10.779 1.00 89.81 321 PRO A N 1
ATOM 2501 C CA . PRO A 1 321 ? -12.291 -5.389 11.548 1.00 89.81 321 PRO A CA 1
ATOM 2502 C C . PRO A 1 321 ? -11.372 -6.348 10.780 1.00 89.81 321 PRO A C 1
ATOM 2504 O O . PRO A 1 321 ? -10.581 -7.065 11.389 1.00 89.81 321 PRO A O 1
ATOM 2507 N N . GLU A 1 322 ? -11.417 -6.330 9.448 1.00 92.25 322 GLU A N 1
ATOM 2508 C CA . GLU A 1 322 ? -10.564 -7.141 8.581 1.00 92.25 322 GLU A CA 1
ATOM 2509 C C . GLU A 1 322 ? -9.088 -6.758 8.650 1.00 92.25 322 GLU A C 1
ATOM 2511 O O . GLU A 1 322 ? -8.240 -7.590 8.349 1.00 92.25 322 GLU A O 1
ATOM 2516 N N . LEU A 1 323 ? -8.781 -5.519 9.043 1.00 93.44 323 LEU A N 1
ATOM 2517 C CA . LEU A 1 323 ? -7.413 -5.003 9.113 1.00 93.44 323 LEU A CA 1
ATOM 2518 C C . LEU A 1 323 ? -6.817 -5.065 10.523 1.00 93.44 323 LEU A C 1
ATOM 2520 O O . LEU A 1 323 ? -5.717 -4.555 10.742 1.00 93.44 323 LEU A O 1
ATOM 2524 N N . ARG A 1 324 ? -7.518 -5.708 11.467 1.00 92.69 324 ARG A N 1
ATOM 2525 C CA . ARG A 1 324 ? -7.041 -5.916 12.837 1.00 92.69 324 ARG A CA 1
ATOM 2526 C C . ARG A 1 324 ? -5.693 -6.622 12.865 1.00 92.69 324 ARG A C 1
ATOM 2528 O O . ARG A 1 324 ? -5.436 -7.569 12.120 1.00 92.69 324 ARG A O 1
ATOM 2535 N N . VAL A 1 325 ? -4.856 -6.194 13.796 1.00 93.12 325 VAL A N 1
ATOM 2536 C CA . VAL A 1 325 ? -3.486 -6.658 13.961 1.00 93.12 325 VAL A CA 1
ATOM 2537 C C . VAL A 1 325 ? -3.280 -7.225 15.352 1.00 93.12 325 VAL A C 1
ATOM 2539 O O . VAL A 1 325 ? -3.671 -6.638 16.364 1.00 93.12 325 VAL A O 1
ATOM 2542 N N . ILE A 1 326 ? -2.593 -8.362 15.413 1.00 92.75 326 ILE A N 1
ATOM 2543 C CA . ILE A 1 326 ? -2.173 -8.978 16.664 1.00 92.75 326 ILE A CA 1
ATOM 2544 C C . ILE A 1 326 ? -0.672 -9.253 16.655 1.00 92.75 326 ILE A C 1
ATOM 2546 O O . ILE A 1 326 ? -0.093 -9.722 15.675 1.00 92.75 326 ILE A O 1
ATOM 2550 N N . SER A 1 327 ? -0.013 -8.969 17.778 1.00 92.69 327 SER A N 1
ATOM 2551 C CA . SER A 1 327 ? 1.395 -9.324 17.944 1.00 92.69 327 SER A CA 1
ATOM 2552 C C . SER A 1 327 ? 1.563 -10.825 18.176 1.00 92.69 327 SER A C 1
ATOM 2554 O O . SER A 1 327 ? 0.752 -11.459 18.856 1.00 92.69 327 SER A O 1
ATOM 2556 N N . MET A 1 328 ? 2.659 -11.391 17.668 1.00 92.44 328 MET A N 1
ATOM 2557 C CA . MET A 1 328 ? 2.977 -12.811 17.852 1.00 92.44 328 MET A CA 1
ATOM 2558 C C . MET A 1 328 ? 2.965 -13.246 19.337 1.00 92.44 328 MET A C 1
ATOM 2560 O O . MET A 1 328 ? 2.377 -14.288 19.632 1.00 92.44 328 MET A O 1
ATOM 2564 N N . PRO A 1 329 ? 3.531 -12.480 20.300 1.00 90.50 329 PRO A N 1
ATOM 2565 C CA . PRO A 1 329 ? 3.454 -12.841 21.718 1.00 90.50 329 PRO A CA 1
ATOM 2566 C C . PRO A 1 329 ? 2.025 -12.823 22.273 1.00 90.50 329 PRO A C 1
ATOM 2568 O O . PRO A 1 329 ? 1.670 -13.697 23.060 1.00 90.50 329 PRO A O 1
ATOM 2571 N N . ALA A 1 330 ? 1.196 -11.858 21.859 1.00 90.81 330 ALA A N 1
ATOM 2572 C CA . ALA A 1 330 ? -0.193 -11.778 22.305 1.00 90.81 330 ALA A CA 1
ATOM 2573 C C . ALA A 1 330 ? -1.015 -12.966 21.788 1.00 90.81 330 ALA A C 1
ATOM 2575 O O . ALA A 1 330 ? -1.712 -13.607 22.571 1.00 90.81 330 ALA A O 1
ATOM 2576 N N . LEU A 1 331 ? -0.874 -13.309 20.502 1.00 91.75 331 LEU A N 1
ATOM 2577 C CA . LEU A 1 331 ? -1.558 -14.465 19.922 1.00 91.75 331 LEU A CA 1
ATOM 2578 C C . LEU A 1 331 ? -1.082 -15.775 20.563 1.00 91.75 331 LEU A C 1
ATOM 2580 O O . LEU A 1 331 ? -1.895 -16.623 20.920 1.00 91.75 331 LEU A O 1
ATOM 2584 N N . SER A 1 332 ? 0.229 -15.925 20.766 1.00 92.56 332 SER A N 1
ATOM 2585 C CA . SER A 1 332 ? 0.815 -17.092 21.434 1.00 92.56 332 SER A CA 1
ATOM 2586 C C . SER A 1 332 ? 0.254 -17.284 22.847 1.00 92.56 332 SER A C 1
ATOM 2588 O O . SER A 1 332 ? -0.121 -18.397 23.212 1.00 92.56 332 SER A O 1
ATOM 2590 N N . LYS A 1 333 ? 0.119 -16.195 23.615 1.00 91.31 333 LYS A N 1
ATOM 2591 C CA . LYS A 1 333 ? -0.461 -16.217 24.963 1.00 91.31 333 LYS A CA 1
ATOM 2592 C C . LYS A 1 333 ? -1.947 -16.587 24.956 1.00 91.31 333 LYS A C 1
ATOM 2594 O O . LYS A 1 333 ? -2.355 -17.403 25.770 1.00 91.31 333 LYS A O 1
ATOM 2599 N N . LEU A 1 334 ? -2.741 -16.002 24.057 1.00 90.06 334 LEU A N 1
ATOM 2600 C CA . LEU A 1 334 ? -4.188 -16.255 23.983 1.00 90.06 334 LEU A CA 1
ATOM 2601 C C . LEU A 1 334 ? -4.517 -17.680 23.530 1.00 90.06 334 LEU A C 1
ATOM 2603 O O . LEU A 1 334 ? -5.466 -18.278 24.017 1.00 90.06 334 LEU A O 1
ATOM 2607 N N . THR A 1 335 ? -3.726 -18.222 22.607 1.00 90.12 335 THR A N 1
ATOM 2608 C CA . THR A 1 335 ? -3.958 -19.556 22.029 1.00 90.12 335 THR A CA 1
ATOM 2609 C C . THR A 1 335 ? -3.279 -20.680 22.804 1.00 90.12 335 THR A C 1
ATOM 2611 O O . THR A 1 335 ? -3.543 -21.848 22.539 1.00 90.12 335 THR A O 1
ATOM 2614 N N . ASN A 1 336 ? -2.377 -20.351 23.735 1.00 91.12 336 ASN A N 1
ATOM 2615 C CA . ASN A 1 336 ? -1.475 -21.302 24.387 1.00 91.12 336 ASN A CA 1
ATOM 2616 C C . ASN A 1 336 ? -0.614 -22.118 23.389 1.00 91.12 336 ASN A C 1
ATOM 2618 O O . ASN A 1 336 ? -0.191 -23.242 23.659 1.00 91.12 336 ASN A O 1
ATOM 2622 N N . ILE A 1 337 ? -0.340 -21.548 22.210 1.00 91.38 337 ILE A N 1
ATOM 2623 C CA . ILE A 1 337 ? 0.517 -22.131 21.170 1.00 91.38 337 ILE A CA 1
ATOM 2624 C C . ILE A 1 337 ? 1.840 -21.374 21.166 1.00 91.38 337 ILE A C 1
ATOM 2626 O O . ILE A 1 337 ? 1.856 -20.146 21.153 1.00 91.38 337 ILE A O 1
ATOM 2630 N N . SER A 1 338 ? 2.974 -22.075 21.112 1.00 92.44 338 SER A N 1
ATOM 2631 C CA . SER A 1 338 ? 4.280 -21.407 21.044 1.00 92.44 338 SER A CA 1
ATOM 2632 C C . SER A 1 338 ? 4.412 -20.527 19.794 1.00 92.44 338 SER A C 1
ATOM 2634 O O . SER A 1 338 ? 4.006 -20.921 18.700 1.00 92.44 338 SER A O 1
ATOM 2636 N N . ALA A 1 339 ? 5.049 -19.359 19.922 1.00 90.44 339 ALA A N 1
ATOM 2637 C CA . ALA A 1 339 ? 5.240 -18.411 18.816 1.00 90.44 339 ALA A CA 1
ATOM 2638 C C . ALA A 1 339 ? 5.857 -19.051 17.555 1.00 90.44 339 ALA A C 1
ATOM 2640 O O . ALA A 1 339 ? 5.453 -18.747 16.434 1.00 90.44 339 ALA A O 1
ATOM 2641 N N . LYS A 1 340 ? 6.794 -19.997 17.727 1.00 89.88 340 LYS A N 1
ATOM 2642 C CA . LYS A 1 340 ? 7.383 -20.766 16.617 1.00 89.88 340 LYS A CA 1
ATOM 2643 C C . LYS A 1 340 ? 6.330 -21.592 15.874 1.00 89.88 340 LYS A C 1
ATOM 2645 O O . LYS A 1 340 ? 6.331 -21.630 14.647 1.00 89.88 340 LYS A O 1
ATOM 2650 N N . ARG A 1 341 ? 5.440 -22.266 16.610 1.00 90.69 341 ARG A N 1
ATOM 2651 C CA . ARG A 1 341 ? 4.373 -23.083 16.026 1.00 90.69 341 ARG A CA 1
ATOM 2652 C C . ARG A 1 341 ? 3.304 -22.205 15.379 1.00 90.69 341 ARG A C 1
ATOM 2654 O O . ARG A 1 341 ? 2.889 -22.536 14.278 1.00 90.69 341 ARG A O 1
ATOM 2661 N N . VAL A 1 342 ? 2.931 -21.079 15.991 1.00 89.81 342 VAL A N 1
ATOM 2662 C CA . VAL A 1 342 ? 2.036 -20.088 15.366 1.00 89.81 342 VAL A CA 1
ATOM 2663 C C . VAL A 1 342 ? 2.606 -19.625 14.025 1.00 89.81 342 VAL A C 1
ATOM 2665 O O . VAL A 1 342 ? 1.934 -19.763 13.010 1.00 89.81 342 VAL A O 1
ATOM 2668 N N . GLY A 1 343 ? 3.863 -19.170 13.992 1.00 88.62 343 GLY A N 1
ATOM 2669 C CA . GLY A 1 343 ? 4.506 -18.721 12.754 1.00 88.62 343 GLY A CA 1
ATOM 2670 C C . GLY A 1 343 ? 4.534 -19.797 11.663 1.00 88.62 343 GLY A C 1
ATOM 2671 O O . GLY A 1 343 ? 4.215 -19.510 10.514 1.00 88.62 343 GLY A O 1
ATOM 2672 N N . LEU A 1 344 ? 4.832 -21.051 12.026 1.00 89.44 344 LEU A N 1
ATOM 2673 C CA . LEU A 1 344 ? 4.809 -22.178 11.085 1.00 89.44 344 LEU A CA 1
ATOM 2674 C C . LEU A 1 344 ? 3.407 -22.446 10.512 1.00 89.44 344 LEU A C 1
ATOM 2676 O O . LEU A 1 344 ? 3.289 -22.795 9.344 1.00 89.44 344 LEU A O 1
ATOM 2680 N N . ARG A 1 345 ? 2.354 -22.325 11.330 1.00 90.06 345 ARG A N 1
ATOM 2681 C CA . ARG A 1 345 ? 0.976 -22.651 10.927 1.00 90.06 345 ARG A CA 1
ATOM 2682 C C . ARG A 1 345 ? 0.280 -21.523 10.175 1.00 90.06 345 ARG A C 1
ATOM 2684 O O . ARG A 1 345 ? -0.468 -21.801 9.248 1.00 90.06 345 ARG A O 1
ATOM 2691 N N . VAL A 1 346 ? 0.533 -20.272 10.554 1.00 90.19 346 VAL A N 1
ATOM 2692 C CA . VAL A 1 346 ? -0.001 -19.101 9.843 1.00 90.19 346 VAL A CA 1
ATOM 2693 C C . VAL A 1 346 ? 0.724 -18.900 8.508 1.00 90.19 346 VAL A C 1
ATOM 2695 O O . VAL A 1 346 ? 0.128 -18.423 7.547 1.00 90.19 346 VAL A O 1
ATOM 2698 N N . GLY A 1 347 ? 1.993 -19.311 8.418 1.00 89.06 347 GLY A N 1
ATOM 2699 C CA . GLY A 1 347 ? 2.759 -19.340 7.171 1.00 89.06 347 GLY A CA 1
ATOM 2700 C C . GLY A 1 347 ? 3.461 -18.027 6.824 1.00 89.06 347 GLY A C 1
ATOM 2701 O O . GLY A 1 347 ? 4.305 -18.024 5.935 1.00 89.06 347 GLY A O 1
ATOM 2702 N N . TYR A 1 348 ? 3.180 -16.938 7.542 1.00 90.31 348 TYR A N 1
ATOM 2703 C CA . TYR A 1 348 ? 3.920 -15.681 7.449 1.00 90.31 348 TYR A CA 1
ATOM 2704 C C . TYR A 1 348 ? 3.943 -14.962 8.804 1.00 90.31 348 TYR A C 1
ATOM 2706 O O . TYR A 1 348 ? 3.139 -15.248 9.691 1.00 90.31 348 TYR A O 1
ATOM 2714 N N . ALA A 1 349 ? 4.870 -14.017 8.962 1.00 92.19 349 ALA A N 1
ATOM 2715 C CA . ALA A 1 349 ? 4.856 -13.038 10.042 1.00 92.19 349 ALA A CA 1
ATOM 2716 C C . ALA A 1 349 ? 5.468 -11.729 9.545 1.00 92.19 349 ALA A C 1
ATOM 2718 O O . ALA A 1 349 ? 6.551 -11.736 8.959 1.00 92.19 349 ALA A O 1
ATOM 2719 N N . LEU A 1 350 ? 4.794 -10.608 9.800 1.00 94.00 350 LEU A N 1
ATOM 2720 C CA . LEU A 1 350 ? 5.321 -9.297 9.450 1.00 94.00 350 LEU A CA 1
ATOM 2721 C C . LEU A 1 350 ? 6.370 -8.883 10.482 1.00 94.00 350 LEU A C 1
ATOM 2723 O O . LEU A 1 350 ? 6.075 -8.779 11.673 1.00 94.00 350 LEU A O 1
ATOM 2727 N N . ARG A 1 351 ? 7.591 -8.602 10.027 1.00 92.56 351 ARG A N 1
ATOM 2728 C CA . ARG A 1 351 ? 8.621 -7.954 10.842 1.00 92.56 351 ARG A CA 1
ATOM 2729 C C . ARG A 1 351 ? 8.334 -6.464 10.909 1.00 92.56 351 ARG A C 1
ATOM 2731 O O . ARG A 1 351 ? 8.291 -5.794 9.881 1.00 92.56 351 ARG A O 1
ATOM 2738 N N . THR A 1 352 ? 8.187 -5.929 12.116 1.00 90.19 352 THR A N 1
ATOM 2739 C CA . THR A 1 352 ? 7.957 -4.490 12.276 1.00 90.19 352 THR A CA 1
ATOM 2740 C C . THR A 1 352 ? 9.141 -3.693 11.760 1.00 90.19 352 THR A C 1
ATOM 2742 O O . THR A 1 352 ? 10.294 -3.955 12.119 1.00 90.19 352 THR A O 1
ATOM 2745 N N . VAL A 1 353 ? 8.844 -2.685 10.955 1.00 87.56 353 VAL A N 1
ATOM 2746 C CA . VAL A 1 353 ? 9.843 -1.781 10.401 1.00 87.56 353 VAL A CA 1
ATOM 2747 C C . VAL A 1 353 ? 10.036 -0.602 11.364 1.00 87.56 353 VAL A C 1
ATOM 2749 O O . VAL A 1 353 ? 9.078 -0.162 11.991 1.00 87.56 353 VAL A O 1
ATOM 2752 N N . PRO A 1 354 ? 11.256 -0.068 11.540 1.00 79.94 354 PRO A N 1
ATOM 2753 C CA . PRO A 1 354 ? 11.432 1.174 12.280 1.00 79.94 354 PRO A CA 1
ATOM 2754 C C . PRO A 1 354 ? 10.806 2.370 11.540 1.00 79.94 354 PRO A C 1
ATOM 2756 O O . PRO A 1 354 ? 11.160 2.632 10.390 1.00 79.94 354 PRO A O 1
ATOM 2759 N N . GLY A 1 355 ? 9.929 3.112 12.218 1.00 77.31 355 GLY A N 1
ATOM 2760 C CA . GLY A 1 355 ? 9.228 4.296 11.705 1.00 77.31 355 GLY A CA 1
ATOM 2761 C C . GLY A 1 355 ? 8.428 4.997 12.808 1.00 77.31 355 GLY A C 1
ATOM 2762 O O . GLY A 1 355 ? 8.413 4.519 13.942 1.00 77.31 355 GLY A O 1
ATOM 2763 N N . LEU A 1 356 ? 7.813 6.136 12.512 1.00 73.69 356 LEU A N 1
ATOM 2764 C CA . LEU A 1 356 ? 6.818 6.756 13.386 1.00 73.69 356 LEU A CA 1
ATOM 2765 C C . LEU A 1 356 ? 5.465 6.124 13.038 1.00 73.69 356 LEU A C 1
ATOM 2767 O O . LEU A 1 356 ? 5.147 6.024 11.865 1.00 73.69 356 LEU A O 1
ATOM 2771 N N . TYR A 1 357 ? 4.719 5.636 14.030 1.00 76.44 357 TYR A N 1
ATOM 2772 C CA . TYR A 1 357 ? 3.446 4.923 13.817 1.00 76.44 357 TYR A CA 1
ATOM 2773 C C . TYR A 1 357 ? 2.368 5.433 14.763 1.00 76.44 357 TYR A C 1
ATOM 2775 O O . TYR A 1 357 ? 1.587 4.667 15.314 1.00 76.44 357 TYR A O 1
ATOM 2783 N N . SER A 1 358 ? 2.399 6.719 15.067 1.00 69.81 358 SER A N 1
ATOM 2784 C CA . SER A 1 358 ? 1.432 7.335 15.958 1.00 69.81 358 SER A CA 1
ATOM 2785 C C . SER A 1 358 ? 1.198 8.750 15.488 1.00 69.81 358 SER A C 1
ATOM 2787 O O . SER A 1 358 ? 2.165 9.471 15.254 1.00 69.81 358 SER A O 1
ATOM 2789 N N . MET A 1 359 ? -0.073 9.130 15.410 1.00 59.22 359 MET A N 1
ATOM 2790 C CA . MET A 1 359 ? -0.468 10.522 15.204 1.00 59.22 359 MET A CA 1
ATOM 2791 C C . MET A 1 359 ? -0.129 11.382 16.439 1.00 59.22 359 MET A C 1
ATOM 2793 O O . MET A 1 359 ? 0.011 12.591 16.328 1.00 59.22 359 MET A O 1
ATOM 2797 N N . GLU A 1 360 ? 0.052 10.759 17.612 1.00 49.47 360 GLU A N 1
ATOM 2798 C CA . GLU A 1 360 ? 0.377 11.421 18.886 1.00 49.47 360 GLU A CA 1
ATOM 2799 C C . GLU A 1 360 ? 1.882 11.403 19.225 1.00 49.47 360 GLU A C 1
ATOM 2801 O O . GLU A 1 360 ? 2.268 11.759 20.335 1.00 49.47 360 GLU A O 1
ATOM 2806 N N . GLU A 1 361 ? 2.738 10.893 18.331 1.00 48.72 361 GLU A N 1
ATOM 2807 C CA . GLU A 1 361 ? 4.207 10.830 18.490 1.00 48.72 361 GLU A CA 1
ATOM 2808 C C . GLU A 1 361 ? 4.746 10.120 19.752 1.00 48.72 361 GLU A C 1
ATOM 2810 O O . GLU A 1 361 ? 5.935 10.183 20.065 1.00 48.72 361 GLU A O 1
ATOM 2815 N N . ARG A 1 362 ? 3.907 9.365 20.471 1.00 48.00 362 ARG A N 1
ATOM 2816 C CA . ARG A 1 362 ? 4.319 8.690 21.711 1.00 48.00 362 ARG A CA 1
ATOM 2817 C C . ARG A 1 362 ? 5.315 7.544 21.455 1.00 48.00 362 ARG A C 1
ATOM 2819 O O . ARG A 1 362 ? 5.000 6.614 20.700 1.00 48.00 362 ARG A O 1
ATOM 2826 N N . PRO A 1 363 ? 6.490 7.529 22.116 1.00 43.25 363 PRO A N 1
ATOM 2827 C CA . PRO A 1 363 ? 7.432 6.418 22.027 1.00 43.25 363 PRO A CA 1
ATOM 2828 C C . PRO A 1 363 ? 6.877 5.177 22.740 1.00 43.25 363 PRO A C 1
ATOM 2830 O O . PRO A 1 363 ? 6.759 5.141 23.960 1.00 43.25 363 PRO A O 1
ATOM 2833 N N . GLY A 1 364 ? 6.540 4.133 21.981 1.00 55.69 364 GLY A N 1
ATOM 2834 C CA . GLY A 1 364 ? 6.107 2.838 22.516 1.00 55.69 364 GLY A CA 1
ATOM 2835 C C . GLY A 1 364 ? 7.124 1.722 22.268 1.00 55.69 364 GLY A C 1
ATOM 2836 O O . GLY A 1 364 ? 7.852 1.735 21.268 1.00 55.69 364 GLY A O 1
ATOM 2837 N N . ARG A 1 365 ? 7.144 0.705 23.143 1.00 59.31 365 ARG A N 1
ATOM 2838 C CA . ARG A 1 365 ? 7.884 -0.545 22.901 1.00 59.31 365 ARG A CA 1
ATOM 2839 C C . ARG A 1 365 ? 7.231 -1.283 21.730 1.00 59.31 365 ARG A C 1
ATOM 2841 O O . ARG A 1 365 ? 6.079 -1.696 21.820 1.00 59.31 365 ARG A O 1
ATOM 2848 N N . ARG A 1 366 ? 7.963 -1.440 20.625 1.00 66.12 366 ARG A N 1
ATOM 2849 C CA . ARG A 1 366 ? 7.431 -2.039 19.392 1.00 66.12 366 ARG A CA 1
ATOM 2850 C C . ARG A 1 366 ? 7.487 -3.568 19.469 1.00 66.12 366 ARG A C 1
ATOM 2852 O O . ARG A 1 366 ? 8.543 -4.102 19.824 1.00 66.12 366 ARG A O 1
ATOM 2859 N N . PRO A 1 367 ? 6.398 -4.289 19.153 1.00 69.94 367 PRO A N 1
ATOM 2860 C CA . PRO A 1 367 ? 6.468 -5.738 18.981 1.00 69.94 367 PRO A CA 1
ATOM 2861 C C . PRO A 1 367 ? 7.399 -6.059 17.811 1.00 69.94 367 PRO A C 1
ATOM 2863 O O . PRO A 1 367 ? 7.433 -5.308 16.854 1.00 69.94 367 PRO A O 1
ATOM 2866 N N . ALA A 1 368 ? 8.149 -7.161 17.860 1.00 83.00 368 ALA A N 1
ATOM 2867 C CA . ALA A 1 368 ? 9.062 -7.511 16.764 1.00 83.00 368 ALA A CA 1
ATOM 2868 C C . ALA A 1 368 ? 8.344 -8.149 15.558 1.00 83.00 368 ALA A C 1
ATOM 2870 O O . ALA A 1 368 ? 8.828 -8.062 14.428 1.00 83.00 368 ALA A O 1
ATOM 2871 N N . LEU A 1 369 ? 7.219 -8.826 15.818 1.00 93.50 369 LEU A N 1
ATOM 2872 C CA . LEU A 1 369 ? 6.462 -9.611 14.845 1.00 93.50 369 LEU A CA 1
ATOM 2873 C C . LEU A 1 369 ? 4.957 -9.378 15.013 1.00 93.50 369 LEU A C 1
ATOM 2875 O O . LEU A 1 369 ? 4.428 -9.499 16.125 1.00 93.50 369 LEU A O 1
ATOM 2879 N N . LEU A 1 370 ? 4.289 -9.095 13.898 1.00 94.75 370 LEU A N 1
ATOM 2880 C CA . LEU A 1 370 ? 2.853 -8.848 13.788 1.00 94.75 370 LEU A CA 1
ATOM 2881 C C . LEU A 1 370 ? 2.203 -9.828 12.808 1.00 94.75 370 LEU A C 1
ATOM 2883 O O . LEU A 1 370 ? 2.853 -10.347 11.897 1.00 94.75 370 LEU A O 1
ATOM 2887 N N . LEU A 1 371 ? 0.910 -10.058 12.998 1.00 95.25 371 LEU A N 1
ATOM 2888 C CA . LEU A 1 371 ? 0.060 -10.896 12.161 1.00 95.25 371 LEU A CA 1
ATOM 2889 C C . LEU A 1 371 ? -1.263 -10.177 11.916 1.00 95.25 371 LEU A C 1
ATOM 2891 O O . LEU A 1 371 ? -1.766 -9.499 12.816 1.00 95.25 371 LEU A O 1
ATOM 2895 N N . ALA A 1 372 ? -1.839 -10.370 10.731 1.00 94.69 372 ALA A N 1
ATOM 2896 C CA . ALA A 1 372 ? -3.223 -9.990 10.507 1.00 94.69 372 ALA A CA 1
ATOM 2897 C C . ALA A 1 372 ? -4.115 -10.941 11.314 1.00 94.69 372 ALA A C 1
ATOM 2899 O O . ALA A 1 372 ? -4.013 -12.169 11.205 1.00 94.69 372 ALA A O 1
ATOM 2900 N N . GLU A 1 373 ? -4.914 -10.373 12.213 1.00 93.44 373 GLU A N 1
ATOM 2901 C CA . GLU A 1 373 ? -5.640 -11.126 13.234 1.00 93.44 373 GLU A CA 1
ATOM 2902 C C . GLU A 1 373 ? -6.655 -12.075 12.598 1.00 93.44 373 GLU A C 1
ATOM 2904 O O . GLU A 1 373 ? -6.761 -13.230 13.015 1.00 93.44 373 GLU A O 1
ATOM 2909 N N . ARG A 1 374 ? -7.355 -11.615 11.556 1.00 91.25 374 ARG A N 1
ATOM 2910 C CA . ARG A 1 374 ? -8.383 -12.390 10.860 1.00 91.25 374 ARG A CA 1
ATOM 2911 C C . ARG A 1 374 ? -7.792 -13.622 10.180 1.00 91.25 374 ARG A C 1
ATOM 2913 O O . ARG A 1 374 ? -8.277 -14.728 10.400 1.00 91.25 374 ARG A O 1
ATOM 2920 N N . GLU A 1 375 ? -6.729 -13.453 9.401 1.00 91.12 375 GLU A N 1
ATOM 2921 C CA . GLU A 1 375 ? -6.054 -14.530 8.678 1.00 91.12 375 GLU A CA 1
ATOM 2922 C C . GLU A 1 375 ? -5.418 -15.527 9.643 1.00 91.12 375 GLU A C 1
ATOM 2924 O O . GLU A 1 375 ? -5.560 -16.735 9.461 1.00 91.12 375 GLU A O 1
ATOM 2929 N N . ALA A 1 376 ? -4.744 -15.041 10.690 1.00 92.50 376 ALA A N 1
ATOM 2930 C CA . ALA A 1 376 ? -4.138 -15.909 11.692 1.00 92.50 376 ALA A CA 1
ATOM 2931 C C . ALA A 1 376 ? -5.199 -16.736 12.431 1.00 92.50 376 ALA A C 1
ATOM 2933 O O . ALA A 1 376 ? -5.030 -17.942 12.607 1.00 92.50 376 ALA A O 1
ATOM 2934 N N . THR A 1 377 ? -6.310 -16.104 12.814 1.00 91.19 377 THR A N 1
ATOM 2935 C CA . THR A 1 377 ? -7.433 -16.770 13.485 1.00 91.19 377 THR A CA 1
ATOM 2936 C C . THR A 1 377 ? -8.066 -17.818 12.580 1.00 91.19 377 THR A C 1
ATOM 2938 O O . THR A 1 377 ? -8.219 -18.968 12.984 1.00 91.19 377 THR A O 1
ATOM 2941 N N . TRP A 1 378 ? -8.363 -17.457 11.331 1.00 90.31 378 TRP A N 1
ATOM 2942 C CA . TRP A 1 378 ? -8.932 -18.382 10.357 1.00 90.31 378 TRP A CA 1
ATOM 2943 C C . TRP A 1 378 ? -8.022 -19.596 10.125 1.00 90.31 378 TRP A C 1
ATOM 2945 O O . TRP A 1 378 ? -8.473 -20.728 10.274 1.00 90.31 378 TRP A O 1
ATOM 2955 N N . ARG A 1 379 ? -6.718 -19.388 9.893 1.00 91.31 379 ARG A N 1
ATOM 2956 C CA . ARG A 1 379 ? -5.751 -20.484 9.697 1.00 91.31 379 ARG A CA 1
ATOM 2957 C C . ARG A 1 379 ? -5.634 -21.412 10.898 1.00 91.31 379 ARG A C 1
ATOM 2959 O O . ARG A 1 379 ? -5.550 -22.625 10.735 1.00 91.31 379 ARG A O 1
ATOM 2966 N N . LEU A 1 380 ? -5.599 -20.865 12.111 1.00 91.62 380 LEU A N 1
ATOM 2967 C CA . LEU A 1 380 ? -5.524 -21.691 13.314 1.00 91.62 380 LEU A CA 1
ATOM 2968 C C . LEU A 1 380 ? -6.837 -22.452 13.555 1.00 91.62 380 LEU A C 1
ATOM 2970 O O . LEU A 1 380 ? -6.792 -23.596 14.003 1.00 91.62 380 LEU A O 1
ATOM 2974 N N . SER A 1 381 ? -7.985 -21.858 13.217 1.00 90.56 381 SER A N 1
ATOM 2975 C CA . SER A 1 381 ? -9.290 -22.521 13.288 1.00 90.56 381 SER A CA 1
ATOM 2976 C C . SER A 1 381 ? -9.413 -23.668 12.282 1.00 90.56 381 SER A C 1
ATOM 2978 O O . SER A 1 381 ? -9.828 -24.750 12.686 1.00 90.56 381 SER A O 1
ATOM 2980 N N . GLU A 1 382 ? -8.987 -23.485 11.025 1.00 90.56 382 GLU A N 1
ATOM 2981 C CA . GLU A 1 382 ? -8.968 -24.559 10.011 1.00 90.56 382 GLU A CA 1
ATOM 2982 C C . GLU A 1 382 ? -8.148 -25.774 10.462 1.00 90.56 382 GLU A C 1
ATOM 2984 O O . GLU A 1 382 ? -8.463 -26.915 10.133 1.00 90.56 382 GLU A O 1
ATOM 2989 N N . LEU A 1 383 ? -7.094 -25.536 11.242 1.00 88.19 383 LEU A N 1
ATOM 2990 C CA . LEU A 1 383 ? -6.223 -26.581 11.775 1.00 88.19 383 LEU A CA 1
ATOM 2991 C C . LEU A 1 383 ? -6.736 -27.200 13.086 1.00 88.19 383 LEU A C 1
ATOM 2993 O O . LEU A 1 383 ? -6.033 -28.024 13.671 1.00 88.19 383 LEU A O 1
ATOM 2997 N N . GLY A 1 384 ? -7.908 -26.786 13.580 1.00 88.06 384 GLY A N 1
ATOM 2998 C CA . GLY A 1 384 ? -8.468 -27.248 14.853 1.00 88.06 384 GLY A CA 1
ATOM 2999 C C . GLY A 1 384 ? -7.663 -26.805 16.079 1.00 88.06 384 GLY A C 1
ATOM 3000 O O . GLY A 1 384 ? -7.699 -27.461 17.115 1.00 88.06 384 GLY A O 1
ATOM 3001 N N . LEU A 1 385 ? -6.893 -25.717 15.962 1.00 86.81 385 LEU A N 1
ATOM 3002 C CA . LEU A 1 385 ? -6.000 -25.220 17.015 1.00 86.81 385 LEU A CA 1
ATOM 3003 C C . LEU A 1 385 ? -6.614 -24.090 17.855 1.00 86.81 385 LEU A C 1
ATOM 3005 O O . LEU A 1 385 ? -5.959 -23.605 18.777 1.00 86.81 385 LEU A O 1
ATOM 3009 N N . LEU A 1 386 ? -7.839 -23.659 17.544 1.00 88.38 386 LEU A N 1
ATOM 3010 C CA . LEU A 1 386 ? -8.582 -22.666 18.322 1.00 88.38 386 LEU A CA 1
ATOM 3011 C C . LEU A 1 386 ? -9.849 -23.270 18.912 1.00 88.38 386 LEU A C 1
ATOM 3013 O O . LEU A 1 386 ? -10.622 -23.911 18.204 1.00 88.38 386 LEU A O 1
ATOM 3017 N N . THR A 1 387 ? -10.083 -22.999 20.194 1.00 86.44 387 THR A N 1
ATOM 3018 C CA . THR A 1 387 ? -11.375 -23.252 20.835 1.00 86.44 387 THR A CA 1
ATOM 3019 C C . THR A 1 387 ? -12.328 -22.070 20.596 1.00 86.44 387 THR A C 1
ATOM 3021 O O . THR A 1 387 ? -11.863 -20.945 20.368 1.00 86.44 387 THR A O 1
ATOM 3024 N N . PRO A 1 388 ? -13.657 -22.278 20.677 1.00 85.81 388 PRO A N 1
ATOM 3025 C CA . PRO A 1 388 ? -14.639 -21.195 20.566 1.00 85.81 388 PRO A CA 1
ATOM 3026 C C . PRO A 1 388 ? -14.413 -20.053 21.568 1.00 85.81 388 PRO A C 1
ATOM 3028 O O . PRO A 1 388 ? -14.594 -18.885 21.215 1.00 85.81 388 PRO A O 1
ATOM 3031 N N . ASP A 1 389 ? -13.951 -20.380 22.779 1.00 87.31 389 ASP A N 1
ATOM 3032 C CA . ASP A 1 389 ? -13.642 -19.404 23.831 1.00 87.31 389 ASP A CA 1
ATOM 3033 C C . ASP A 1 389 ? -12.459 -18.508 23.448 1.00 87.31 389 ASP A C 1
ATOM 3035 O O . ASP A 1 389 ? -12.507 -17.290 23.614 1.00 87.31 389 ASP A O 1
ATOM 3039 N N . VAL A 1 390 ? -11.402 -19.093 22.871 1.00 87.81 390 VAL A N 1
ATOM 3040 C CA . VAL A 1 390 ? -10.232 -18.336 22.399 1.00 87.81 390 VAL A CA 1
ATOM 3041 C C . VAL A 1 390 ? -10.607 -17.446 21.214 1.00 87.81 390 VAL A C 1
ATOM 3043 O O . VAL A 1 390 ? -10.145 -16.308 21.138 1.00 87.81 390 VAL A O 1
ATOM 3046 N N . ALA A 1 391 ? -11.466 -17.922 20.308 1.00 85.00 391 ALA A N 1
ATOM 3047 C CA . ALA A 1 391 ? -11.962 -17.118 19.193 1.00 85.00 391 ALA A CA 1
ATOM 3048 C C . ALA A 1 391 ? -12.773 -15.898 19.676 1.00 85.00 391 ALA A C 1
ATOM 3050 O O . ALA A 1 391 ? -12.550 -14.788 19.191 1.00 85.00 391 ALA A O 1
ATOM 3051 N N . HIS A 1 392 ? -13.641 -16.072 20.680 1.00 86.38 392 HIS A N 1
ATOM 3052 C CA . HIS A 1 392 ? -14.355 -14.959 21.316 1.00 86.38 392 HIS A CA 1
ATOM 3053 C C . HIS A 1 392 ? -13.401 -13.993 22.027 1.00 86.38 392 HIS A C 1
ATOM 3055 O O . HIS A 1 392 ? -13.521 -12.777 21.867 1.00 86.38 392 HIS A O 1
ATOM 3061 N N . ALA A 1 393 ? -12.417 -14.511 22.766 1.00 87.31 393 ALA A N 1
ATOM 3062 C CA . ALA A 1 393 ? -11.426 -13.686 23.452 1.00 87.31 393 ALA A CA 1
ATOM 3063 C C . ALA A 1 393 ? -10.584 -12.845 22.476 1.00 87.31 393 ALA A C 1
ATOM 3065 O O . ALA A 1 393 ? -10.252 -11.699 22.779 1.00 87.31 393 ALA A O 1
ATOM 3066 N N . LEU A 1 394 ? -10.263 -13.384 21.293 1.00 85.88 394 LEU A N 1
ATOM 3067 C CA . LEU A 1 394 ? -9.596 -12.638 20.224 1.00 85.88 394 LEU A CA 1
ATOM 3068 C C . LEU A 1 394 ? -10.470 -11.477 19.736 1.00 85.88 394 LEU A C 1
ATOM 3070 O O . LEU A 1 394 ? -10.004 -10.338 19.713 1.00 85.88 394 LEU A O 1
ATOM 3074 N N . GLN A 1 395 ? -11.751 -11.728 19.453 1.00 82.00 395 GLN A N 1
ATOM 3075 C CA . GLN A 1 395 ? -12.685 -10.693 18.998 1.00 82.00 395 GLN A CA 1
ATOM 3076 C C . GLN A 1 395 ? -12.886 -9.579 20.037 1.00 82.00 395 GLN A C 1
ATOM 3078 O O . GLN A 1 395 ? -12.813 -8.400 19.684 1.00 82.00 395 GLN A O 1
ATOM 3083 N N . ALA A 1 396 ? -13.060 -9.937 21.313 1.00 84.38 396 ALA A N 1
ATOM 3084 C CA . ALA A 1 396 ? -13.306 -8.997 22.411 1.00 84.38 396 ALA A CA 1
ATOM 3085 C C . ALA A 1 396 ? -12.056 -8.222 22.877 1.00 84.38 396 ALA A C 1
ATOM 3087 O O . ALA A 1 396 ? -12.151 -7.306 23.695 1.00 84.38 396 ALA A O 1
ATOM 3088 N N . ARG A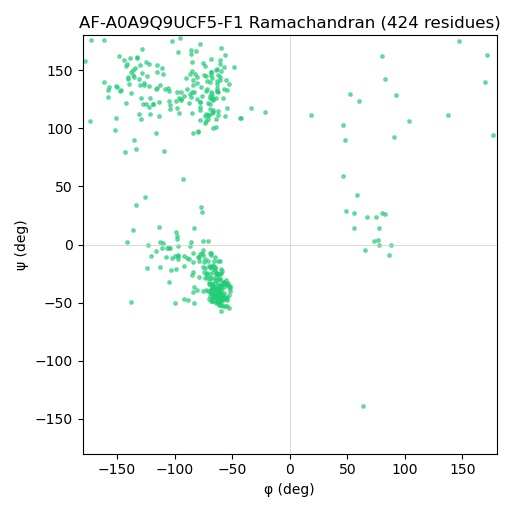 1 397 ? -10.864 -8.584 22.388 1.00 85.12 397 ARG A N 1
ATOM 3089 C CA . ARG A 1 397 ? -9.597 -7.958 22.778 1.00 85.12 397 ARG A CA 1
ATOM 3090 C C . ARG A 1 397 ? -9.546 -6.476 22.393 1.00 85.12 397 ARG A C 1
ATOM 3092 O O . ARG A 1 397 ? -9.829 -6.114 21.254 1.00 85.12 397 ARG A O 1
ATOM 3099 N N . SER A 1 398 ? -9.021 -5.655 23.305 1.00 81.50 398 SER A N 1
ATOM 3100 C CA . SER A 1 398 ? -8.579 -4.291 22.995 1.00 81.50 398 SER A CA 1
ATOM 3101 C C . SER A 1 398 ? -7.322 -4.312 22.113 1.00 81.50 398 SER A C 1
ATOM 3103 O O . SER A 1 398 ? -6.264 -4.840 22.482 1.00 81.50 398 SER A O 1
ATOM 3105 N N . GLU A 1 399 ? -7.452 -3.782 20.902 1.00 82.06 399 GLU A N 1
ATOM 3106 C CA . GLU A 1 399 ? -6.365 -3.701 19.936 1.00 82.06 399 GLU A CA 1
ATOM 3107 C C . GLU A 1 399 ? -5.456 -2.493 20.201 1.00 82.06 399 GLU A C 1
ATOM 3109 O O . GLU A 1 399 ? -5.902 -1.423 20.600 1.00 82.06 399 GLU A O 1
ATOM 3114 N N . GLN A 1 400 ? -4.161 -2.648 19.918 1.00 81.69 400 GLN A N 1
ATOM 3115 C CA . GLN A 1 400 ? -3.256 -1.507 19.809 1.00 81.69 400 GLN A CA 1
ATOM 3116 C C . GLN A 1 400 ? -3.360 -0.925 18.396 1.00 81.69 400 GLN A C 1
ATOM 3118 O O . GLN A 1 400 ? -2.723 -1.430 17.473 1.00 81.69 400 GLN A O 1
ATOM 3123 N N . GLN A 1 401 ? -4.178 0.115 18.227 1.00 80.44 401 GLN A N 1
ATOM 3124 C CA . GLN A 1 401 ? -4.549 0.655 16.911 1.00 80.44 401 GLN A CA 1
ATOM 3125 C C . GLN A 1 401 ? -3.338 1.081 16.062 1.00 80.44 401 GLN A C 1
ATOM 3127 O O . GLN A 1 401 ? -3.314 0.860 14.855 1.00 80.44 401 GLN A O 1
ATOM 3132 N N . ASN A 1 402 ? -2.269 1.573 16.695 1.00 81.19 402 ASN A N 1
ATOM 3133 C CA . ASN A 1 402 ? -1.011 1.911 16.023 1.00 81.19 402 ASN A CA 1
ATOM 3134 C C . ASN A 1 402 ? -0.348 0.734 15.276 1.00 81.19 402 ASN A C 1
ATOM 3136 O O . ASN A 1 402 ? 0.436 0.950 14.351 1.00 81.19 402 ASN A O 1
ATOM 3140 N N . GLN A 1 403 ? -0.647 -0.516 15.643 1.00 88.81 403 GLN A N 1
ATOM 3141 C CA . GLN A 1 403 ? -0.117 -1.691 14.950 1.00 88.81 403 GLN A CA 1
ATOM 3142 C C . GLN A 1 403 ? -0.699 -1.845 13.537 1.00 88.81 403 GLN A C 1
ATOM 3144 O O . GLN A 1 403 ? -0.012 -2.381 12.669 1.00 88.81 403 GLN A O 1
ATOM 3149 N N . ARG A 1 404 ? -1.900 -1.313 13.264 1.00 90.94 404 ARG A N 1
ATOM 3150 C CA . ARG A 1 404 ? -2.488 -1.259 11.909 1.00 90.94 404 ARG A CA 1
ATOM 3151 C C . ARG A 1 404 ? -1.621 -0.442 10.957 1.00 90.94 404 ARG A C 1
ATOM 3153 O O . ARG A 1 404 ? -1.361 -0.850 9.822 1.00 90.94 404 ARG A O 1
ATOM 3160 N N . TYR A 1 405 ? -1.080 0.664 11.460 1.00 88.94 405 TYR A N 1
ATOM 3161 C CA . TYR A 1 405 ? -0.162 1.522 10.718 1.00 88.94 405 TYR A CA 1
ATOM 3162 C C . TYR A 1 405 ? 1.173 0.822 10.423 1.00 88.94 405 TYR A C 1
ATOM 3164 O O . TYR A 1 405 ? 1.729 0.947 9.333 1.00 88.94 405 TYR A O 1
ATOM 3172 N N . MET A 1 406 ? 1.648 -0.014 11.355 1.00 91.25 406 MET A N 1
ATOM 3173 C CA . MET A 1 406 ? 2.851 -0.844 11.185 1.00 91.25 406 MET A CA 1
ATOM 3174 C C . MET A 1 406 ? 2.696 -1.971 10.154 1.00 91.25 406 MET A C 1
ATOM 3176 O O . MET A 1 406 ? 3.681 -2.646 9.860 1.00 91.25 406 MET A O 1
ATOM 3180 N N . MET A 1 407 ? 1.495 -2.202 9.619 1.00 93.81 407 MET A N 1
ATOM 3181 C CA . MET A 1 407 ? 1.227 -3.213 8.590 1.00 93.81 407 MET A CA 1
ATOM 3182 C C . MET A 1 407 ? 0.832 -2.616 7.238 1.00 93.81 407 MET A C 1
ATOM 3184 O O . MET A 1 407 ? 0.564 -3.365 6.299 1.00 93.81 407 MET A O 1
ATOM 3188 N N . SER A 1 408 ? 0.813 -1.289 7.120 1.00 94.69 408 SER A N 1
ATOM 3189 C CA . SER A 1 408 ? 0.334 -0.604 5.921 1.00 94.69 408 SER A CA 1
ATOM 3190 C C . SER A 1 408 ? 1.393 0.343 5.362 1.00 94.69 408 SER A C 1
ATOM 3192 O O . SER A 1 408 ? 2.311 0.769 6.066 1.00 94.69 408 SER A O 1
ATOM 3194 N N . THR A 1 409 ? 1.288 0.657 4.075 1.00 93.25 409 THR A N 1
ATOM 3195 C CA . THR A 1 409 ? 2.155 1.621 3.384 1.00 93.25 409 THR A CA 1
ATOM 3196 C C . THR A 1 409 ? 1.347 2.441 2.384 1.00 93.25 409 THR A C 1
ATOM 3198 O O . THR A 1 409 ? 0.302 1.988 1.914 1.00 93.25 409 THR A O 1
ATOM 3201 N N . ALA A 1 410 ? 1.824 3.641 2.057 1.00 88.94 410 ALA A N 1
ATOM 3202 C CA . ALA A 1 410 ? 1.251 4.444 0.985 1.00 88.94 410 ALA A CA 1
ATOM 3203 C C . ALA A 1 410 ? 1.412 3.722 -0.359 1.00 88.94 410 ALA A C 1
ATOM 3205 O O . ALA A 1 410 ? 2.478 3.174 -0.663 1.00 88.94 410 ALA A O 1
ATOM 3206 N N . TYR A 1 411 ? 0.347 3.701 -1.160 1.00 92.69 411 TYR A N 1
ATOM 3207 C CA . TYR A 1 411 ? 0.363 3.001 -2.436 1.00 92.69 411 TYR A CA 1
ATOM 3208 C C . TYR A 1 411 ? -0.584 3.653 -3.449 1.00 92.69 411 TYR A C 1
ATOM 3210 O O . TYR A 1 411 ? -1.804 3.543 -3.304 1.00 92.69 411 TYR A O 1
ATOM 3218 N N . PRO A 1 412 ? -0.053 4.322 -4.488 1.00 89.06 412 PRO A N 1
ATOM 3219 C CA . PRO A 1 412 ? -0.891 5.032 -5.440 1.00 89.06 412 PRO A CA 1
ATOM 3220 C C . PRO A 1 412 ? -1.727 4.094 -6.299 1.00 89.06 412 PRO A C 1
ATOM 3222 O O . PRO A 1 412 ? -1.441 2.907 -6.462 1.00 89.06 412 PRO A O 1
ATOM 3225 N N . TRP A 1 413 ? -2.789 4.647 -6.860 1.00 88.81 413 TRP A N 1
ATOM 3226 C CA . TRP A 1 413 ? -3.487 4.091 -8.004 1.00 88.81 413 TRP A CA 1
ATOM 3227 C C . TRP A 1 413 ? -2.784 4.515 -9.297 1.00 88.81 413 TRP A C 1
ATOM 3229 O O . TRP A 1 413 ? -2.284 5.632 -9.408 1.00 88.81 413 TRP A O 1
ATOM 3239 N N . TYR A 1 414 ? -2.720 3.607 -10.261 1.00 90.75 414 TYR A N 1
ATOM 3240 C CA . TYR A 1 414 ? -2.193 3.840 -11.598 1.00 90.75 414 TYR A CA 1
ATOM 3241 C C . TYR A 1 414 ? -3.222 3.385 -12.627 1.00 90.75 414 TYR A C 1
ATOM 3243 O O . TYR A 1 414 ? -3.559 2.198 -12.680 1.00 90.75 414 TYR A O 1
ATOM 3251 N N . ASP A 1 415 ? -3.657 4.302 -13.481 1.00 89.81 415 ASP A N 1
ATOM 3252 C CA . ASP A 1 415 ? -4.484 3.976 -14.632 1.00 89.81 415 ASP A CA 1
ATOM 3253 C C . ASP A 1 415 ? -3.591 3.558 -15.815 1.00 89.81 415 ASP A C 1
ATOM 3255 O O . ASP A 1 415 ? -2.852 4.383 -16.361 1.00 89.81 415 ASP A O 1
ATOM 3259 N N . PRO A 1 416 ? -3.638 2.287 -16.259 1.00 90.62 416 PRO A N 1
ATOM 3260 C CA . PRO A 1 416 ? -2.866 1.843 -17.416 1.00 90.62 416 PRO A CA 1
ATOM 3261 C C . PRO A 1 416 ? -3.335 2.465 -18.741 1.00 90.62 416 PRO A C 1
ATOM 3263 O O . PRO A 1 416 ? -2.586 2.403 -19.712 1.00 90.62 416 PRO A O 1
ATOM 3266 N N . THR A 1 417 ? -4.553 3.012 -18.797 1.00 90.25 417 THR A N 1
ATOM 3267 C CA . THR A 1 417 ? -5.175 3.549 -20.016 1.00 90.25 417 THR A CA 1
ATOM 3268 C C . THR A 1 417 ? -4.703 4.970 -20.284 1.00 90.25 417 THR A C 1
ATOM 3270 O O . THR A 1 417 ? -4.249 5.278 -21.381 1.00 90.25 417 THR A O 1
ATOM 3273 N N . THR A 1 418 ? -4.781 5.831 -19.268 1.00 88.31 418 THR A N 1
ATOM 3274 C CA . THR A 1 418 ? -4.371 7.242 -19.359 1.00 88.31 418 THR A CA 1
ATOM 3275 C C . THR A 1 418 ? -2.915 7.463 -18.956 1.00 88.31 418 THR A C 1
ATOM 3277 O O . THR A 1 418 ? -2.327 8.492 -19.278 1.00 88.31 418 THR A O 1
ATOM 3280 N N . GLY A 1 419 ? -2.311 6.511 -18.240 1.00 84.19 419 GLY A N 1
ATOM 3281 C CA . GLY A 1 419 ? -0.998 6.677 -17.625 1.00 84.19 419 GLY A CA 1
ATOM 3282 C C . GLY A 1 419 ? -1.017 7.525 -16.347 1.00 84.19 419 GLY A C 1
ATOM 3283 O O . GLY A 1 419 ? 0.054 7.782 -15.792 1.00 84.19 419 GLY A O 1
ATOM 3284 N N . GLN A 1 420 ? -2.198 7.947 -15.882 1.00 79.94 420 GLN A N 1
ATOM 3285 C CA . GLN A 1 420 ? -2.369 8.772 -14.691 1.00 79.94 420 GLN A CA 1
ATOM 3286 C C . GLN A 1 420 ? -1.984 8.003 -13.421 1.00 79.94 420 GLN A C 1
ATOM 3288 O O . GLN A 1 420 ? -2.237 6.804 -13.290 1.00 79.94 420 GLN A O 1
ATOM 3293 N N . VAL A 1 421 ? -1.371 8.708 -12.469 1.00 78.75 421 VAL A N 1
ATOM 3294 C CA . VAL A 1 421 ? -1.052 8.189 -11.135 1.00 78.75 421 VAL A CA 1
ATOM 3295 C C . VAL A 1 421 ? -1.736 9.069 -10.099 1.00 78.75 421 VAL A C 1
ATOM 3297 O O . VAL A 1 421 ? -1.520 10.278 -10.078 1.00 78.75 421 VAL A O 1
ATOM 3300 N N . GLU A 1 422 ? -2.519 8.463 -9.214 1.00 72.75 422 GLU A N 1
ATOM 3301 C CA . GLU A 1 422 ? -3.206 9.155 -8.129 1.00 72.75 422 GLU A CA 1
ATOM 3302 C C . GLU A 1 422 ? -2.793 8.545 -6.792 1.00 72.75 422 GLU A C 1
ATOM 3304 O O . GLU A 1 422 ? -3.020 7.368 -6.523 1.00 72.75 422 GLU A O 1
ATOM 3309 N N . ASN A 1 423 ? -2.179 9.338 -5.917 1.00 67.69 423 ASN A N 1
ATOM 3310 C CA . ASN A 1 423 ? -1.807 8.872 -4.574 1.00 67.69 423 ASN A CA 1
ATOM 3311 C C . ASN A 1 423 ? -3.015 8.774 -3.629 1.00 67.69 423 ASN A C 1
ATOM 3313 O O . ASN A 1 423 ? -2.891 8.279 -2.511 1.00 67.69 423 ASN A O 1
ATOM 3317 N N . GLY A 1 424 ? -4.181 9.203 -4.105 1.00 52.28 424 GLY A N 1
ATOM 3318 C CA . GLY A 1 424 ? -5.367 9.376 -3.303 1.00 52.28 424 GLY A CA 1
ATOM 3319 C C . GLY A 1 424 ? -5.365 10.653 -2.513 1.00 52.28 424 GLY A C 1
ATOM 3320 O O . GLY A 1 424 ? -4.338 11.290 -2.268 1.00 52.28 424 GLY A O 1
ATOM 3321 N N . VAL A 1 425 ? -6.573 10.975 -2.098 1.00 43.69 425 VAL A N 1
ATOM 3322 C CA . VAL A 1 425 ? -6.842 11.986 -1.103 1.00 43.69 425 VAL A CA 1
ATOM 3323 C C . VAL A 1 425 ? -7.180 11.223 0.171 1.00 43.69 425 VAL A C 1
ATOM 3325 O O . VAL A 1 425 ? -8.042 10.342 0.160 1.00 43.69 425 VAL A O 1
ATOM 3328 N N . SER A 1 426 ? -6.386 11.450 1.210 1.00 38.03 426 SER A N 1
ATOM 3329 C CA . SER A 1 426 ? -6.464 10.748 2.487 1.00 38.03 426 SER A CA 1
ATOM 3330 C C . SER A 1 426 ? -6.915 11.700 3.565 1.00 38.03 426 SER A C 1
ATOM 3332 O O . SER A 1 426 ? -6.191 12.715 3.720 1.00 38.03 426 SER A O 1
#

Nearest PDB structures (foldseek):
  5k35-assembly1_A  TM=6.055E-01  e=1.842E+00  Legionella pneumophila
  7t1z-assembly1_B  TM=3.704E-01  e=2.758E-01  Homo sapiens

Secondary structure (DSSP, 8-state):
--------------------------------HHHHHHHHSEEEE------S--PPP-----TT-----TTS-EEEEEESSTTT-SSEEEEEE-TT----GGGGS-SSSS-TTTTHHHHTTT--EEEESS--S----SSSS--SSS-------S--S-TTS--SS-GGGGGGTTT-EEE-THHHHTSS---HHHHHHHHHHHHS--SSPP-S--GGGGGS-HHHHHHHHHHSBHHHHHHHHHH-HHHHHHHHH-HHHHHHHHH-HHHHHHHHHTT-TTT-BHHHHHHHHH--B-TTT-SB--EEETTTTEEE-HHHHHH-GGG-EEEHHHHHHHHT--HHHHHHHH---EEPPSS---TT-------SEEEEHHHHHHHHHHTT---HHHHHHHHHSPP-THHHHTTEEE--EE-TTT--EE----